Protein AF-0000000083252879 (afdb_homodimer)

Sequence (536 aa):
MLSLEKQLLFLVSSAGGIDVKRLVEIYEARGVDHQVVRNALLRMKKEGYLRSGERSKYQITQHGLDFITTINQKSLLLGKSWDGQWLTVMFEVPEAERKKRDALRGYLLQLGFGALYKSVYIAPWDYAEEVVRFAKHCEIEDRLTLLRGAFVSGQPQPLTVNRLWPTDELNEVYRAKMEWFRAAFATAIAPLLREPGDGLALFVRFLELGELLADLSLRDPMLPEELLDDNWLGRTCFQDMQQGLRQLADAIPAQSPYRKFVHRFVQDMLSLEKQLLFLVSSAGGIDVKRLVEIYEARGVDHQVVRNALLRMKKEGYLRSGERSKYQITQHGLDFITTINQKSLLLGKSWDGQWLTVMFEVPEAERKKRDALRGYLLQLGFGALYKSVYIAPWDYAEEVVRFAKHCEIEDRLTLLRGAFVSGQPQPLTVNRLWPTDELNEVYRAKMEWFRAAFATAIAPLLREPGDGLALFVRFLELGELLADLSLRDPMLPEELLDDNWLGRTCFQDMQQGLRQLADAIPAQSPYRKFVHRFVQD

Nearest PDB structures (foldseek):
  8a39-assembly2_BP1-2  TM=6.550E-01  e=3.890E-11  Escherichia coli W
  3kfw-assembly1_X  TM=5.835E-01  e=6.566E-08  Mycobacterium tuberculosis
  4o5v-assembly1_A  TM=4.758E-01  e=3.876E-01  Thermoplasma acidophilum DSM 1728
  1zpw-assembly1_X  TM=6.447E-01  e=3.448E+00  Thermus thermophilus
  5trd-assembly1_B  TM=4.529E-01  e=4.188E+00  Thermoplasma acidophilum DSM 1728

Foldseek 3Di:
DALLLLLVLLLCALLQKDALVVVLVLVVVLVDHSVVSVVSVVVCVVVPQWDDDPPRIIHGDPLVVLLSVLLVCLLVLLPDDFPQKKKKKAFDDDPVLVVLVVVLVLSLVQLPWFCPDDRITIASDPCPVVSLVSCVVSVNSVGMDIDMGHDDPPDPDPPQVVVRAVQVVLQVVLVVVLCCCVVPLVVVCVVCLVPVDLVSVLVSSLSVLSSVLSNSSRRHNSHYPVNDDPSRCSSVSNVVSLVVSLSSLQSNDPPHPCNSSCVVSDDD/DALLLLLVLLLCALLQKDALVVVLVLVVVLVDHSVVSVVSLVVCVVVQQWDDDPPRIIHGDPLVVLLSVLLVCLLVLLPDDFPQKKKKKAFDDDPVLVVLVVVLVLSLVQLPWFCPDDRITIASDPCPVVSLVSCVVSPNSVGMDIDMGHDDPPDPPPPLVVVRAVQVVLQVVLVVVLCCCVVPLVVVCVVCLVPVDLVSVLVSSLSVLSSVLSNSSRRHNSHYPVNDDPSRCSSVSNVVSLVVNLSSLQSRDPPHPCNSSCVVSDDD

Solvent-accessible surface area (backbone atoms only — not comparable to full-atom values): 28894 Å² total; per-residue (Å²): 137,53,30,67,47,53,47,52,51,49,44,25,58,53,51,80,29,41,47,51,67,59,52,37,52,54,37,43,75,64,70,41,56,58,63,61,54,52,51,45,53,50,51,36,33,75,71,46,31,30,40,83,48,72,91,64,18,41,31,64,31,70,62,27,48,54,47,53,54,52,56,67,48,45,68,68,37,67,79,42,84,70,87,71,40,30,33,34,41,36,50,66,69,57,78,93,43,42,68,55,46,51,50,51,52,52,51,40,42,39,68,26,36,20,64,78,49,94,53,29,31,36,26,70,55,91,51,63,68,61,51,49,52,50,28,49,75,62,69,45,44,78,39,48,48,47,34,39,26,33,68,53,83,89,53,69,46,64,85,39,56,66,77,44,39,67,55,69,64,49,40,50,50,43,52,55,52,45,48,45,41,63,71,46,50,54,60,66,44,49,61,41,66,77,54,36,81,71,17,59,71,40,48,43,53,33,51,54,53,47,30,53,50,37,39,49,45,44,67,47,46,52,70,38,68,92,74,51,63,91,81,64,45,58,63,63,46,50,51,54,50,51,50,51,42,33,52,38,39,61,48,33,43,84,85,24,88,63,36,58,60,34,49,91,54,38,78,129,134,52,32,67,46,53,44,51,50,48,43,25,58,52,49,78,29,43,46,51,69,57,53,36,52,55,37,42,73,66,71,41,57,57,62,61,54,51,49,44,53,50,50,36,34,74,72,46,31,30,40,83,47,75,92,61,17,40,32,62,30,71,60,26,48,54,47,53,52,51,54,66,48,46,67,68,36,65,78,42,83,70,88,71,41,29,34,34,41,36,49,67,68,57,77,93,43,44,70,53,46,52,51,50,51,52,51,40,41,40,69,27,36,21,63,77,50,94,53,29,31,35,28,72,54,91,53,63,69,62,51,49,54,49,26,49,75,64,68,46,41,73,37,40,48,46,34,39,27,32,70,54,82,89,54,70,57,61,87,47,54,67,76,43,39,66,54,69,64,49,40,52,50,42,51,54,52,43,48,44,40,65,69,45,51,54,60,65,44,50,63,40,67,76,54,34,79,71,16,58,71,40,49,43,54,34,50,54,54,48,30,53,50,36,39,48,46,45,66,46,46,51,70,37,69,92,76,49,62,92,81,65,45,58,62,64,47,52,52,54,50,50,51,52,43,32,53,36,38,59,48,34,42,84,84,23,87,62,37,55,58,33,48,90,53,36,79,130

InterPro domains:
  IPR011965 Phenylacetic acid degradation operon negative regulatory protein PaaX [PIRSF020623] (15-246)
  IPR012906 Transcriptional repressor PaaX-like, N-terminal [PF07848] (12-63)
  IPR013225 Transcriptional repressor PaaX-like, C-terminal [PF08223] (165-251)
  IPR036388 Winged helix-like DNA-binding domain superfamily [G3DSA:1.10.10.10] (9-73)
  IPR036390 Winged helix DNA-binding domain superfamily [SSF46785] (17-106)
  IPR048846 Transcriptional repressor PaaX-like, central Cas2-like domain [PF20803] (80-157)

Secondary structure (DSSP, 8-state):
--HHHHHHHHHHHHHTSEEHHHHHHHHHHTT--HHHHHHHHHHHHHTTSEEE-STTEEEE-HHHHHHHHHHHHGGGGTTPPP-S-EEEEEE---GGGHHHHHHHHHHHHHHT-EEEETTEEEESS--HHHHHHHHHHHT-GGGEEEEEEEEPTT------HHHHS-HHHHHHHHHHHHHHIIIIIHHHHHHHHH--TTSHHHHHHHHHHHHHHHHHHHH-----GGGS-TT--HHHHHHHHHHHHHHHHHHS-TTSTTGGGSGGGS--/--HHHHHHHHHHHHHTSEEHHHHHHHHHHTT--HHHHHHHHHHHHHTTSEEE-GGGEEEE-HHHHHHHHHHHHGGGGTTPPP-S-EEEEEE---GGGHHHHHHHHHHHHHHT-EEEETTEEEESS--HHHHHHHHHHHT-GGGEEEEEEEEPTT-SS---HHHHS-HHHHHHHHHHHHHHIIIIIHHHHHHHHH--TTSHHHHHHHHHHHHHHHHHHHH-----GGGS-TT--HHHHHHHHHHHHHHHHHHS-TTSTTGGGSGGGS--

Radius of gyration: 32.83 Å; Cα contacts (8 Å, |Δi|>4): 706; chains: 2; bounding box: 46×101×71 Å

Structure (mmCIF, N/CA/C/O backbone):
data_AF-0000000083252879-model_v1
#
loop_
_entity.id
_entity.type
_entity.pdbx_description
1 polymer 'Phenylacetic acid degradation operon negative regulatory protein'
#
loop_
_atom_site.group_PDB
_atom_site.id
_atom_site.type_symbol
_atom_site.label_atom_id
_atom_site.label_alt_id
_atom_site.label_comp_id
_atom_site.label_asym_id
_atom_site.label_entity_id
_atom_site.label_seq_id
_atom_site.pdbx_PDB_ins_code
_atom_site.Cartn_x
_atom_site.Cartn_y
_atom_site.Cartn_z
_atom_site.occupancy
_atom_site.B_iso_or_equiv
_atom_site.auth_seq_id
_atom_site.auth_comp_id
_atom_site.auth_asym_id
_atom_site.auth_atom_id
_atom_site.pdbx_PDB_model_num
ATOM 1 N N . MET A 1 1 ? -1.389 18.281 18.062 1 86.69 1 MET A N 1
ATOM 2 C CA . MET A 1 1 ? -1.046 19.609 18.578 1 86.69 1 MET A CA 1
ATOM 3 C C . MET A 1 1 ? -2.18 20.594 18.344 1 86.69 1 MET A C 1
ATOM 5 O O . MET A 1 1 ? -2.787 20.609 17.281 1 86.69 1 MET A O 1
ATOM 9 N N . LEU A 1 2 ? -2.426 21.359 19.375 1 83.38 2 LEU A N 1
ATOM 10 C CA . LEU A 1 2 ? -3.457 22.375 19.281 1 83.38 2 LEU A CA 1
ATOM 11 C C . LEU A 1 2 ? -2.895 23.656 18.688 1 83.38 2 LEU A C 1
ATOM 13 O O . LEU A 1 2 ? -1.68 23.875 18.672 1 83.38 2 LEU A O 1
ATOM 17 N N . SER A 1 3 ? -3.814 24.5 18.172 1 91.88 3 SER A N 1
ATOM 18 C CA . SER A 1 3 ? -3.406 25.75 17.516 1 91.88 3 SER A CA 1
ATOM 19 C C . SER A 1 3 ? -2.662 26.656 18.484 1 91.88 3 SER A C 1
ATOM 21 O O . SER A 1 3 ? -1.671 27.297 18.109 1 91.88 3 SER A O 1
ATOM 23 N N . LEU A 1 4 ? -3.09 26.672 19.703 1 91.56 4 LEU A N 1
ATOM 24 C CA . LEU A 1 4 ? -2.42 27.484 20.719 1 91.56 4 LEU A CA 1
ATOM 25 C C . LEU A 1 4 ? -0.992 27 20.938 1 91.56 4 LEU A C 1
ATOM 27 O O . LEU A 1 4 ? -0.067 27.812 21.047 1 91.56 4 LEU A O 1
ATOM 31 N N . GLU A 1 5 ? -0.829 25.734 20.938 1 93.62 5 GLU A N 1
ATOM 32 C CA . GLU A 1 5 ? 0.493 25.156 21.141 1 93.62 5 GLU A CA 1
ATOM 33 C C . GLU A 1 5 ? 1.418 25.469 19.969 1 93.62 5 GLU A C 1
ATOM 35 O O . GLU A 1 5 ? 2.582 25.828 20.172 1 93.62 5 GLU A O 1
ATOM 40 N N . LYS A 1 6 ? 0.875 25.328 18.781 1 93.44 6 LYS A N 1
ATOM 41 C CA . LYS A 1 6 ? 1.672 25.703 17.609 1 93.44 6 LYS A CA 1
ATOM 42 C C . LYS A 1 6 ? 2.117 27.156 17.688 1 93.44 6 LYS A C 1
ATOM 44 O O . LYS A 1 6 ? 3.271 27.469 17.391 1 93.44 6 LYS A O 1
ATOM 49 N N . GLN A 1 7 ? 1.203 28.047 18.094 1 93.12 7 GLN A N 1
ATOM 50 C CA . GLN A 1 7 ? 1.54 29.469 18.188 1 93.12 7 GLN A CA 1
ATOM 51 C C . GLN A 1 7 ? 2.59 29.703 19.281 1 93.12 7 GLN A C 1
ATOM 53 O O . GLN A 1 7 ? 3.537 30.469 19.062 1 93.12 7 GLN A O 1
ATOM 58 N N . LEU A 1 8 ? 2.422 29.078 20.391 1 92.56 8 LEU A N 1
ATOM 59 C CA . LEU A 1 8 ? 3.391 29.203 21.484 1 92.56 8 LEU A CA 1
ATOM 60 C C . LEU A 1 8 ? 4.773 28.734 21.031 1 92.56 8 LEU A C 1
ATOM 62 O O . LEU A 1 8 ? 5.777 29.391 21.328 1 92.56 8 LEU A O 1
ATOM 66 N N . LEU A 1 9 ? 4.719 27.672 20.328 1 92.88 9 LEU A N 1
ATOM 67 C CA . LEU A 1 9 ? 5.973 27.125 19.812 1 92.88 9 LEU A CA 1
ATOM 68 C C . LEU A 1 9 ? 6.641 28.125 18.875 1 92.88 9 LEU A C 1
ATOM 70 O O . LEU A 1 9 ? 7.859 28.312 18.922 1 92.88 9 LEU A O 1
ATOM 74 N N . PHE A 1 10 ? 5.852 28.734 18.062 1 90.12 10 PHE A N 1
ATOM 75 C CA . PHE A 1 10 ? 6.359 29.766 17.156 1 90.12 10 PHE A CA 1
ATOM 76 C C . PHE A 1 10 ? 6.973 30.922 17.938 1 90.12 10 PHE A C 1
ATOM 78 O O . PHE A 1 10 ? 8.078 31.359 17.625 1 90.12 10 PHE A O 1
ATOM 85 N N . LEU A 1 11 ? 6.324 31.406 18.969 1 90.44 11 LEU A N 1
ATOM 86 C CA . LEU A 1 11 ? 6.801 32.531 19.766 1 90.44 11 LEU A CA 1
ATOM 87 C C . LEU A 1 11 ? 8.117 32.219 20.453 1 90.44 11 LEU A C 1
ATOM 89 O O . LEU A 1 11 ? 9.055 33 20.422 1 90.44 11 LEU A O 1
ATOM 93 N N . VAL A 1 12 ? 8.172 31.047 20.984 1 89.56 12 VAL A N 1
ATOM 94 C CA . VAL A 1 12 ? 9.375 30.625 21.688 1 89.56 12 VAL A CA 1
ATOM 95 C C . VAL A 1 12 ? 10.539 30.5 20.703 1 89.56 12 VAL A C 1
ATOM 97 O O . VAL A 1 12 ? 11.656 30.906 21 1 89.56 12 VAL A O 1
ATOM 100 N N . SER A 1 13 ? 10.219 29.953 19.531 1 89.12 13 SER A N 1
ATOM 101 C CA . SER A 1 13 ? 11.242 29.781 18.5 1 89.12 13 SER A CA 1
ATOM 102 C C . SER A 1 13 ? 11.742 31.125 18 1 89.12 13 SER A C 1
ATOM 104 O O . SER A 1 13 ? 12.93 31.297 17.703 1 89.12 13 SER A O 1
ATOM 106 N N . SER A 1 14 ? 10.891 32.125 17.859 1 85.38 14 SER A N 1
ATOM 107 C CA . SER A 1 14 ? 11.211 33.438 17.281 1 85.38 14 SER A CA 1
ATOM 108 C C . SER A 1 14 ? 12.031 34.281 18.266 1 85.38 14 SER A C 1
ATOM 110 O O . SER A 1 14 ? 12.906 35.031 17.844 1 85.38 14 SER A O 1
ATOM 112 N N . ALA A 1 15 ? 11.852 34.125 19.531 1 80.81 15 ALA A N 1
ATOM 113 C CA . ALA A 1 15 ? 12.492 34.969 20.531 1 80.81 15 ALA A CA 1
ATOM 114 C C . ALA A 1 15 ? 13.75 34.312 21.078 1 80.81 15 ALA A C 1
ATOM 116 O O . ALA A 1 15 ? 14.477 34.906 21.891 1 80.81 15 ALA A O 1
ATOM 117 N N . GLY A 1 16 ? 14.141 33.125 20.578 1 79.12 16 GLY A N 1
ATOM 118 C CA . GLY A 1 16 ? 15.273 32.406 21.141 1 79.12 16 GLY A CA 1
ATOM 119 C C . GLY A 1 16 ? 15.055 31.984 22.594 1 79.12 16 GLY A C 1
ATOM 120 O O . GLY A 1 16 ? 16.016 31.906 23.359 1 79.12 16 GLY A O 1
ATOM 121 N N . GLY A 1 17 ? 13.812 31.984 22.953 1 82.69 17 GLY A N 1
ATOM 122 C CA . GLY A 1 17 ? 13.383 31.719 24.328 1 82.69 17 GLY A CA 1
ATOM 123 C C . GLY A 1 17 ? 12.539 32.812 24.922 1 82.69 17 GLY A C 1
ATOM 124 O O . GLY A 1 17 ? 12.594 33.969 24.469 1 82.69 17 GLY A O 1
ATOM 125 N N . ILE A 1 18 ? 11.703 32.438 25.875 1 85.19 18 ILE A N 1
ATOM 126 C CA . ILE A 1 18 ? 10.805 33.438 26.422 1 85.19 18 ILE A CA 1
ATOM 127 C C . ILE A 1 18 ? 10.461 33.094 27.875 1 85.19 18 ILE A C 1
ATOM 129 O O . ILE A 1 18 ? 10.297 31.938 28.219 1 85.19 18 ILE A O 1
ATOM 133 N N . ASP A 1 19 ? 10.398 34.156 28.625 1 88.75 19 ASP A N 1
ATOM 134 C CA . ASP A 1 19 ? 9.953 34 30 1 88.75 19 ASP A CA 1
ATOM 135 C C . ASP A 1 19 ? 8.469 33.656 30.078 1 88.75 19 ASP A C 1
ATOM 137 O O . ASP A 1 19 ? 7.652 34.281 29.375 1 88.75 19 ASP A O 1
ATOM 141 N N . VAL A 1 20 ? 8.211 32.688 30.953 1 88.56 20 VAL A N 1
ATOM 142 C CA . VAL A 1 20 ? 6.832 32.219 31.109 1 88.56 20 VAL A CA 1
ATOM 143 C C . VAL A 1 20 ? 5.945 33.406 31.5 1 88.56 20 VAL A C 1
ATOM 145 O O . VAL A 1 20 ? 4.824 33.531 31 1 88.56 20 VAL A O 1
ATOM 148 N N . LYS A 1 21 ? 6.418 34.219 32.375 1 88.69 21 LYS A N 1
ATOM 149 C CA . LYS A 1 21 ? 5.656 35.375 32.844 1 88.69 21 LYS A CA 1
ATOM 150 C C . LYS A 1 21 ? 5.266 36.281 31.672 1 88.69 21 LYS A C 1
ATOM 152 O O . LYS A 1 21 ? 4.129 36.781 31.594 1 88.69 21 LYS A O 1
ATOM 157 N N . ARG A 1 22 ? 6.184 36.5 30.812 1 86.19 22 ARG A N 1
ATOM 158 C CA . ARG A 1 22 ? 5.934 37.344 29.641 1 86.19 22 ARG A CA 1
ATOM 159 C C . ARG A 1 22 ? 4.879 36.719 28.734 1 86.19 22 ARG A C 1
ATOM 161 O O . ARG A 1 22 ? 3.996 37.406 28.234 1 86.19 22 ARG A O 1
ATOM 168 N N . LEU A 1 23 ? 4.953 35.406 28.531 1 88.31 23 LEU A N 1
ATOM 169 C CA . LEU A 1 23 ? 3.98 34.719 27.703 1 88.31 23 LEU A CA 1
ATOM 170 C C . LEU A 1 23 ? 2.582 34.812 28.297 1 88.31 23 LEU A C 1
ATOM 172 O O . LEU A 1 23 ? 1.612 35.094 27.594 1 88.31 23 LEU A O 1
ATOM 176 N N . VAL A 1 24 ? 2.549 34.625 29.547 1 91 24 VAL A N 1
ATOM 177 C CA . VAL A 1 24 ? 1.271 34.688 30.25 1 91 24 VAL A CA 1
ATOM 178 C C . VAL A 1 24 ? 0.661 36.062 30.141 1 91 24 VAL A C 1
ATOM 180 O O . VAL A 1 24 ? -0.533 36.219 29.859 1 91 24 VAL A O 1
ATOM 183 N N . GLU A 1 25 ? 1.425 37.094 30.266 1 89.44 25 GLU A N 1
ATOM 184 C CA . GLU A 1 25 ? 0.959 38.469 30.156 1 89.44 25 GLU A CA 1
ATOM 185 C C . GLU A 1 25 ? 0.39 38.75 28.766 1 89.44 25 GLU A C 1
ATOM 187 O O . GLU A 1 25 ? -0.667 39.375 28.641 1 89.44 25 GLU A O 1
ATOM 192 N N . ILE A 1 26 ? 1.118 38.281 27.844 1 87.62 26 ILE A N 1
ATOM 193 C CA . ILE A 1 26 ? 0.73 38.5 26.453 1 87.62 26 ILE A CA 1
ATOM 194 C C . ILE A 1 26 ? -0.612 37.812 26.188 1 87.62 26 ILE A C 1
ATOM 196 O O . ILE A 1 26 ? -1.517 38.406 25.609 1 87.62 26 ILE A O 1
ATOM 200 N N . TYR A 1 27 ? -0.825 36.625 26.625 1 92.62 27 TYR A N 1
ATOM 201 C CA . TYR A 1 27 ? -2.037 35.875 26.312 1 92.62 27 TYR A CA 1
ATOM 202 C C . TYR A 1 27 ? -3.201 36.344 27.188 1 92.62 27 TYR A C 1
ATOM 204 O O . TYR A 1 27 ? -4.359 36.281 26.766 1 92.62 27 TYR A O 1
ATOM 212 N N . GLU A 1 28 ? -2.867 36.812 28.375 1 92.5 28 GLU A N 1
ATOM 213 C CA . GLU A 1 28 ? -3.916 37.438 29.188 1 92.5 28 GLU A CA 1
ATOM 214 C C . GLU A 1 28 ? -4.5 38.656 28.5 1 92.5 28 GLU A C 1
ATOM 216 O O . GLU A 1 28 ? -5.703 38.906 28.594 1 92.5 28 GLU A O 1
ATOM 221 N N . ALA A 1 29 ? -3.645 39.406 27.844 1 89.5 29 ALA A N 1
ATOM 222 C CA . ALA A 1 29 ? -4.105 40.562 27.094 1 89.5 29 ALA A CA 1
ATOM 223 C C . ALA A 1 29 ? -5.043 40.125 25.969 1 89.5 29 ALA A C 1
ATOM 225 O O . ALA A 1 29 ? -5.902 40.906 25.547 1 89.5 29 ALA A O 1
ATOM 226 N N . ARG A 1 30 ? -4.918 38.906 25.5 1 89.88 30 ARG A N 1
ATOM 227 C CA . ARG A 1 30 ? -5.766 38.344 24.453 1 89.88 30 ARG A CA 1
ATOM 228 C C . ARG A 1 30 ? -7.027 37.719 25.047 1 89.88 30 ARG A C 1
ATOM 230 O O . ARG A 1 30 ? -7.906 37.25 24.312 1 89.88 30 ARG A O 1
ATOM 237 N N . GLY A 1 31 ? -7.078 37.656 26.391 1 91.19 31 GLY A N 1
ATOM 238 C CA . GLY A 1 31 ? -8.234 37.094 27.047 1 91.19 31 GLY A CA 1
ATOM 239 C C . GLY A 1 31 ? -8.094 35.594 27.281 1 91.19 31 GLY A C 1
ATOM 240 O O . GLY A 1 31 ? -9.094 34.875 27.438 1 91.19 31 GLY A O 1
ATOM 241 N N . VAL A 1 32 ? -6.867 35.062 27.25 1 93.69 32 VAL A N 1
ATOM 242 C CA . VAL A 1 32 ? -6.609 33.656 27.531 1 93.69 32 VAL A CA 1
ATOM 243 C C . VAL A 1 32 ? -6.148 33.5 28.984 1 93.69 32 VAL A C 1
ATOM 245 O O . VAL A 1 32 ? -5.258 34.219 29.438 1 93.69 32 VAL A O 1
ATOM 248 N N . ASP A 1 33 ? -6.711 32.594 29.641 1 94.81 33 ASP A N 1
ATOM 249 C CA . ASP A 1 33 ? -6.395 32.344 31.047 1 94.81 33 ASP A CA 1
ATOM 250 C C . ASP A 1 33 ? -4.953 31.859 31.203 1 94.81 33 ASP A C 1
ATOM 252 O O . ASP A 1 33 ? -4.469 31.047 30.406 1 94.81 33 ASP A O 1
ATOM 256 N N . HIS A 1 34 ? -4.375 32.312 32.312 1 93.5 34 HIS A N 1
ATOM 257 C CA . HIS A 1 34 ? -2.975 31.969 32.531 1 93.5 34 HIS A CA 1
ATOM 258 C C . HIS A 1 34 ? -2.787 30.453 32.688 1 93.5 34 HIS A C 1
ATOM 260 O O . HIS A 1 34 ? -1.76 29.906 32.281 1 93.5 34 HIS A O 1
ATOM 266 N N . GLN A 1 35 ? -3.719 29.781 33.156 1 95.12 35 GLN A N 1
ATOM 267 C CA . GLN A 1 35 ? -3.594 28.344 33.375 1 95.12 35 GLN A CA 1
ATOM 268 C C . GLN A 1 35 ? -3.604 27.594 32.062 1 95.12 35 GLN A C 1
ATOM 270 O O . GLN A 1 35 ? -2.943 26.562 31.906 1 95.12 35 GLN A O 1
ATOM 275 N N . VAL A 1 36 ? -4.395 28.078 31.172 1 95.44 36 VAL A N 1
ATOM 276 C CA . VAL A 1 36 ? -4.453 27.469 29.844 1 95.44 36 VAL A CA 1
ATOM 277 C C . VAL A 1 36 ? -3.08 27.516 29.188 1 95.44 36 VAL A C 1
ATOM 279 O O . VAL A 1 36 ? -2.613 26.531 28.625 1 95.44 36 VAL A O 1
ATOM 282 N N . VAL A 1 37 ? -2.408 28.656 29.266 1 94.56 37 VAL A N 1
ATOM 283 C CA . VAL A 1 37 ? -1.086 28.859 28.688 1 94.56 37 VAL A CA 1
ATOM 284 C C . VAL A 1 37 ? -0.076 27.938 29.375 1 94.56 37 VAL A C 1
ATOM 286 O O . VAL A 1 37 ? 0.685 27.234 28.703 1 94.56 37 VAL A O 1
ATOM 289 N N . ARG A 1 38 ? -0.123 27.906 30.641 1 93.75 38 ARG A N 1
ATOM 290 C CA . ARG A 1 38 ? 0.826 27.094 31.406 1 93.75 38 ARG A CA 1
ATOM 291 C C . ARG A 1 38 ? 0.636 25.609 31.125 1 93.75 38 ARG A C 1
ATOM 293 O O . ARG A 1 38 ? 1.611 24.875 31 1 93.75 38 ARG A O 1
ATOM 300 N N . ASN A 1 39 ? -0.578 25.203 31.016 1 95.62 39 ASN A N 1
ATOM 301 C CA . ASN A 1 39 ? -0.864 23.812 30.703 1 95.62 39 ASN A CA 1
ATOM 302 C C . ASN A 1 39 ? -0.354 23.438 29.312 1 95.62 39 ASN A C 1
ATOM 304 O O . ASN A 1 39 ? 0.17 22.344 29.109 1 95.62 39 ASN A O 1
ATOM 308 N N . ALA A 1 40 ? -0.553 24.328 28.406 1 95.75 40 ALA A N 1
ATOM 309 C CA . ALA A 1 40 ? -0.06 24.109 27.062 1 95.75 40 ALA A CA 1
ATOM 310 C C . ALA A 1 40 ? 1.459 23.969 27.047 1 95.75 40 ALA A C 1
ATOM 312 O O . ALA A 1 40 ? 1.999 23.078 26.375 1 95.75 40 ALA A O 1
ATOM 313 N N . LEU A 1 41 ? 2.127 24.812 27.781 1 94.56 41 LEU A N 1
ATOM 314 C CA . LEU A 1 41 ? 3.582 24.75 27.859 1 94.56 41 LEU A CA 1
ATOM 315 C C . LEU A 1 41 ? 4.047 23.453 28.484 1 94.56 41 LEU A C 1
ATOM 317 O O . LEU A 1 41 ? 5.004 22.828 28.016 1 94.56 41 LEU A O 1
ATOM 321 N N . LEU A 1 42 ? 3.383 23.031 29.453 1 93.56 42 LEU A N 1
ATOM 322 C CA . LEU A 1 42 ? 3.719 21.781 30.141 1 93.56 42 LEU A CA 1
ATOM 323 C C . LEU A 1 42 ? 3.533 20.578 29.219 1 93.56 42 LEU A C 1
ATOM 325 O O . LEU A 1 42 ? 4.367 19.672 29.188 1 93.56 42 LEU A O 1
ATOM 329 N N . ARG A 1 43 ? 2.465 20.578 28.547 1 94.88 43 ARG A N 1
ATOM 330 C CA . ARG A 1 43 ? 2.203 19.5 27.609 1 94.88 43 ARG A CA 1
ATOM 331 C C . ARG A 1 43 ? 3.281 19.438 26.531 1 94.88 43 ARG A C 1
ATOM 333 O O . ARG A 1 43 ? 3.76 18.359 26.188 1 94.88 43 ARG A O 1
ATOM 340 N N . MET A 1 44 ? 3.65 20.562 25.984 1 95.56 44 MET A N 1
ATOM 341 C CA . MET A 1 44 ? 4.652 20.625 24.922 1 95.56 44 MET A CA 1
ATOM 342 C C . MET A 1 44 ? 6.016 20.172 25.438 1 95.56 44 MET A C 1
ATOM 344 O O . MET A 1 44 ? 6.797 19.578 24.688 1 95.56 44 MET A O 1
ATOM 348 N N . LYS A 1 45 ? 6.266 20.5 26.672 1 94.75 45 LYS A N 1
ATOM 349 C CA . LYS A 1 45 ? 7.496 20 27.281 1 94.75 45 LYS A CA 1
ATOM 350 C C . LYS A 1 45 ? 7.461 18.484 27.438 1 94.75 45 LYS A C 1
ATOM 352 O O . LYS A 1 45 ? 8.422 17.797 27.078 1 94.75 45 LYS A O 1
ATOM 357 N N . LYS A 1 46 ? 6.383 17.953 27.844 1 93.62 46 LYS A N 1
ATOM 358 C CA . LYS A 1 46 ? 6.219 16.516 28.016 1 93.62 46 LYS A CA 1
ATOM 359 C C . LYS A 1 46 ? 6.344 15.781 26.688 1 93.62 46 LYS A C 1
ATOM 361 O O . LYS A 1 46 ? 6.914 14.688 26.625 1 93.62 46 LYS A O 1
ATOM 366 N N . GLU A 1 47 ? 5.879 16.453 25.703 1 92.75 47 GLU A N 1
ATOM 367 C CA . GLU A 1 47 ? 5.887 15.836 24.375 1 92.75 47 GLU A CA 1
ATOM 368 C C . GLU A 1 47 ? 7.215 16.062 23.672 1 92.75 47 GLU A C 1
ATOM 370 O O . GLU A 1 47 ? 7.414 15.594 22.547 1 92.75 47 GLU A O 1
ATOM 375 N N . GLY A 1 48 ? 8.086 16.891 24.234 1 93.62 48 GLY A N 1
ATOM 376 C CA . GLY A 1 48 ? 9.453 17.016 23.75 1 93.62 48 GLY A CA 1
ATOM 377 C C . GLY A 1 48 ? 9.648 18.188 22.797 1 93.62 48 GLY A C 1
ATOM 378 O O . GLY A 1 48 ? 10.711 18.312 22.188 1 93.62 48 GLY A O 1
ATOM 379 N N . TYR A 1 49 ? 8.664 19.016 22.672 1 95.69 49 TYR A N 1
ATOM 380 C CA . TYR A 1 49 ? 8.781 20.156 21.781 1 95.69 49 TYR A CA 1
ATOM 381 C C . TYR A 1 49 ? 9.547 21.297 22.438 1 95.69 49 TYR A C 1
ATOM 383 O O . TYR A 1 49 ? 10.172 22.109 21.766 1 95.69 49 TYR A O 1
ATOM 391 N N . LEU A 1 50 ? 9.438 21.344 23.781 1 96.19 50 LEU A N 1
ATOM 392 C CA . LEU A 1 50 ? 10.094 22.375 24.578 1 96.19 50 LEU A CA 1
ATOM 393 C C . LEU A 1 50 ? 10.922 21.766 25.688 1 96.19 50 LEU A C 1
ATOM 395 O O . LEU A 1 50 ? 10.711 20.594 26.062 1 96.19 50 LEU A O 1
ATOM 399 N N . ARG A 1 51 ? 11.844 22.516 26.141 1 95.25 51 ARG A N 1
ATOM 400 C CA . ARG A 1 51 ? 12.602 22.156 27.328 1 95.25 51 ARG A CA 1
ATOM 401 C C . ARG A 1 51 ? 12.711 23.359 28.281 1 95.25 51 ARG A C 1
ATOM 403 O O . ARG A 1 51 ? 12.539 24.5 27.859 1 95.25 51 ARG A O 1
ATOM 410 N N . SER A 1 52 ? 12.969 23.016 29.547 1 90.94 52 SER A N 1
ATOM 411 C CA . SER A 1 52 ? 13.188 24.078 30.531 1 90.94 52 SER A CA 1
ATOM 412 C C . SER A 1 52 ? 14.562 24.703 30.375 1 90.94 52 SER A C 1
ATOM 414 O O . SER A 1 52 ? 15.562 24 30.188 1 90.94 52 SER A O 1
ATOM 416 N N . GLY A 1 53 ? 14.484 26 30.219 1 82.62 53 GLY A N 1
ATOM 417 C CA . GLY A 1 53 ? 15.742 26.719 30.266 1 82.62 53 GLY A CA 1
ATOM 418 C C . GLY A 1 53 ? 16.047 27.312 31.641 1 82.62 53 GLY A C 1
ATOM 419 O O . GLY A 1 53 ? 15.555 26.812 32.656 1 82.62 53 GLY A O 1
ATOM 420 N N . GLU A 1 54 ? 16.922 28.25 31.75 1 80.06 54 GLU A N 1
ATOM 421 C CA . GLU A 1 54 ? 17.266 28.953 33 1 80.06 54 GLU A CA 1
ATOM 422 C C . GLU A 1 54 ? 16.141 29.891 33.406 1 80.06 54 GLU A C 1
ATOM 424 O O . GLU A 1 54 ? 15.438 30.453 32.562 1 80.06 54 GLU A O 1
ATOM 429 N N . ARG A 1 55 ? 15.977 30.172 34.688 1 76.62 55 ARG A N 1
ATOM 430 C CA . ARG A 1 55 ? 15.172 31.219 35.312 1 76.62 55 ARG A CA 1
ATOM 431 C C . ARG A 1 55 ? 13.727 31.172 34.812 1 76.62 55 ARG A C 1
ATOM 433 O O . ARG A 1 55 ? 13.156 32.188 34.438 1 76.62 55 ARG A O 1
ATOM 440 N N . SER A 1 56 ? 13.109 30.062 34.656 1 82.44 56 SER A N 1
ATOM 441 C CA . SER A 1 56 ? 11.711 29.906 34.281 1 82.44 56 SER A CA 1
ATOM 442 C C . SER A 1 56 ? 11.492 30.203 32.781 1 82.44 56 SER A C 1
ATOM 444 O O . SER A 1 56 ? 10.492 30.828 32.438 1 82.44 56 SER A O 1
ATOM 446 N N . LYS A 1 57 ? 12.438 29.906 32.031 1 89.75 57 LYS A N 1
ATOM 447 C CA . LYS A 1 57 ? 12.367 30.094 30.578 1 89.75 57 LYS A CA 1
ATOM 448 C C . LYS A 1 57 ? 12.18 28.766 29.859 1 89.75 57 LYS A C 1
ATOM 450 O O . LYS A 1 57 ? 12.633 27.719 30.344 1 89.75 57 LYS A O 1
ATOM 455 N N . TYR A 1 58 ? 11.398 28.828 28.875 1 92.12 58 TYR A N 1
ATOM 456 C CA . TYR A 1 58 ? 11.289 27.688 27.984 1 92.12 58 TYR A CA 1
ATOM 457 C C . TYR A 1 58 ? 12.125 27.891 26.719 1 92.12 58 TYR A C 1
ATOM 459 O O . TYR A 1 58 ? 12.227 29.016 26.219 1 92.12 58 TYR A O 1
ATOM 467 N N . GLN A 1 59 ? 12.703 26.812 26.312 1 94 59 GLN A N 1
ATOM 468 C CA . GLN A 1 59 ? 13.453 26.797 25.062 1 94 59 GLN A CA 1
ATOM 469 C C . GLN A 1 59 ? 12.93 25.719 24.109 1 94 59 GLN A C 1
ATOM 471 O O . GLN A 1 59 ? 12.383 24.703 24.562 1 94 59 GLN A O 1
ATOM 476 N N . ILE A 1 60 ? 13.047 25.953 22.875 1 94.06 60 ILE A N 1
ATOM 477 C CA . ILE A 1 60 ? 12.578 25 21.875 1 94.06 60 ILE A CA 1
ATOM 478 C C . ILE A 1 60 ? 13.633 23.906 21.672 1 94.06 60 ILE A C 1
ATOM 480 O O . ILE A 1 60 ? 14.836 24.188 21.672 1 94.06 60 ILE A O 1
ATOM 484 N N . THR A 1 61 ? 13.195 22.688 21.5 1 95.19 61 THR A N 1
ATOM 485 C CA . THR A 1 61 ? 14.094 21.578 21.172 1 95.19 61 THR A CA 1
ATOM 486 C C . THR A 1 61 ? 14.273 21.469 19.656 1 95.19 61 THR A C 1
ATOM 488 O O . THR A 1 61 ? 13.625 22.172 18.891 1 95.19 61 THR A O 1
ATOM 491 N N . GLN A 1 62 ? 15.172 20.547 19.328 1 94.94 62 GLN A N 1
ATOM 492 C CA . GLN A 1 62 ? 15.328 20.281 17.906 1 94.94 62 GLN A CA 1
ATOM 493 C C . GLN A 1 62 ? 14.047 19.703 17.312 1 94.94 62 GLN A C 1
ATOM 495 O O . GLN A 1 62 ? 13.656 20.047 16.188 1 94.94 62 GLN A O 1
ATOM 500 N N . HIS A 1 63 ? 13.414 18.859 18.047 1 95 63 HIS A N 1
ATOM 501 C CA . HIS A 1 63 ? 12.148 18.281 17.625 1 95 63 HIS A CA 1
ATOM 502 C C . HIS A 1 63 ? 11.086 19.359 17.422 1 95 63 HIS A C 1
ATOM 504 O O . HIS A 1 63 ? 10.375 19.359 16.422 1 95 63 HIS A O 1
ATOM 510 N N . GLY A 1 64 ? 11 20.25 18.359 1 95.25 64 GLY A N 1
ATOM 511 C CA . GLY A 1 64 ? 10.062 21.359 18.234 1 95.25 64 GLY A CA 1
ATOM 512 C C . GLY A 1 64 ? 10.359 22.25 17.047 1 95.25 64 GLY A C 1
ATOM 513 O O . GLY A 1 64 ? 9.438 22.688 16.344 1 95.25 64 GLY A O 1
ATOM 514 N N . LEU A 1 65 ? 11.609 22.484 16.844 1 94.69 65 LEU A N 1
ATOM 515 C CA . LEU A 1 65 ? 12.031 23.328 15.727 1 94.69 65 LEU A CA 1
ATOM 516 C C . LEU A 1 65 ? 11.695 22.656 14.398 1 94.69 65 LEU A C 1
ATOM 518 O O . LEU A 1 65 ? 11.188 23.328 13.484 1 94.69 65 LEU A O 1
ATOM 522 N N . ASP A 1 66 ? 11.969 21.391 14.32 1 94.62 66 ASP A N 1
ATOM 523 C CA . ASP A 1 66 ? 11.648 20.641 13.109 1 94.62 66 ASP A CA 1
ATOM 524 C C . ASP A 1 66 ? 10.148 20.703 12.812 1 94.62 66 ASP A C 1
ATOM 526 O O . ASP A 1 66 ? 9.742 20.922 11.672 1 94.62 66 ASP A O 1
ATOM 530 N N . PHE A 1 67 ? 9.438 20.578 13.859 1 94.75 67 PHE A N 1
ATOM 531 C CA . PHE A 1 67 ? 7.988 20.547 13.711 1 94.75 67 PHE A CA 1
ATOM 532 C C . PHE A 1 67 ? 7.473 21.906 13.219 1 94.75 67 PHE A C 1
ATOM 534 O O . PHE A 1 67 ? 6.797 21.984 12.188 1 94.75 67 PHE A O 1
ATOM 541 N N . ILE A 1 68 ? 7.789 22.938 13.875 1 94.38 68 ILE A N 1
ATOM 542 C CA . ILE A 1 68 ? 7.246 24.266 13.57 1 94.38 68 ILE A CA 1
ATOM 543 C C . ILE A 1 68 ? 7.719 24.703 12.195 1 94.38 68 ILE A C 1
ATOM 545 O O . ILE A 1 68 ? 6.961 25.312 11.438 1 94.38 68 ILE A O 1
ATOM 549 N N . THR A 1 69 ? 8.945 24.375 11.875 1 93.5 69 THR A N 1
ATOM 550 C CA . THR A 1 69 ? 9.469 24.719 10.555 1 93.5 69 THR A CA 1
ATOM 551 C C . THR A 1 69 ? 8.672 24.016 9.461 1 93.5 69 THR A C 1
ATOM 553 O O . THR A 1 69 ? 8.273 24.641 8.477 1 93.5 69 THR A O 1
ATOM 556 N N . THR A 1 70 ? 8.406 22.812 9.695 1 94.56 70 THR A N 1
ATOM 557 C CA . THR A 1 70 ? 7.668 22.016 8.719 1 94.56 70 THR A CA 1
ATOM 558 C C . THR A 1 70 ? 6.254 22.562 8.539 1 94.56 70 THR A C 1
ATOM 560 O O . THR A 1 70 ? 5.82 22.828 7.41 1 94.56 70 THR A O 1
ATOM 563 N N . ILE A 1 71 ? 5.586 22.766 9.633 1 94.06 71 ILE A N 1
ATOM 564 C CA . ILE A 1 71 ? 4.191 23.188 9.57 1 94.06 71 ILE A CA 1
ATOM 565 C C . ILE A 1 71 ? 4.098 24.594 8.977 1 94.06 71 ILE A C 1
ATOM 567 O O . ILE A 1 71 ? 3.213 24.875 8.164 1 94.06 71 ILE A O 1
ATOM 571 N N . ASN A 1 72 ? 5.031 25.438 9.273 1 91.75 72 ASN A N 1
ATOM 572 C CA . ASN A 1 72 ? 5.023 26.812 8.766 1 91.75 72 ASN A CA 1
ATOM 573 C C . ASN A 1 72 ? 5.305 26.859 7.266 1 91.75 72 ASN A C 1
ATOM 575 O O . ASN A 1 72 ? 4.922 27.812 6.582 1 91.75 72 ASN A O 1
ATOM 579 N N . GLN A 1 73 ? 5.914 25.844 6.816 1 92.62 73 GLN A N 1
ATOM 580 C CA . GLN A 1 73 ? 6.289 25.828 5.406 1 92.62 73 GLN A CA 1
ATOM 581 C C . GLN A 1 73 ? 5.18 25.234 4.547 1 92.62 73 GLN A C 1
ATOM 583 O O . GLN A 1 73 ? 5.242 25.297 3.316 1 92.62 73 GLN A O 1
ATOM 588 N N . LYS A 1 74 ? 4.164 24.734 5.105 1 94.06 74 LYS A N 1
ATOM 589 C CA . LYS A 1 74 ? 3.068 24.125 4.355 1 94.06 74 LYS A CA 1
ATOM 590 C C . LYS A 1 74 ? 2.443 25.125 3.387 1 94.06 74 LYS A C 1
ATOM 592 O O . LYS A 1 74 ? 2.008 24.75 2.297 1 94.06 74 LYS A O 1
ATOM 597 N N . SER A 1 75 ? 2.393 26.391 3.811 1 89.5 75 SER A N 1
ATOM 598 C CA . SER A 1 75 ? 1.746 27.391 2.979 1 89.5 75 SER A CA 1
ATOM 599 C C . SER A 1 75 ? 2.473 27.562 1.647 1 89.5 75 SER A C 1
ATOM 601 O O . SER A 1 75 ? 1.883 28.016 0.664 1 89.5 75 SER A O 1
ATOM 603 N N . LEU A 1 76 ? 3.73 27.234 1.588 1 90.5 76 LEU A N 1
ATOM 604 C CA . LEU A 1 76 ? 4.512 27.328 0.36 1 90.5 76 LEU A CA 1
ATOM 605 C C . LEU A 1 76 ? 4.008 26.328 -0.682 1 90.5 76 LEU A C 1
ATOM 607 O O . LEU A 1 76 ? 4.32 26.453 -1.868 1 90.5 76 LEU A O 1
ATOM 611 N N . LEU A 1 77 ? 3.221 25.391 -0.263 1 93.5 77 LEU A N 1
ATOM 612 C CA . LEU A 1 77 ? 2.703 24.344 -1.148 1 93.5 77 LEU A CA 1
ATOM 613 C C . LEU A 1 77 ? 1.52 24.859 -1.958 1 93.5 77 LEU A C 1
ATOM 615 O O . LEU A 1 77 ? 1.141 24.266 -2.965 1 93.5 77 LEU A O 1
ATOM 619 N N . LEU A 1 78 ? 0.753 25.875 -1.549 1 88.25 78 LEU A N 1
ATOM 620 C CA . LEU A 1 78 ? -0.46 26.406 -2.168 1 88.25 78 LEU A CA 1
ATOM 621 C C . LEU A 1 78 ? -0.204 26.797 -3.617 1 88.25 78 LEU A C 1
ATOM 623 O O . LEU A 1 78 ? -1.097 26.688 -4.461 1 88.25 78 LEU A O 1
ATOM 627 N N . GLY A 1 79 ? 0.957 27 -4.066 1 84.5 79 GLY A N 1
ATOM 628 C CA . GLY A 1 79 ? 1.246 27.391 -5.438 1 84.5 79 GLY A CA 1
ATOM 629 C C . GLY A 1 79 ? 2.105 26.391 -6.18 1 84.5 79 GLY A C 1
ATOM 630 O O . GLY A 1 79 ? 2.48 26.609 -7.332 1 84.5 79 GLY A O 1
ATOM 631 N N . LYS A 1 80 ? 2.301 25.328 -5.559 1 92.06 80 LYS A N 1
ATOM 632 C CA . LYS A 1 80 ? 3.189 24.344 -6.164 1 92.06 80 LYS A CA 1
ATOM 633 C C . LYS A 1 80 ? 2.406 23.359 -7.027 1 92.06 80 LYS A C 1
ATOM 635 O O . LYS A 1 80 ? 1.319 22.922 -6.648 1 92.06 80 LYS A O 1
ATOM 640 N N . SER A 1 81 ? 2.992 23.031 -8.188 1 93.69 81 SER A N 1
ATOM 641 C CA . SER A 1 81 ? 2.369 22.047 -9.062 1 93.69 81 SER A CA 1
ATOM 642 C C . SER A 1 81 ? 2.639 20.625 -8.586 1 93.69 81 SER A C 1
ATOM 644 O O . SER A 1 81 ? 3.727 20.328 -8.086 1 93.69 81 SER A O 1
ATOM 646 N N . TRP A 1 82 ? 1.682 19.844 -8.812 1 93.88 82 TRP A N 1
ATOM 647 C CA . TRP A 1 82 ? 1.778 18.453 -8.406 1 93.88 82 TRP A CA 1
ATOM 648 C C . TRP A 1 82 ? 2.338 17.594 -9.539 1 93.88 82 TRP A C 1
ATOM 650 O O . TRP A 1 82 ? 1.96 17.766 -10.695 1 93.88 82 TRP A O 1
ATOM 660 N N . ASP A 1 83 ? 3.256 16.656 -9.281 1 93.88 83 ASP A N 1
ATOM 661 C CA . ASP A 1 83 ? 3.869 15.805 -10.297 1 93.88 83 ASP A CA 1
ATOM 662 C C . ASP A 1 83 ? 3.096 14.5 -10.461 1 93.88 83 ASP A C 1
ATOM 664 O O . ASP A 1 83 ? 3.518 13.609 -11.203 1 93.88 83 ASP A O 1
ATOM 668 N N . GLY A 1 84 ? 2.014 14.359 -9.773 1 91.56 84 GLY A N 1
ATOM 669 C CA . GLY A 1 84 ? 1.175 13.18 -9.898 1 91.56 84 GLY A CA 1
ATOM 670 C C . GLY A 1 84 ? 1.621 12.031 -9.016 1 91.56 84 GLY A C 1
ATOM 671 O O . GLY A 1 84 ? 0.997 10.969 -9.008 1 91.56 84 GLY A O 1
ATOM 672 N N . GLN A 1 85 ? 2.703 12.281 -8.211 1 93.94 85 GLN A N 1
ATOM 673 C CA . GLN A 1 85 ? 3.246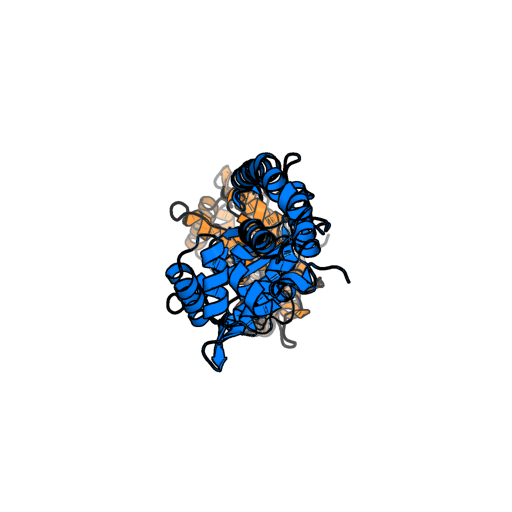 11.219 -7.371 1 93.94 85 GLN A CA 1
ATOM 674 C C . GLN A 1 85 ? 2.73 11.336 -5.941 1 93.94 85 GLN A C 1
ATOM 676 O O . GLN A 1 85 ? 2.533 12.438 -5.43 1 93.94 85 GLN A O 1
ATOM 681 N N . TRP A 1 86 ? 2.539 10.195 -5.391 1 95.19 86 TRP A N 1
ATOM 682 C CA . TRP A 1 86 ? 2.104 10.125 -4 1 95.19 86 TRP A CA 1
ATOM 683 C C . TRP A 1 86 ? 3.209 9.57 -3.111 1 95.19 86 TRP A C 1
ATOM 685 O O . TRP A 1 86 ? 3.914 8.633 -3.502 1 95.19 86 TRP A O 1
ATOM 695 N N . LEU A 1 87 ? 3.42 10.18 -1.97 1 96.75 87 LEU A N 1
ATOM 696 C CA . LEU A 1 87 ? 4.195 9.547 -0.913 1 96.75 87 LEU A CA 1
ATOM 697 C C . LEU A 1 87 ? 3.307 8.672 -0.03 1 96.75 87 LEU A C 1
ATOM 699 O O . LEU A 1 87 ? 2.33 9.164 0.543 1 96.75 87 LEU A O 1
ATOM 703 N N . THR A 1 88 ? 3.594 7.406 -0.002 1 95.69 88 THR A N 1
ATOM 704 C CA . THR A 1 88 ? 2.846 6.453 0.812 1 95.69 88 THR A CA 1
ATOM 705 C C . THR A 1 88 ? 3.68 5.992 2.004 1 95.69 88 THR A C 1
ATOM 707 O O . THR A 1 88 ? 4.828 5.57 1.84 1 95.69 88 THR A O 1
ATOM 710 N N . VAL A 1 89 ? 3.131 6.191 3.197 1 96.19 89 VAL A N 1
ATOM 711 C CA . VAL A 1 89 ? 3.754 5.715 4.43 1 96.19 89 VAL A CA 1
ATOM 712 C C . VAL A 1 89 ? 2.99 4.5 4.957 1 96.19 89 VAL A C 1
ATOM 714 O O . VAL A 1 89 ? 1.774 4.562 5.152 1 96.19 89 VAL A O 1
ATOM 717 N N . MET A 1 90 ? 3.707 3.438 5.121 1 94.81 90 MET A N 1
ATOM 718 C CA . MET A 1 90 ? 3.146 2.195 5.648 1 94.81 90 MET A CA 1
ATOM 719 C C . MET A 1 90 ? 3.908 1.738 6.887 1 94.81 90 MET A C 1
ATOM 721 O O . MET A 1 90 ? 5.137 1.844 6.941 1 94.81 90 MET A O 1
ATOM 725 N N . PHE A 1 91 ? 3.172 1.224 7.887 1 92.81 91 PHE A N 1
ATOM 726 C CA . PHE A 1 91 ? 3.885 0.794 9.086 1 92.81 91 PHE A CA 1
ATOM 727 C C . PHE A 1 91 ? 3.055 -0.209 9.875 1 92.81 91 PHE A C 1
ATOM 729 O O . PHE A 1 91 ? 1.84 -0.3 9.695 1 92.81 91 PHE A O 1
ATOM 736 N N . GLU A 1 92 ? 3.721 -0.95 10.617 1 89.88 92 GLU A N 1
ATOM 737 C CA . GLU A 1 92 ? 3.164 -1.822 11.648 1 89.88 92 GLU A CA 1
ATOM 738 C C . GLU A 1 92 ? 3.898 -1.65 12.969 1 89.88 92 GLU A C 1
ATOM 740 O O . GLU A 1 92 ? 5.086 -1.955 13.07 1 89.88 92 GLU A O 1
ATOM 745 N N . VAL A 1 93 ? 3.201 -1.167 13.922 1 91.44 93 VAL A N 1
ATOM 746 C CA . VAL A 1 93 ? 3.75 -0.965 15.266 1 91.44 93 VAL A CA 1
ATOM 747 C C . VAL A 1 93 ? 3.016 -1.858 16.266 1 91.44 93 VAL A C 1
ATOM 749 O O . VAL A 1 93 ? 1.784 -1.846 16.328 1 91.44 93 VAL A O 1
ATOM 752 N N . PRO A 1 94 ? 3.775 -2.648 16.969 1 92.62 94 PRO A N 1
ATOM 753 C CA . PRO A 1 94 ? 3.15 -3.551 17.953 1 92.62 94 PRO A CA 1
ATOM 754 C C . PRO A 1 94 ? 2.291 -2.812 18.969 1 92.62 94 PRO A C 1
ATOM 756 O O . PRO A 1 94 ? 2.518 -1.628 19.234 1 92.62 94 PRO A O 1
ATOM 759 N N . GLU A 1 95 ? 1.361 -3.574 19.547 1 92.38 95 GLU A N 1
ATOM 760 C CA . GLU A 1 95 ? 0.429 -3.002 20.516 1 92.38 95 GLU A CA 1
ATOM 761 C C . GLU A 1 95 ? 1.168 -2.449 21.734 1 92.38 95 GLU A C 1
ATOM 763 O O . GLU A 1 95 ? 0.75 -1.445 22.312 1 92.38 95 GLU A O 1
ATOM 768 N N . ALA A 1 96 ? 2.258 -3.002 22.047 1 94.25 96 ALA A N 1
ATOM 769 C CA . ALA A 1 96 ? 3.061 -2.559 23.188 1 94.25 96 ALA A CA 1
ATOM 770 C C . ALA A 1 96 ? 3.592 -1.146 22.953 1 94.25 96 ALA A C 1
ATOM 772 O O . ALA A 1 96 ? 3.934 -0.448 23.922 1 94.25 96 ALA A O 1
ATOM 773 N N . GLU A 1 97 ? 3.609 -0.724 21.75 1 95.25 97 GLU A N 1
ATOM 774 C CA . GLU A 1 97 ? 4.125 0.598 21.406 1 95.25 97 GLU A CA 1
ATOM 775 C C . GLU A 1 97 ? 3.031 1.481 20.828 1 95.25 97 GLU A C 1
ATOM 777 O O . GLU A 1 97 ? 3.305 2.34 19.984 1 95.25 97 GLU A O 1
ATOM 782 N N . ARG A 1 98 ? 1.873 1.319 21.266 1 94.69 98 ARG A N 1
ATOM 783 C CA . ARG A 1 98 ? 0.704 1.995 20.719 1 94.69 98 ARG A CA 1
ATOM 784 C C . ARG A 1 98 ? 0.836 3.51 20.844 1 94.69 98 ARG A C 1
ATOM 786 O O . ARG A 1 98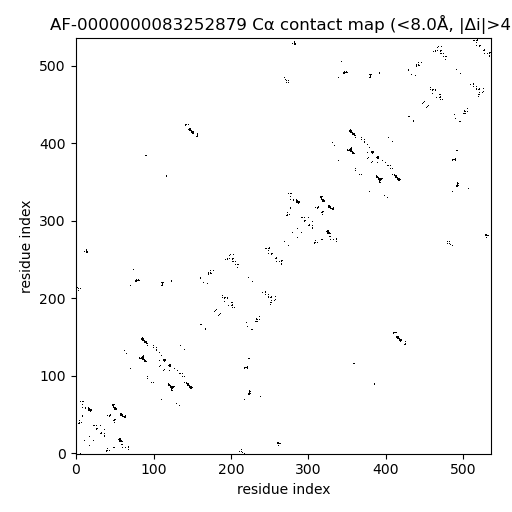 ? 0.355 4.254 19.984 1 94.69 98 ARG A O 1
ATOM 793 N N . LYS A 1 99 ? 1.433 4 21.891 1 94.75 99 LYS A N 1
ATOM 794 C CA . LYS A 1 99 ? 1.601 5.441 22.078 1 94.75 99 LYS A CA 1
ATOM 795 C C . LYS A 1 99 ? 2.432 6.043 20.953 1 94.75 99 LYS A C 1
ATOM 797 O O . LYS A 1 99 ? 2.127 7.129 20.453 1 94.75 99 LYS A O 1
ATOM 802 N N . LYS A 1 100 ? 3.473 5.309 20.562 1 95.38 100 LYS A N 1
ATOM 803 C CA . LYS A 1 100 ? 4.324 5.758 19.469 1 95.38 100 LYS A CA 1
ATOM 804 C C . LYS A 1 100 ? 3.57 5.73 18.141 1 95.38 100 LYS A C 1
ATOM 806 O O . LYS A 1 100 ? 3.715 6.637 17.312 1 95.38 100 LYS A O 1
ATOM 811 N N . ARG A 1 101 ? 2.795 4.668 18 1 95.38 101 ARG A N 1
ATOM 812 C CA . ARG A 1 101 ? 1.955 4.566 16.812 1 95.38 101 ARG A CA 1
ATOM 813 C C . ARG A 1 101 ? 1.003 5.754 16.703 1 95.38 101 ARG A C 1
ATOM 815 O O . ARG A 1 101 ? 0.884 6.371 15.648 1 95.38 101 ARG A O 1
ATOM 822 N N . ASP A 1 102 ? 0.357 6.086 17.797 1 95.56 102 ASP A N 1
ATOM 823 C CA . ASP A 1 102 ? -0.614 7.176 17.828 1 95.56 102 ASP A CA 1
ATOM 824 C C . ASP A 1 102 ? 0.063 8.523 17.578 1 95.56 102 ASP A C 1
ATOM 826 O O . ASP A 1 102 ? -0.502 9.391 16.906 1 95.56 102 ASP A O 1
ATOM 830 N N . ALA A 1 103 ? 1.221 8.68 18.062 1 94.88 103 ALA A N 1
ATOM 831 C CA . ALA A 1 103 ? 1.99 9.898 17.828 1 94.88 103 ALA A CA 1
ATOM 832 C C . ALA A 1 103 ? 2.318 10.055 16.344 1 94.88 103 ALA A C 1
ATOM 834 O O . ALA A 1 103 ? 2.168 11.141 15.781 1 94.88 103 ALA A O 1
ATOM 835 N N . LEU A 1 104 ? 2.756 8.953 15.758 1 95.75 104 LEU A N 1
ATOM 836 C CA . LEU A 1 104 ? 3.07 8.992 14.328 1 95.75 104 LEU A CA 1
ATOM 837 C C . LEU A 1 104 ? 1.828 9.32 13.508 1 95.75 104 LEU A C 1
ATOM 839 O O . LEU A 1 104 ? 1.877 10.172 12.617 1 95.75 104 LEU A O 1
ATOM 843 N N . ARG A 1 105 ? 0.769 8.664 13.875 1 96.56 105 ARG A N 1
ATOM 844 C CA . ARG A 1 105 ? -0.49 8.93 13.18 1 96.56 105 ARG A CA 1
ATOM 845 C C . ARG A 1 105 ? -0.866 10.398 13.273 1 96.56 105 ARG A C 1
ATOM 847 O O . ARG A 1 105 ? -1.206 11.023 12.266 1 96.56 105 ARG A O 1
ATOM 854 N N . GLY A 1 106 ? -0.818 10.922 14.43 1 95.75 106 GLY A N 1
ATOM 855 C CA . GLY A 1 106 ? -1.129 12.336 14.617 1 95.75 106 GLY A CA 1
ATOM 856 C C . GLY A 1 106 ? -0.249 13.258 13.797 1 95.75 106 GLY A C 1
ATOM 857 O O . GLY A 1 106 ? -0.741 14.203 13.18 1 95.75 106 GLY A O 1
ATOM 858 N N . TYR A 1 107 ? 1.019 12.891 13.805 1 96.56 107 TYR A N 1
ATOM 859 C CA . TYR A 1 107 ? 1.974 13.703 13.055 1 96.56 107 TYR A CA 1
ATOM 860 C C . TYR A 1 107 ? 1.668 13.664 11.562 1 96.56 107 TYR A C 1
ATOM 862 O O . TYR A 1 107 ? 1.667 14.703 10.898 1 96.56 107 TYR A O 1
ATOM 870 N N . LEU A 1 108 ? 1.361 12.531 11.047 1 97.69 108 LEU A N 1
ATOM 871 C CA . LEU A 1 108 ? 1.047 12.367 9.633 1 97.69 108 LEU A CA 1
ATOM 872 C C . LEU A 1 108 ? -0.196 13.172 9.258 1 97.69 108 LEU A C 1
ATOM 874 O O . LEU A 1 108 ? -0.22 13.836 8.219 1 97.69 108 LEU A O 1
ATOM 878 N N . LEU A 1 109 ? -1.16 13.094 10.086 1 96.81 109 LEU A N 1
ATOM 879 C CA . LEU A 1 109 ? -2.395 13.82 9.812 1 96.81 109 LEU A CA 1
ATOM 880 C C . LEU A 1 109 ? -2.148 15.328 9.812 1 96.81 109 LEU A C 1
ATOM 882 O O . LEU A 1 109 ? -2.693 16.047 8.977 1 96.81 109 LEU A O 1
ATOM 886 N N . GLN A 1 110 ? -1.328 15.781 10.68 1 96.31 110 GLN A N 1
ATOM 887 C CA . GLN A 1 110 ? -1.017 17.203 10.75 1 96.31 110 GLN A CA 1
ATOM 888 C C . GLN A 1 110 ? -0.223 17.656 9.531 1 96.31 110 GLN A C 1
ATOM 890 O O . GLN A 1 110 ? -0.351 18.797 9.086 1 96.31 110 GLN A O 1
ATOM 895 N N . LEU A 1 111 ? 0.589 16.734 8.969 1 97 111 LEU A N 1
ATOM 896 C CA . LEU A 1 111 ? 1.317 17.031 7.746 1 97 111 LEU A CA 1
ATOM 897 C C . LEU A 1 111 ? 0.371 17.094 6.551 1 97 111 LEU A C 1
ATOM 899 O O . LEU A 1 111 ? 0.688 17.703 5.527 1 97 111 LEU A O 1
ATOM 903 N N . GLY A 1 112 ? -0.718 16.422 6.754 1 96.88 112 GLY A N 1
ATOM 904 C CA . GLY A 1 112 ? -1.691 16.453 5.672 1 96.88 112 GLY A CA 1
ATOM 905 C C . GLY A 1 112 ? -1.873 15.109 4.988 1 96.88 112 GLY A C 1
ATOM 906 O O . GLY A 1 112 ? -2.469 15.031 3.912 1 96.88 112 GLY A O 1
ATOM 907 N N . PHE A 1 113 ? -1.405 14.078 5.559 1 97.5 113 PHE A N 1
ATOM 908 C CA . PHE A 1 113 ? -1.625 12.75 4.992 1 97.5 113 PHE A CA 1
ATOM 909 C C . PHE A 1 113 ? -3.08 12.328 5.152 1 97.5 113 PHE A C 1
ATOM 911 O O . PHE A 1 113 ? -3.717 12.641 6.16 1 97.5 113 PHE A O 1
ATOM 918 N N . GLY A 1 114 ? -3.541 11.633 4.133 1 95.88 114 GLY A N 1
ATOM 919 C CA . GLY A 1 114 ? -4.828 10.969 4.242 1 95.88 114 GLY A CA 1
ATOM 920 C C . GLY A 1 114 ? -4.707 9.508 4.648 1 95.88 114 GLY A C 1
ATOM 921 O O . GLY A 1 114 ? -3.795 8.812 4.207 1 95.88 114 GLY A O 1
ATOM 922 N N . ALA A 1 115 ? -5.598 9.086 5.465 1 94.75 115 ALA A N 1
ATOM 923 C CA . ALA A 1 115 ? -5.621 7.691 5.891 1 94.75 115 ALA A CA 1
ATOM 924 C C . ALA A 1 115 ? -6.301 6.809 4.848 1 94.75 115 ALA A C 1
ATOM 926 O O . ALA A 1 115 ? -7.531 6.738 4.789 1 94.75 115 ALA A O 1
ATOM 927 N N . LEU A 1 116 ? -5.543 6.133 4.031 1 92.5 116 LEU A N 1
ATOM 928 C CA . LEU A 1 116 ? -6.082 5.277 2.979 1 92.5 116 LEU A CA 1
ATOM 929 C C . LEU A 1 116 ? -6.582 3.959 3.553 1 92.5 116 LEU A C 1
ATOM 931 O O . LEU A 1 116 ? -7.691 3.518 3.232 1 92.5 116 LEU A O 1
ATOM 935 N N . TYR A 1 117 ? -5.789 3.227 4.316 1 91.25 117 TYR A N 1
ATOM 936 C CA . TYR A 1 117 ? -6.105 2.021 5.078 1 91.25 117 TYR A CA 1
ATOM 937 C C . TYR A 1 117 ? -5.555 2.115 6.496 1 91.25 117 TYR A C 1
ATOM 939 O O . TYR A 1 117 ? -4.949 3.123 6.871 1 91.25 117 TYR A O 1
ATOM 947 N N . LYS A 1 118 ? -5.836 0.965 7.227 1 87.56 118 LYS A N 1
ATOM 948 C CA . LYS A 1 118 ? -5.246 0.923 8.562 1 87.56 118 LYS A CA 1
ATOM 949 C C . LYS A 1 118 ? -3.723 0.936 8.492 1 87.56 118 LYS A C 1
ATOM 951 O O . LYS A 1 118 ? -3.115 0.047 7.895 1 87.56 118 LYS A O 1
ATOM 956 N N . SER A 1 119 ? -3.018 1.972 8.82 1 89.81 119 SER A N 1
ATOM 957 C CA . SER A 1 119 ? -1.567 2.113 8.898 1 89.81 119 SER A CA 1
ATOM 958 C C . SER A 1 119 ? -0.972 2.48 7.547 1 89.81 119 SER A C 1
ATOM 960 O O . SER A 1 119 ? 0.208 2.227 7.293 1 89.81 119 SER A O 1
ATOM 962 N N . VAL A 1 120 ? -1.822 2.814 6.598 1 94.81 120 VAL A N 1
ATOM 963 C CA . VAL A 1 120 ? -1.374 3.32 5.305 1 94.81 120 VAL A CA 1
ATOM 964 C C . VAL A 1 120 ? -1.841 4.762 5.121 1 94.81 120 VAL A C 1
ATOM 966 O O . VAL A 1 1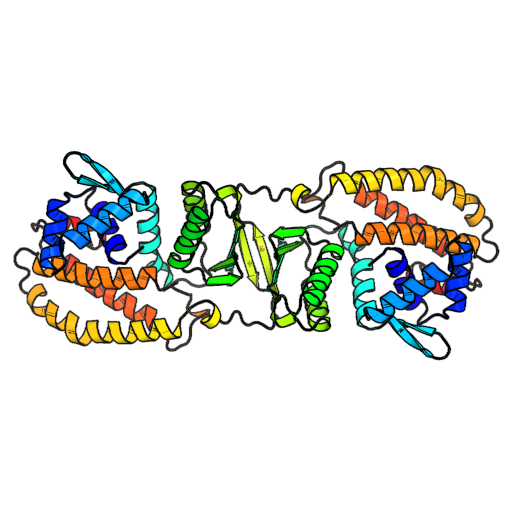20 ? -3.043 5.035 5.113 1 94.81 120 VAL A O 1
ATOM 969 N N . TYR A 1 121 ? -0.912 5.613 4.934 1 96.19 121 TYR A N 1
ATOM 970 C CA . TYR A 1 121 ? -1.199 7.031 4.766 1 96.19 121 TYR A CA 1
ATOM 971 C C . TYR A 1 121 ? -0.563 7.574 3.492 1 96.19 121 TYR A C 1
ATOM 973 O O . TYR A 1 121 ? 0.563 7.207 3.15 1 96.19 121 TYR A O 1
ATOM 981 N N . ILE A 1 122 ? -1.27 8.5 2.801 1 96.19 122 ILE A N 1
ATOM 982 C CA . ILE A 1 122 ? -0.742 9 1.537 1 96.19 122 ILE A CA 1
ATOM 983 C C . ILE A 1 122 ? -0.791 10.523 1.527 1 96.19 122 ILE A C 1
ATOM 985 O O . ILE A 1 122 ? -1.674 11.133 2.141 1 96.19 122 ILE A O 1
ATOM 989 N N . ALA A 1 123 ? 0.127 11.148 0.897 1 96.62 123 ALA A N 1
ATOM 990 C CA . ALA A 1 123 ? 0.173 12.594 0.664 1 96.62 123 ALA A CA 1
ATOM 991 C C . ALA A 1 123 ? 0.7 12.906 -0.734 1 96.62 123 ALA A C 1
ATOM 993 O O . ALA A 1 123 ? 1.522 12.164 -1.274 1 96.62 123 ALA A O 1
ATOM 994 N N . PRO A 1 124 ? 0.229 13.953 -1.34 1 95.69 124 PRO A N 1
ATOM 995 C CA . PRO A 1 124 ? 0.704 14.32 -2.676 1 95.69 124 PRO A CA 1
ATOM 996 C C . PRO A 1 124 ? 2.051 15.039 -2.645 1 95.69 124 PRO A C 1
ATOM 998 O O . PRO A 1 124 ? 2.623 15.328 -3.699 1 95.69 124 PRO A O 1
ATOM 1001 N N . TRP A 1 125 ? 2.549 15.344 -1.431 1 96.38 125 TRP A N 1
ATOM 1002 C CA . TRP A 1 125 ? 3.811 16.062 -1.296 1 96.38 125 TRP A CA 1
ATOM 1003 C C . TRP A 1 125 ? 4.898 15.164 -0.729 1 96.38 125 TRP A C 1
ATOM 1005 O O . TRP A 1 125 ? 4.602 14.133 -0.112 1 96.38 125 TRP A O 1
ATOM 1015 N N . ASP A 1 126 ? 6.125 15.562 -0.994 1 94.88 126 ASP A N 1
ATOM 1016 C CA . ASP A 1 126 ? 7.262 14.758 -0.559 1 94.88 126 ASP A CA 1
ATOM 1017 C C . ASP A 1 126 ? 7.695 15.141 0.854 1 94.88 126 ASP A C 1
ATOM 1019 O O . ASP A 1 126 ? 8.578 15.977 1.03 1 94.88 126 ASP A O 1
ATOM 1023 N N . TYR A 1 127 ? 7.145 14.438 1.832 1 96.5 127 TYR A N 1
ATOM 1024 C CA . TYR A 1 127 ? 7.457 14.648 3.24 1 96.5 127 TYR A CA 1
ATOM 1025 C C . TYR A 1 127 ? 8.367 13.547 3.768 1 96.5 127 TYR A C 1
ATOM 1027 O O . TYR A 1 127 ? 8.359 13.25 4.965 1 96.5 127 TYR A O 1
ATOM 1035 N N . ALA A 1 128 ? 9.094 12.875 2.896 1 95.88 128 ALA A N 1
ATOM 1036 C CA . ALA A 1 128 ? 9.867 11.703 3.299 1 95.88 128 ALA A CA 1
ATOM 1037 C C . ALA A 1 128 ? 10.844 12.055 4.418 1 95.88 128 ALA A C 1
ATOM 1039 O O . ALA A 1 128 ? 10.914 11.352 5.434 1 95.88 128 ALA A O 1
ATOM 1040 N N . GLU A 1 129 ? 11.586 13.141 4.273 1 94.62 129 GLU A N 1
ATOM 1041 C CA . GLU A 1 129 ? 12.586 13.523 5.273 1 94.62 129 GLU A CA 1
ATOM 1042 C C . GLU A 1 129 ? 11.922 13.828 6.617 1 94.62 129 GLU A C 1
ATOM 1044 O O . GLU A 1 129 ? 12.422 13.414 7.664 1 94.62 129 GLU A O 1
ATOM 1049 N N . GLU A 1 130 ? 10.844 14.562 6.582 1 95.94 130 GLU A N 1
ATOM 1050 C CA . GLU A 1 130 ? 10.125 14.93 7.801 1 95.94 130 GLU A CA 1
ATOM 1051 C C . GLU A 1 130 ? 9.594 13.695 8.523 1 95.94 130 GLU A C 1
ATOM 1053 O O . GLU A 1 130 ? 9.711 13.594 9.75 1 95.94 130 GLU A O 1
ATOM 1058 N N . VAL A 1 131 ? 9.062 12.758 7.773 1 96.25 131 VAL A N 1
ATOM 1059 C CA . VAL A 1 131 ? 8.492 11.539 8.352 1 96.25 131 VAL A CA 1
ATOM 1060 C C . VAL A 1 131 ? 9.602 10.703 8.992 1 96.25 131 VAL A C 1
ATOM 1062 O O . VAL A 1 131 ? 9.461 10.234 10.125 1 96.25 131 VAL A O 1
ATOM 1065 N N . VAL A 1 132 ? 10.688 10.547 8.312 1 94.25 132 VAL A N 1
ATOM 1066 C CA . VAL A 1 132 ? 11.797 9.742 8.82 1 94.25 132 VAL A CA 1
ATOM 1067 C C . VAL A 1 132 ? 12.359 10.383 10.086 1 94.25 132 VAL A C 1
ATOM 1069 O O . VAL A 1 132 ? 12.633 9.688 11.07 1 94.25 132 VAL A O 1
ATOM 1072 N N . ARG A 1 133 ? 12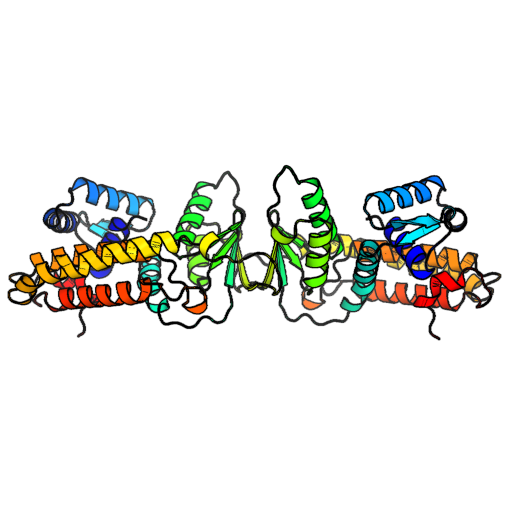.539 11.672 10.055 1 93.88 133 ARG A N 1
ATOM 1073 C CA . ARG A 1 133 ? 13.047 12.383 11.219 1 93.88 133 ARG A CA 1
ATOM 1074 C C . ARG A 1 133 ? 12.141 12.18 12.422 1 93.88 133 ARG A C 1
ATOM 1076 O O . ARG A 1 133 ? 12.617 11.914 13.531 1 93.88 133 ARG A O 1
ATOM 1083 N N . PHE A 1 134 ? 10.891 12.25 12.25 1 95.19 134 PHE A N 1
ATOM 1084 C CA . PHE A 1 134 ? 9.945 12.062 13.336 1 95.19 134 PHE A CA 1
ATOM 1085 C C . PHE A 1 134 ? 9.984 10.625 13.844 1 95.19 134 PHE A C 1
ATOM 1087 O O . PHE A 1 134 ? 9.969 10.391 15.055 1 95.19 134 PHE A O 1
ATOM 1094 N N . ALA A 1 135 ? 10 9.727 12.891 1 94.25 135 ALA A N 1
ATOM 1095 C CA . ALA A 1 135 ? 10.055 8.312 13.266 1 94.25 135 ALA A CA 1
ATOM 1096 C C . ALA A 1 135 ? 11.297 8.016 14.102 1 94.25 135 ALA A C 1
ATOM 1098 O O . ALA A 1 135 ? 11.242 7.219 15.039 1 94.25 135 ALA A O 1
ATOM 1099 N N . LYS A 1 136 ? 12.391 8.625 13.695 1 93.12 136 LYS A N 1
ATOM 1100 C CA . LYS A 1 136 ? 13.617 8.469 14.469 1 93.12 136 LYS A CA 1
ATOM 1101 C C . LYS A 1 136 ? 13.453 9.016 15.883 1 93.12 136 LYS A C 1
ATOM 1103 O O . LYS A 1 136 ? 13.891 8.391 16.859 1 93.12 136 LYS A O 1
ATOM 1108 N N . HIS A 1 137 ? 12.836 10.133 15.969 1 93.44 137 HIS A N 1
ATOM 1109 C CA . HIS A 1 137 ? 12.57 10.734 17.266 1 93.44 137 HIS A CA 1
ATOM 1110 C C . HIS A 1 137 ? 11.742 9.805 18.156 1 93.44 137 HIS A C 1
ATOM 1112 O O . HIS A 1 137 ? 12 9.688 19.359 1 93.44 137 HIS A O 1
ATOM 1118 N N . CYS A 1 138 ? 10.828 9.109 17.531 1 93.62 138 CYS A N 1
ATOM 1119 C CA . CYS A 1 138 ? 9.953 8.195 18.266 1 93.62 138 CYS A CA 1
ATOM 1120 C C . CYS A 1 138 ? 10.578 6.812 18.391 1 93.62 138 CYS A C 1
ATOM 1122 O O . CYS A 1 138 ? 10.008 5.922 19.016 1 93.62 138 CYS A O 1
ATOM 1124 N N . GLU A 1 139 ? 11.68 6.578 17.75 1 93 139 GLU A N 1
ATOM 1125 C CA . GLU A 1 139 ? 12.406 5.312 17.781 1 93 139 GLU A CA 1
ATOM 1126 C C . GLU A 1 139 ? 11.594 4.195 17.141 1 93 139 GLU A C 1
ATOM 1128 O O . GLU A 1 139 ? 11.484 3.102 17.703 1 93 139 GLU A O 1
ATOM 1133 N N . ILE A 1 140 ? 11.016 4.473 15.984 1 92.44 140 ILE A N 1
ATOM 1134 C CA . ILE A 1 140 ? 10.258 3.449 15.273 1 92.44 140 ILE A CA 1
ATOM 1135 C C . ILE A 1 140 ? 10.594 3.494 13.781 1 92.44 140 ILE A C 1
ATOM 1137 O O . ILE A 1 140 ? 9.781 3.111 12.945 1 92.44 140 ILE A O 1
ATOM 1141 N N . GLU A 1 141 ? 11.727 4.062 13.414 1 90.19 141 GLU A N 1
ATOM 1142 C CA . GLU A 1 141 ? 12.125 4.23 12.023 1 90.19 141 GLU A CA 1
ATOM 1143 C C . GLU A 1 141 ? 12.234 2.883 11.312 1 90.19 141 GLU A C 1
ATOM 1145 O O . GLU A 1 141 ? 12.07 2.803 10.094 1 90.19 141 GLU A O 1
ATOM 1150 N N . ASP A 1 142 ? 12.398 1.856 12.102 1 87.19 142 ASP A N 1
ATOM 1151 C CA . ASP A 1 142 ? 12.57 0.531 11.516 1 87.19 142 ASP A CA 1
ATOM 1152 C C . ASP A 1 142 ? 11.227 -0.15 11.289 1 87.19 142 ASP A C 1
ATOM 1154 O O . ASP A 1 142 ? 11.164 -1.261 10.758 1 87.19 142 ASP A O 1
ATOM 1158 N N . ARG A 1 143 ? 10.141 0.586 11.602 1 88.38 143 ARG A N 1
ATOM 1159 C CA . ARG A 1 143 ? 8.812 -0.01 11.523 1 88.38 143 ARG A CA 1
ATOM 1160 C C . ARG A 1 143 ? 8.008 0.583 10.375 1 88.38 143 ARG A C 1
ATOM 1162 O O . ARG A 1 143 ? 6.844 0.233 10.18 1 88.38 143 ARG A O 1
ATOM 1169 N N . LEU A 1 144 ? 8.594 1.49 9.672 1 90.94 144 LEU A N 1
ATOM 1170 C CA . LEU A 1 144 ? 7.781 2.107 8.633 1 90.94 144 LEU A CA 1
ATOM 1171 C C . LEU A 1 144 ? 8.469 2.02 7.273 1 90.94 144 LEU A C 1
ATOM 1173 O O . LEU A 1 144 ? 9.695 1.883 7.203 1 90.94 144 LEU A O 1
ATOM 1177 N N . THR A 1 145 ? 7.754 2 6.234 1 92.12 145 THR A N 1
ATOM 1178 C CA . THR A 1 145 ? 8.18 1.997 4.84 1 92.12 145 THR A CA 1
ATOM 1179 C C . THR A 1 145 ? 7.562 3.17 4.082 1 92.12 145 THR A C 1
ATOM 1181 O O . THR A 1 145 ? 6.387 3.48 4.262 1 92.12 145 THR A O 1
ATOM 1184 N N . LEU A 1 146 ? 8.406 3.826 3.316 1 95.38 146 LEU A N 1
ATOM 1185 C CA . LEU A 1 146 ? 7.945 4.934 2.484 1 95.38 146 LEU A CA 1
ATOM 1186 C C . LEU A 1 146 ? 8.086 4.598 1.004 1 95.38 146 LEU A C 1
ATOM 1188 O O . LEU A 1 146 ? 9.133 4.105 0.572 1 95.38 146 LEU A O 1
ATOM 1192 N N . LEU A 1 147 ? 7.055 4.809 0.28 1 95.06 147 LEU A N 1
ATOM 1193 C CA . LEU A 1 147 ? 7.016 4.547 -1.154 1 95.06 147 LEU A CA 1
ATOM 1194 C C . LEU A 1 147 ? 6.508 5.77 -1.917 1 95.06 147 LEU A C 1
ATOM 1196 O O . LEU A 1 147 ? 5.512 6.379 -1.526 1 95.06 147 LEU A O 1
ATOM 1200 N N . ARG A 1 148 ? 7.262 6.156 -2.896 1 96.19 148 ARG A N 1
ATOM 1201 C CA . ARG A 1 148 ? 6.832 7.219 -3.801 1 96.19 148 ARG A CA 1
ATOM 1202 C C . ARG A 1 148 ? 6.395 6.648 -5.148 1 96.19 148 ARG A C 1
ATOM 1204 O O . ARG A 1 148 ? 7.133 5.879 -5.766 1 96.19 148 ARG A O 1
ATOM 1211 N N . GLY A 1 149 ? 5.125 6.957 -5.477 1 95.12 149 GLY A N 1
ATOM 1212 C CA . GLY A 1 149 ? 4.633 6.418 -6.734 1 95.12 149 GLY A CA 1
ATOM 1213 C C . GLY A 1 149 ? 3.256 6.938 -7.109 1 95.12 149 GLY A C 1
ATOM 1214 O O . GLY A 1 149 ? 2.754 7.883 -6.496 1 95.12 149 GLY A O 1
ATOM 1215 N N . ALA A 1 150 ? 2.723 6.383 -8.219 1 94.06 150 ALA A N 1
ATOM 1216 C CA . ALA A 1 150 ? 1.411 6.777 -8.719 1 94.06 150 ALA A CA 1
ATOM 1217 C C . ALA A 1 150 ? 0.441 5.602 -8.711 1 94.06 150 ALA A C 1
ATOM 1219 O O . ALA A 1 150 ? 0.843 4.453 -8.93 1 94.06 150 ALA A O 1
ATOM 1220 N N . PHE A 1 151 ? -0.743 5.949 -8.406 1 91.81 151 PHE A N 1
ATOM 1221 C CA . PHE A 1 151 ? -1.776 4.922 -8.461 1 91.81 151 PHE A CA 1
ATOM 1222 C C . PHE A 1 151 ? -1.969 4.422 -9.891 1 91.81 151 PHE A C 1
ATOM 1224 O O . PHE A 1 151 ? -1.926 5.207 -10.836 1 91.81 151 PHE A O 1
ATOM 1231 N N . VAL A 1 152 ? -2.105 3.1 -9.969 1 89.5 152 VAL A N 1
ATOM 1232 C CA . VAL A 1 152 ? -2.32 2.494 -11.281 1 89.5 152 VAL A CA 1
ATOM 1233 C C . VAL A 1 152 ? -3.709 2.865 -11.805 1 89.5 152 VAL A C 1
ATOM 1235 O O . VAL A 1 152 ? -4.68 2.867 -11.047 1 89.5 152 VAL A O 1
ATOM 1238 N N . SER A 1 153 ? -3.746 3.314 -13.094 1 68.94 153 SER A N 1
ATOM 1239 C CA . SER A 1 153 ? -4.953 3.807 -13.75 1 68.94 153 SER A CA 1
ATOM 1240 C C . SER A 1 153 ? -6.008 2.711 -13.859 1 68.94 153 SER A C 1
ATOM 1242 O O . SER A 1 153 ? -5.684 1.521 -13.836 1 68.94 153 SER A O 1
ATOM 1244 N N . GLY A 1 154 ? -7.348 3.076 -14.047 1 60.12 154 GLY A N 1
ATOM 1245 C CA . GLY A 1 154 ? -8.469 2.182 -14.297 1 60.12 154 GLY A CA 1
ATOM 1246 C C . GLY A 1 154 ? -9.023 1.55 -13.039 1 60.12 154 GLY A C 1
ATOM 1247 O O . GLY A 1 154 ? -9.883 0.67 -13.102 1 60.12 154 GLY A O 1
ATOM 1248 N N . GLN A 1 155 ? -8.273 1.79 -12.016 1 55.22 155 GLN A N 1
ATOM 1249 C CA . GLN A 1 155 ? -8.836 1.204 -10.805 1 55.22 155 GLN A CA 1
ATOM 1250 C C . GLN A 1 155 ? -10.07 1.971 -10.344 1 55.22 155 GLN A C 1
ATOM 1252 O O . GLN A 1 155 ? -10.18 3.18 -10.562 1 55.22 155 GLN A O 1
ATOM 1257 N N . PRO A 1 156 ? -11.078 1.123 -10.234 1 44.78 156 PRO A N 1
ATOM 1258 C CA . PRO A 1 156 ? -12.289 1.78 -9.742 1 44.78 156 PRO A CA 1
ATOM 1259 C C . PRO A 1 156 ? -12.016 2.715 -8.562 1 44.78 156 PRO A C 1
ATOM 1261 O O . PRO A 1 156 ? -12.867 3.537 -8.219 1 44.78 156 PRO A O 1
ATOM 1264 N N . GLN A 1 157 ? -11.102 2.213 -7.688 1 50.22 157 GLN A N 1
ATOM 1265 C CA . GLN A 1 157 ? -11.258 2.951 -6.438 1 50.22 157 GLN A CA 1
ATOM 1266 C C . GLN A 1 157 ? -10.953 4.434 -6.633 1 50.22 157 GLN A C 1
ATOM 1268 O O . GLN A 1 157 ? -9.945 4.785 -7.254 1 50.22 157 GLN A O 1
ATOM 1273 N N . PRO A 1 158 ? -12.016 5.133 -6.445 1 47.69 158 PRO A N 1
ATOM 1274 C CA . PRO A 1 158 ? -12.125 6.59 -6.312 1 47.69 158 PRO A CA 1
ATOM 1275 C C . PRO A 1 158 ? -11.047 7.176 -5.398 1 47.69 158 PRO A C 1
ATOM 1277 O O . PRO A 1 158 ? -11.031 6.891 -4.199 1 47.69 158 PRO A O 1
ATOM 1280 N N . LEU A 1 159 ? -9.703 7.109 -5.539 1 57.09 159 LEU A N 1
ATOM 1281 C CA . LEU A 1 159 ? -9.141 8.156 -4.703 1 57.09 159 LEU A CA 1
ATOM 1282 C C . LEU A 1 159 ? -10.055 9.375 -4.656 1 57.09 159 LEU A C 1
ATOM 1284 O O . LEU A 1 159 ? -10.031 10.211 -5.562 1 57.09 159 LEU A O 1
ATOM 1288 N N . THR A 1 160 ? -11.172 9.117 -3.98 1 67.44 160 THR A N 1
ATOM 1289 C CA . THR A 1 160 ? -12.016 10.289 -3.783 1 67.44 160 THR A CA 1
ATOM 1290 C C . THR A 1 160 ? -11.461 11.172 -2.674 1 67.44 160 THR A C 1
ATOM 1292 O O . THR A 1 160 ? -11.383 10.758 -1.516 1 67.44 160 THR A O 1
ATOM 1295 N N . VAL A 1 161 ? -10.797 12.164 -3.133 1 81 161 VAL A N 1
ATOM 1296 C CA . VAL A 1 161 ? -10.219 13.164 -2.246 1 81 161 VAL A CA 1
ATOM 1297 C C . VAL A 1 161 ? -11.109 13.344 -1.017 1 81 161 VAL A C 1
ATOM 1299 O O . VAL A 1 161 ? -10.617 13.359 0.115 1 81 161 VAL A O 1
ATOM 1302 N N . ASN A 1 162 ? -12.406 13.25 -1.197 1 83.31 162 ASN A N 1
ATOM 1303 C CA . ASN A 1 162 ? -13.328 13.531 -0.101 1 83.31 162 ASN A CA 1
ATOM 1304 C C . ASN A 1 162 ? -13.367 12.383 0.9 1 83.31 162 ASN A C 1
ATOM 1306 O O . ASN A 1 162 ? -13.797 12.562 2.043 1 83.31 162 ASN A O 1
ATOM 1310 N N . ARG A 1 163 ? -12.938 11.289 0.441 1 86.19 163 ARG A N 1
ATOM 1311 C CA . ARG A 1 163 ? -12.898 10.148 1.354 1 86.19 163 ARG A CA 1
ATOM 1312 C C . ARG A 1 163 ? -11.656 10.203 2.238 1 86.19 163 ARG A C 1
ATOM 1314 O O . ARG A 1 163 ? -11.68 9.734 3.381 1 86.19 163 ARG A O 1
ATOM 1321 N N . LEU A 1 164 ? -10.656 10.812 1.729 1 91.38 164 LEU A N 1
ATOM 1322 C CA . LEU A 1 164 ? -9.375 10.797 2.426 1 91.38 164 LEU A CA 1
ATOM 1323 C C . LEU A 1 164 ? -9.172 12.078 3.227 1 91.38 164 LEU A C 1
ATOM 1325 O O . LEU A 1 164 ? -8.484 12.07 4.25 1 91.38 164 LEU A O 1
ATOM 1329 N N . TRP A 1 165 ? -9.758 13.172 2.721 1 94.5 165 TRP A N 1
ATOM 1330 C CA . TRP A 1 165 ? -9.648 14.477 3.367 1 94.5 165 TRP A CA 1
ATOM 1331 C C . TRP A 1 165 ? -11.016 15.148 3.467 1 94.5 165 TRP A C 1
ATOM 1333 O O . TRP A 1 165 ? -11.828 15.062 2.541 1 94.5 165 TRP A O 1
ATOM 1343 N N . PRO A 1 166 ? -11.305 15.75 4.598 1 92.56 166 PRO A N 1
ATOM 1344 C CA . PRO A 1 166 ? -12.594 16.438 4.758 1 92.56 166 PRO A CA 1
ATOM 1345 C C . PRO A 1 166 ? -12.625 17.797 4.082 1 92.56 166 PRO A C 1
ATOM 1347 O O . PRO A 1 166 ? -12.828 18.812 4.75 1 92.56 166 PRO A O 1
ATOM 1350 N N . THR A 1 167 ? -12.586 17.797 2.807 1 93.19 167 THR A N 1
ATOM 1351 C CA . THR A 1 167 ? -12.414 19.047 2.059 1 93.19 167 THR A CA 1
ATOM 1352 C C . THR A 1 167 ? -13.672 19.891 2.125 1 93.19 167 THR A C 1
ATOM 1354 O O . THR A 1 167 ? -13.594 21.125 2.201 1 93.19 167 THR A O 1
ATOM 1357 N N . ASP A 1 168 ? -14.875 19.281 2.104 1 93.31 168 ASP A N 1
ATOM 1358 C CA . ASP A 1 168 ? -16.125 20.031 2.178 1 93.31 168 ASP A CA 1
ATOM 1359 C C . ASP A 1 168 ? -16.234 20.766 3.514 1 93.31 168 ASP A C 1
ATOM 1361 O O . ASP A 1 168 ? -16.562 21.953 3.553 1 93.31 168 ASP A O 1
ATOM 1365 N N . GLU A 1 169 ? -16.016 20.016 4.527 1 95.44 169 GLU A N 1
ATOM 1366 C CA . GLU A 1 169 ? -16.062 20.609 5.859 1 95.44 169 GLU A CA 1
ATOM 1367 C C . GLU A 1 169 ? -15.039 21.719 6.004 1 95.44 169 GLU A C 1
ATOM 1369 O O . GLU A 1 169 ? -15.336 22.781 6.555 1 95.44 169 GLU A O 1
ATOM 1374 N N . LEU A 1 170 ? -13.867 21.484 5.543 1 95.88 170 LEU A N 1
ATOM 1375 C CA . LEU A 1 170 ? -12.797 22.469 5.617 1 95.88 170 LEU A CA 1
ATOM 1376 C C . LEU A 1 170 ? -13.164 23.719 4.824 1 95.88 170 LEU A C 1
ATOM 1378 O O . LEU A 1 170 ? -12.883 24.844 5.262 1 95.88 170 LEU A O 1
ATOM 1382 N N . ASN A 1 171 ? -13.766 23.516 3.711 1 95.94 171 ASN A N 1
ATOM 1383 C CA . ASN A 1 171 ? -14.164 24.656 2.883 1 95.94 171 ASN A CA 1
ATOM 1384 C C . ASN A 1 171 ? -15.195 25.531 3.59 1 95.94 171 ASN A C 1
ATOM 1386 O O . ASN A 1 171 ? -15.18 26.75 3.447 1 95.94 171 ASN A O 1
ATOM 1390 N N . GLU A 1 172 ? -16.047 24.906 4.301 1 96.88 172 GLU A N 1
ATOM 1391 C CA . GLU A 1 172 ? -17.016 25.656 5.102 1 96.88 172 GLU A CA 1
ATOM 1392 C C . GLU A 1 172 ? -16.312 26.453 6.195 1 96.88 172 GLU A C 1
ATOM 1394 O O . GLU A 1 172 ? -16.688 27.594 6.484 1 96.88 172 GLU A O 1
ATOM 1399 N N . VAL A 1 173 ? -15.367 25.828 6.785 1 97.44 173 VAL A N 1
ATOM 1400 C CA . VAL A 1 173 ? -14.578 26.531 7.789 1 97.44 173 VAL A CA 1
ATOM 1401 C C . VAL A 1 173 ? -13.906 27.75 7.156 1 97.44 173 VAL A C 1
ATOM 1403 O O . VAL A 1 173 ? -13.945 28.844 7.715 1 97.44 173 VAL A O 1
ATOM 1406 N N . TYR A 1 174 ? -13.305 27.578 6.012 1 97.56 174 TYR A N 1
ATOM 1407 C CA . TYR A 1 174 ? -12.672 28.672 5.301 1 97.56 174 TYR A CA 1
ATOM 1408 C C . TYR A 1 174 ? -13.672 29.797 5.02 1 97.56 174 TYR A C 1
ATOM 1410 O O . TYR A 1 174 ? -13.359 30.969 5.199 1 97.56 174 TYR A O 1
ATOM 1418 N N . ARG A 1 175 ? -14.812 29.453 4.566 1 97.19 175 ARG A N 1
ATOM 1419 C CA . ARG A 1 175 ? -15.852 30.438 4.273 1 97.19 175 ARG A CA 1
ATOM 1420 C C . ARG A 1 175 ? -16.188 31.266 5.508 1 97.19 175 ARG A C 1
ATOM 1422 O O . ARG A 1 175 ? -16.172 32.5 5.453 1 97.19 175 ARG A O 1
ATOM 1429 N N . ALA A 1 176 ? -16.438 30.609 6.555 1 97.69 176 ALA A N 1
ATOM 1430 C CA . ALA A 1 176 ? -16.797 31.281 7.797 1 97.69 176 ALA A CA 1
ATOM 1431 C C . ALA A 1 176 ? -15.664 32.156 8.289 1 97.69 176 ALA A C 1
ATOM 1433 O O . ALA A 1 176 ? -15.891 33.312 8.727 1 97.69 176 ALA A O 1
ATOM 1434 N N . LYS A 1 177 ? -14.438 31.625 8.258 1 97.44 177 LYS A N 1
ATOM 1435 C CA . LYS A 1 177 ? -13.281 32.375 8.758 1 97.44 177 LYS A CA 1
ATOM 1436 C C . LYS A 1 177 ? -12.961 33.562 7.859 1 97.44 177 LYS A C 1
ATOM 1438 O O . LYS A 1 177 ? -12.531 34.625 8.336 1 97.44 177 LYS A O 1
ATOM 1443 N N . MET A 1 178 ? -13.203 33.406 6.602 1 95.94 178 MET A N 1
ATOM 1444 C CA . MET A 1 178 ? -12.984 34.531 5.676 1 95.94 178 MET A CA 1
ATOM 1445 C C . MET A 1 178 ? -14.008 35.625 5.91 1 95.94 178 MET A C 1
ATOM 1447 O O . MET A 1 178 ? -13.664 36.812 5.867 1 95.94 178 MET A O 1
ATOM 1451 N N . GLU A 1 179 ? -15.188 35.219 6.105 1 96.44 179 GLU A N 1
ATOM 1452 C CA . GLU A 1 179 ? -16.219 36.219 6.418 1 96.44 179 GLU A CA 1
ATOM 1453 C C . GLU A 1 179 ? -15.875 36.969 7.688 1 96.44 179 GLU A C 1
ATOM 1455 O O . GLU A 1 179 ? -15.961 38.219 7.711 1 96.44 179 GLU A O 1
ATOM 1460 N N . TRP A 1 180 ? -15.539 36.281 8.68 1 96.75 180 TRP A N 1
ATOM 1461 C CA . TRP A 1 180 ? -15.117 36.906 9.922 1 96.75 180 TRP A CA 1
ATOM 1462 C C . TRP A 1 180 ? -13.945 37.844 9.68 1 96.75 180 TRP A C 1
ATOM 1464 O O . TRP A 1 180 ? -13.938 38.969 10.172 1 96.75 180 TRP A O 1
ATOM 1474 N N . PHE A 1 181 ? -12.938 37.469 8.953 1 96.81 181 PHE A N 1
ATOM 1475 C CA . PHE A 1 181 ? -11.734 38.219 8.688 1 96.81 181 PHE A CA 1
ATOM 1476 C C . PHE A 1 181 ? -12.078 39.531 7.973 1 96.81 181 PHE A C 1
ATOM 1478 O O . PHE A 1 181 ? -11.625 40.594 8.375 1 96.81 181 PHE A O 1
ATOM 1485 N N . ARG A 1 182 ? -12.93 39.438 7.008 1 93.88 182 ARG A N 1
ATOM 1486 C CA . ARG A 1 182 ? -13.258 40.594 6.176 1 93.88 182 ARG A CA 1
ATOM 1487 C C . ARG A 1 182 ? -14.25 41.5 6.879 1 93.88 182 ARG A C 1
ATOM 1489 O O . ARG A 1 182 ? -14.109 42.719 6.828 1 93.88 182 ARG A O 1
ATOM 1496 N N . ALA A 1 183 ? -15.18 40.938 7.547 1 93.62 183 ALA A N 1
ATOM 1497 C CA . ALA A 1 183 ? -16.281 41.719 8.094 1 93.62 183 ALA A CA 1
ATOM 1498 C C . ALA A 1 183 ? -15.938 42.281 9.461 1 93.62 183 ALA A C 1
ATOM 1500 O O . ALA A 1 183 ? -16.406 43.375 9.828 1 93.62 183 ALA A O 1
ATOM 1501 N N . ALA A 1 184 ? -15.117 41.594 10.172 1 92.81 184 ALA A N 1
ATOM 1502 C CA . ALA A 1 184 ? -14.922 41.969 11.57 1 92.81 184 ALA A CA 1
ATOM 1503 C C . ALA A 1 184 ? -13.453 42.312 11.844 1 92.81 184 ALA A C 1
ATOM 1505 O O . ALA A 1 184 ? -13.117 43.406 12.258 1 92.81 184 ALA A O 1
ATOM 1506 N N . PHE A 1 185 ? -12.617 41.469 11.5 1 94.94 185 PHE A N 1
ATOM 1507 C CA . PHE A 1 185 ? -11.219 41.594 11.906 1 94.94 185 PHE A CA 1
ATOM 1508 C C . PHE A 1 185 ? -10.562 42.781 11.195 1 94.94 185 PHE A C 1
ATOM 1510 O O . PHE A 1 185 ? -9.938 43.625 11.844 1 94.94 185 PHE A O 1
ATOM 1517 N N . ALA A 1 186 ? -10.758 42.875 9.898 1 91.31 186 ALA A N 1
ATOM 1518 C CA . ALA A 1 186 ? -10.133 43.906 9.094 1 91.31 186 ALA A CA 1
ATOM 1519 C C . ALA A 1 186 ? -10.609 45.312 9.531 1 91.31 186 ALA A C 1
ATOM 1521 O O . ALA A 1 186 ? -9.828 46.25 9.586 1 91.31 186 ALA A O 1
ATOM 1522 N N . THR A 1 187 ? -11.859 45.375 9.898 1 91.38 187 THR A N 1
ATOM 1523 C CA . THR A 1 187 ? -12.422 46.625 10.359 1 91.38 187 THR A CA 1
ATOM 1524 C C . THR A 1 187 ? -11.891 47 11.742 1 91.38 187 THR A C 1
ATOM 1526 O O . THR A 1 187 ? -11.594 48.156 12.008 1 91.38 187 THR A O 1
ATOM 1529 N N . ALA A 1 188 ? -11.719 46.031 12.484 1 92.69 188 ALA A N 1
ATOM 1530 C CA . ALA A 1 188 ? -11.32 46.219 13.875 1 92.69 188 ALA A CA 1
ATOM 1531 C C . ALA A 1 188 ? -9.859 46.688 13.969 1 92.69 188 ALA A C 1
ATOM 1533 O O . ALA A 1 188 ? -9.484 47.406 14.898 1 92.69 188 ALA A O 1
ATOM 1534 N N . ILE A 1 189 ? -9.102 46.344 13.008 1 94.19 189 ILE A N 1
ATOM 1535 C CA . ILE A 1 189 ? -7.68 46.625 13.156 1 94.19 189 ILE A CA 1
ATOM 1536 C C . ILE A 1 189 ? -7.344 47.969 12.492 1 94.19 189 ILE A C 1
ATOM 1538 O O . ILE A 1 189 ? -6.262 48.5 12.695 1 94.19 189 ILE A O 1
ATOM 1542 N N . ALA A 1 190 ? -8.227 48.562 11.742 1 93.06 190 ALA A N 1
ATOM 1543 C CA . ALA A 1 190 ? -7.965 49.781 10.969 1 93.06 190 ALA A CA 1
ATOM 1544 C C . ALA A 1 190 ? -7.504 50.906 11.867 1 93.06 190 ALA A C 1
ATOM 1546 O O . ALA A 1 190 ? -6.484 51.562 11.594 1 93.06 190 ALA A O 1
ATOM 1547 N N . PRO A 1 191 ? -8.141 51.156 12.969 1 94.31 191 PRO A N 1
ATOM 1548 C CA . PRO A 1 191 ? -7.688 52.25 13.844 1 94.31 191 PRO A CA 1
ATOM 1549 C C . PRO A 1 191 ? -6.324 51.969 14.477 1 94.31 191 PRO A C 1
ATOM 1551 O O . PRO A 1 191 ? -5.551 52.906 14.711 1 94.31 191 PRO A O 1
ATOM 1554 N N . LEU A 1 192 ? -6.047 50.719 14.734 1 94.62 192 LEU A N 1
ATOM 1555 C CA . LEU A 1 192 ? -4.777 50.344 15.344 1 94.62 192 LEU A CA 1
ATOM 1556 C C . LEU A 1 192 ? -3.619 50.562 14.375 1 94.62 192 LEU A C 1
ATOM 1558 O O . LEU A 1 192 ? -2.512 50.906 14.797 1 94.62 192 LEU A O 1
ATOM 1562 N N . LEU A 1 193 ? -3.902 50.375 13.102 1 93.5 193 LEU A N 1
ATOM 1563 C CA . LEU A 1 193 ? -2.879 50.562 12.086 1 93.5 193 LEU A CA 1
ATOM 1564 C C . LEU A 1 193 ? -2.529 52.062 11.945 1 93.5 193 LEU A C 1
ATOM 1566 O O . LEU A 1 193 ? -1.381 52.406 11.664 1 93.5 193 LEU A O 1
ATOM 1570 N N . ARG A 1 194 ? -3.467 52.938 12.25 1 93.62 194 ARG A N 1
ATOM 1571 C CA . ARG A 1 194 ? -3.264 54.375 12.156 1 93.62 194 ARG A CA 1
ATOM 1572 C C . ARG A 1 194 ? -2.561 54.906 13.398 1 93.62 194 ARG A C 1
ATOM 1574 O O . ARG A 1 194 ? -1.71 55.812 13.297 1 93.62 194 ARG A O 1
ATOM 1581 N N . GLU A 1 195 ? -2.955 54.344 14.531 1 94.31 195 GLU A N 1
ATOM 1582 C CA . GLU A 1 195 ? -2.375 54.719 15.82 1 94.31 195 GLU A CA 1
ATOM 1583 C C . GLU A 1 195 ? -1.898 53.5 16.594 1 94.31 195 GLU A C 1
ATOM 1585 O O . GLU A 1 195 ? -2.602 53 17.469 1 94.31 195 GLU A O 1
ATOM 1590 N N . PRO A 1 196 ? -0.706 53.031 16.312 1 93.5 196 PRO A N 1
ATOM 1591 C CA . PRO A 1 196 ? -0.198 51.75 16.828 1 93.5 196 PRO A CA 1
ATOM 1592 C C . PRO A 1 196 ? 0.099 51.812 18.328 1 93.5 196 PRO A C 1
ATOM 1594 O O . PRO A 1 196 ? 0.22 50.781 18.969 1 93.5 196 PRO A O 1
ATOM 1597 N N . GLY A 1 197 ? 0.159 53.062 18.891 1 92.81 197 GLY A N 1
ATOM 1598 C CA . GLY A 1 197 ? 0.537 53.156 20.297 1 92.81 197 GLY A CA 1
ATOM 1599 C C . GLY A 1 197 ? 1.839 52.469 20.609 1 92.81 197 GLY A C 1
ATOM 1600 O O . GLY A 1 197 ? 2.846 52.656 19.922 1 92.81 197 GLY A O 1
ATOM 1601 N N . ASP A 1 198 ? 1.826 51.594 21.688 1 92.25 198 ASP A N 1
ATOM 1602 C CA . ASP A 1 198 ? 3.039 50.875 22.062 1 92.25 198 ASP A CA 1
ATOM 1603 C C . ASP A 1 198 ? 3.143 49.531 21.328 1 92.25 198 ASP A C 1
ATOM 1605 O O . ASP A 1 198 ? 4.098 48.781 21.531 1 92.25 198 ASP A O 1
ATOM 1609 N N . GLY A 1 199 ? 2.143 49.219 20.594 1 93.75 199 GLY A N 1
ATOM 1610 C CA . GLY A 1 199 ? 2.195 48.031 19.766 1 93.75 199 GLY A CA 1
ATOM 1611 C C . GLY A 1 199 ? 1.478 46.844 20.375 1 93.75 199 GLY A C 1
ATOM 1612 O O . GLY A 1 199 ? 1.307 45.812 19.734 1 93.75 199 GLY A O 1
ATOM 1613 N N . LEU A 1 200 ? 1.05 46.938 21.594 1 91.56 200 LEU A N 1
ATOM 1614 C CA . LEU A 1 200 ? 0.427 45.812 22.281 1 91.56 200 LEU A CA 1
ATOM 1615 C C . LEU A 1 200 ? -0.862 45.375 21.578 1 91.56 200 LEU A C 1
ATOM 1617 O O . LEU A 1 200 ? -1.067 44.188 21.297 1 91.56 200 LEU A O 1
ATOM 1621 N N . ALA A 1 201 ? -1.748 46.344 21.328 1 93.25 201 ALA A N 1
ATOM 1622 C CA . ALA A 1 201 ? -3.029 46.031 20.688 1 93.25 201 ALA A CA 1
ATOM 1623 C C . ALA A 1 201 ? -2.824 45.375 19.328 1 93.25 201 ALA A C 1
ATOM 1625 O O . ALA A 1 201 ? -3.537 44.438 18.969 1 93.25 201 ALA A O 1
ATOM 1626 N N . LEU A 1 202 ? -1.834 45.875 18.578 1 95.5 202 LEU A N 1
ATOM 1627 C CA . LEU A 1 202 ? -1.488 45.281 17.297 1 95.5 202 LEU A CA 1
ATOM 1628 C C . LEU A 1 202 ? -0.988 43.844 17.469 1 95.5 202 LEU A C 1
ATOM 1630 O O . LEU A 1 202 ? -1.379 42.969 16.719 1 95.5 202 LEU A O 1
ATOM 1634 N N . PHE A 1 203 ? -0.163 43.656 18.422 1 94.75 203 PHE A N 1
ATOM 1635 C CA . PHE A 1 203 ? 0.407 42.344 18.688 1 94.75 203 PHE A CA 1
ATOM 1636 C C . PHE A 1 203 ? -0.677 41.344 19.094 1 94.75 203 PHE A C 1
ATOM 1638 O O . PHE A 1 203 ? -0.652 40.188 18.688 1 94.75 203 PHE A O 1
ATOM 1645 N N . VAL A 1 204 ? -1.595 41.812 19.875 1 93.5 204 VAL A N 1
ATOM 1646 C CA . VAL A 1 204 ? -2.711 40.969 20.281 1 93.5 204 VAL A CA 1
ATOM 1647 C C . VAL A 1 204 ? -3.5 40.5 19.062 1 93.5 204 VAL A C 1
ATOM 1649 O O . VAL A 1 204 ? -3.838 39.312 18.938 1 93.5 204 VAL A O 1
ATOM 1652 N N . ARG A 1 205 ? -3.789 41.406 18.141 1 95.69 205 ARG A N 1
ATOM 1653 C CA . ARG A 1 205 ? -4.5 41.062 16.906 1 95.69 205 ARG A CA 1
ATOM 1654 C C . ARG A 1 205 ? -3.658 40.156 16.031 1 95.69 205 ARG A C 1
ATOM 1656 O O . ARG A 1 205 ? -4.191 39.281 15.344 1 95.69 205 ARG A O 1
ATOM 1663 N N . PHE A 1 206 ? -2.338 40.375 16.047 1 95.69 206 PHE A N 1
ATOM 1664 C CA . PHE A 1 206 ? -1.408 39.469 15.344 1 95.69 206 PHE A CA 1
ATOM 1665 C C . PHE A 1 206 ? -1.52 38.062 15.867 1 95.69 206 PHE A C 1
ATOM 1667 O O . PHE A 1 206 ? -1.612 37.094 15.086 1 95.69 206 PHE A O 1
ATOM 1674 N N . LEU A 1 207 ? -1.523 37.938 17.109 1 94.75 207 LEU A N 1
ATOM 1675 C CA . LEU A 1 207 ? -1.625 36.594 17.719 1 94.75 207 LEU A CA 1
ATOM 1676 C C . LEU A 1 207 ? -2.977 35.969 17.422 1 94.75 207 LEU A C 1
ATOM 1678 O O . LEU A 1 207 ? -3.062 34.75 17.188 1 94.75 207 LEU A O 1
ATOM 1682 N N . GLU A 1 208 ? -4.012 36.781 17.469 1 95.06 208 GLU A N 1
ATOM 1683 C CA . GLU A 1 208 ? -5.352 36.281 17.156 1 95.06 208 GLU A CA 1
ATOM 1684 C C . GLU A 1 208 ? -5.422 35.719 15.742 1 95.06 208 GLU A C 1
ATOM 1686 O O . GLU A 1 208 ? -5.84 34.562 15.547 1 95.06 208 GLU A O 1
ATOM 1691 N N . LEU A 1 209 ? -4.957 36.469 14.766 1 96.31 209 LEU A N 1
ATOM 1692 C CA . LEU A 1 209 ? -4.941 36 13.375 1 96.31 209 LEU A CA 1
ATOM 1693 C C . LEU A 1 209 ? -3.959 34.875 13.188 1 96.31 209 LEU A C 1
ATOM 1695 O O . LEU A 1 209 ? -4.238 33.906 12.445 1 96.31 209 LEU A O 1
ATOM 1699 N N . GLY A 1 210 ? -2.83 34.969 13.844 1 95.12 210 GLY A N 1
ATOM 1700 C CA . GLY A 1 210 ? -1.837 33.906 13.797 1 95.12 210 GLY A CA 1
ATOM 1701 C C . GLY A 1 210 ? -2.363 32.594 14.297 1 95.12 210 GLY A C 1
ATOM 1702 O O . GLY A 1 210 ? -2.035 31.531 13.742 1 95.12 210 GLY A O 1
ATOM 1703 N N . GLU A 1 211 ? -3.105 32.625 15.32 1 94.38 211 GLU A N 1
ATOM 1704 C CA . GLU A 1 211 ? -3.682 31.391 15.844 1 94.38 211 GLU A CA 1
ATOM 1705 C C . GLU A 1 211 ? -4.664 30.766 14.852 1 94.38 211 GLU A C 1
ATOM 1707 O O . GLU A 1 211 ? -4.715 29.547 14.695 1 94.38 211 GLU A O 1
ATOM 1712 N N . LEU A 1 212 ? -5.48 31.625 14.289 1 95.25 212 LEU A N 1
ATOM 1713 C CA . LEU A 1 212 ? -6.391 31.141 13.258 1 95.25 212 LEU A CA 1
ATOM 1714 C C . LEU A 1 212 ? -5.621 30.469 12.125 1 95.25 212 LEU A C 1
ATOM 1716 O O . LEU A 1 212 ? -5.992 29.375 11.68 1 95.25 212 LEU A O 1
ATOM 1720 N N . LEU A 1 213 ? -4.559 31.078 11.711 1 95.44 213 LEU A N 1
ATOM 1721 C CA . LEU A 1 213 ? -3.742 30.516 10.641 1 95.44 213 LEU A CA 1
ATOM 1722 C C . LEU A 1 213 ? -3.066 29.219 11.094 1 95.44 213 LEU A C 1
ATOM 1724 O O . LEU A 1 213 ? -2.906 28.297 10.297 1 95.44 213 LEU A O 1
ATOM 1728 N N . ALA A 1 214 ? -2.648 29.219 12.32 1 95 214 ALA A N 1
ATOM 1729 C CA . ALA A 1 214 ? -2.084 27.984 12.883 1 95 214 ALA A CA 1
ATOM 1730 C C . ALA A 1 214 ? -3.096 26.859 12.836 1 95 214 ALA A C 1
ATOM 1732 O O . ALA A 1 214 ? -2.762 25.734 12.445 1 95 214 ALA A O 1
ATOM 1733 N N . ASP A 1 215 ? -4.277 27.125 13.219 1 95.69 215 ASP A N 1
ATOM 1734 C CA . ASP A 1 215 ? -5.344 26.141 13.188 1 95.69 215 ASP A CA 1
ATOM 1735 C C . ASP A 1 215 ? -5.562 25.609 11.773 1 95.69 215 ASP A C 1
ATOM 1737 O O . ASP A 1 215 ? -5.617 24.391 11.555 1 95.69 215 ASP A O 1
ATOM 1741 N N . LEU A 1 216 ? -5.688 26.5 10.844 1 95.81 216 LEU A N 1
ATOM 1742 C CA . LEU A 1 216 ? -5.906 26.125 9.453 1 95.81 216 LEU A CA 1
ATOM 1743 C C . LEU A 1 216 ? -4.727 25.328 8.906 1 95.81 216 LEU A C 1
ATOM 1745 O O . LEU A 1 216 ? -4.914 24.359 8.172 1 95.81 216 LEU A O 1
ATOM 1749 N N . SER A 1 217 ? -3.467 25.703 9.273 1 95.5 217 SER A N 1
ATOM 1750 C CA . SER A 1 217 ? -2.27 25.016 8.812 1 95.5 217 SER A CA 1
ATOM 1751 C C . SER A 1 217 ? -2.219 23.578 9.336 1 95.5 217 SER A C 1
ATOM 1753 O O . SER A 1 217 ? -1.742 22.688 8.648 1 95.5 217 SER A O 1
ATOM 1755 N N . LEU A 1 218 ? -2.691 23.391 10.539 1 95.69 218 LEU A N 1
ATOM 1756 C CA . LEU A 1 218 ? -2.676 22.078 11.148 1 95.69 218 LEU A CA 1
ATOM 1757 C C . LEU A 1 218 ? -3.766 21.188 10.547 1 95.69 218 LEU A C 1
ATOM 1759 O O . LEU A 1 218 ? -3.592 19.969 10.438 1 95.69 218 LEU A O 1
ATOM 1763 N N . ARG A 1 219 ? -4.809 21.812 10.055 1 95.31 219 ARG A N 1
ATOM 1764 C CA . ARG A 1 219 ? -5.961 21.047 9.586 1 95.31 219 ARG A CA 1
ATOM 1765 C C . ARG A 1 219 ? -5.891 20.828 8.078 1 95.31 219 ARG A C 1
ATOM 1767 O O . ARG A 1 219 ? -6.324 19.781 7.578 1 95.31 219 ARG A O 1
ATOM 1774 N N . ASP A 1 220 ? -5.461 21.844 7.387 1 96.44 220 ASP A N 1
ATOM 1775 C CA . ASP A 1 220 ? -5.488 21.797 5.926 1 96.44 220 ASP A CA 1
ATOM 1776 C C . ASP A 1 220 ? -4.285 21.016 5.383 1 96.44 220 ASP A C 1
ATOM 1778 O O . ASP A 1 220 ? -3.137 21.391 5.645 1 96.44 220 ASP A O 1
ATOM 1782 N N . PRO A 1 221 ? -4.5 20.016 4.578 1 96.31 221 PRO A N 1
ATOM 1783 C CA . PRO A 1 221 ? -3.4 19.266 3.969 1 96.31 221 PRO A CA 1
ATOM 1784 C C . PRO A 1 221 ? -2.721 20.031 2.836 1 96.31 221 PRO A C 1
ATOM 1786 O O . PRO A 1 221 ? -1.67 19.609 2.344 1 96.31 221 PRO A O 1
ATOM 1789 N N . MET A 1 222 ? -3.229 21.188 2.465 1 96.19 222 MET A N 1
ATOM 1790 C CA . MET A 1 222 ? -2.695 21.984 1.368 1 96.19 222 MET A CA 1
ATOM 1791 C C . MET A 1 222 ? -2.576 21.156 0.094 1 96.19 222 MET A C 1
ATOM 1793 O O . MET A 1 222 ? -1.521 21.141 -0.54 1 96.19 222 MET A O 1
ATOM 1797 N N . LEU A 1 223 ? -3.682 20.562 -0.311 1 95.38 223 LEU A N 1
ATOM 1798 C CA . LEU A 1 223 ? -3.705 19.719 -1.495 1 95.38 223 LEU A CA 1
ATOM 1799 C C . LEU A 1 223 ? -3.438 20.531 -2.756 1 95.38 223 LEU A C 1
ATOM 1801 O O . LEU A 1 223 ? -3.783 21.703 -2.82 1 95.38 223 LEU A O 1
ATOM 1805 N N . PRO A 1 224 ? -2.816 19.875 -3.689 1 94.44 224 PRO A N 1
ATOM 1806 C CA . PRO A 1 224 ? -2.643 20.578 -4.969 1 94.44 224 PRO A CA 1
ATOM 1807 C C . PRO A 1 224 ? -3.971 20.906 -5.648 1 94.44 224 PRO A C 1
ATOM 1809 O O . PRO A 1 224 ? -4.953 20.172 -5.473 1 94.44 224 PRO A O 1
ATOM 1812 N N . GLU A 1 225 ? -3.902 21.906 -6.453 1 91 225 GLU A N 1
ATOM 1813 C CA . GLU A 1 225 ? -5.109 22.375 -7.129 1 91 225 GLU A CA 1
ATOM 1814 C C . GLU A 1 225 ? -5.734 21.281 -7.977 1 91 225 GLU A C 1
ATOM 1816 O O . GLU A 1 225 ? -6.957 21.203 -8.109 1 91 225 GLU A O 1
ATOM 1821 N N . GLU A 1 226 ? -4.945 20.406 -8.57 1 90.12 226 GLU A N 1
ATOM 1822 C CA . GLU A 1 226 ? -5.391 19.312 -9.438 1 90.12 226 GLU A CA 1
ATOM 1823 C C . GLU A 1 226 ? -6.324 18.375 -8.703 1 90.12 226 GLU A C 1
ATOM 1825 O O . GLU A 1 226 ? -7.113 17.656 -9.32 1 90.12 226 GLU A O 1
ATOM 1830 N N . LEU A 1 227 ? -6.258 18.375 -7.371 1 91.19 227 LEU A N 1
ATOM 1831 C CA . LEU A 1 227 ? -7.047 17.438 -6.582 1 91.19 227 LEU A CA 1
ATOM 1832 C C . LEU A 1 227 ? -8.242 18.141 -5.941 1 91.19 227 LEU A C 1
ATOM 1834 O O . LEU A 1 227 ? -9.047 17.5 -5.258 1 91.19 227 LEU A O 1
ATOM 1838 N N . LEU A 1 228 ? -8.359 19.438 -6.184 1 91.62 228 LEU A N 1
ATOM 1839 C CA . LEU A 1 228 ? -9.391 20.219 -5.516 1 91.62 228 LEU A CA 1
ATOM 1840 C C . LEU A 1 228 ? -10.469 20.656 -6.504 1 91.62 228 LEU A C 1
ATOM 1842 O O . LEU A 1 228 ? -10.234 20.688 -7.715 1 91.62 228 LEU A O 1
ATOM 1846 N N . ASP A 1 229 ? -11.633 20.906 -5.914 1 89.19 229 ASP A N 1
ATOM 1847 C CA . ASP A 1 229 ? -12.727 21.438 -6.727 1 89.19 229 ASP A CA 1
ATOM 1848 C C . ASP A 1 229 ? -12.492 22.906 -7.066 1 89.19 229 ASP A C 1
ATOM 1850 O O . ASP A 1 229 ? -11.742 23.609 -6.371 1 89.19 229 ASP A O 1
ATOM 1854 N N . ASP A 1 230 ? -13.219 23.375 -8.016 1 90.81 230 ASP A N 1
ATOM 1855 C CA . ASP A 1 230 ? -13.07 24.75 -8.484 1 90.81 230 ASP A CA 1
ATOM 1856 C C . ASP A 1 230 ? -13.531 25.734 -7.422 1 90.81 230 ASP A C 1
ATOM 1858 O O . ASP A 1 230 ? -13.086 26.891 -7.414 1 90.81 230 ASP A O 1
ATOM 1862 N N . ASN A 1 231 ? -14.297 25.344 -6.543 1 92.62 231 ASN A N 1
ATOM 1863 C CA . ASN A 1 231 ? -14.867 26.25 -5.551 1 92.62 231 ASN A CA 1
ATOM 1864 C C . ASN A 1 231 ? -14.039 26.266 -4.27 1 92.62 231 ASN A C 1
ATOM 1866 O O . ASN A 1 231 ? -14.484 26.797 -3.25 1 92.62 231 ASN A O 1
ATOM 1870 N N . TRP A 1 232 ? -12.898 25.672 -4.348 1 94.25 232 TRP A N 1
ATOM 1871 C CA . TRP A 1 232 ? -12.047 25.625 -3.164 1 94.25 232 TRP A CA 1
ATOM 1872 C C . TRP A 1 232 ? -11.609 27.031 -2.756 1 94.25 232 TRP A C 1
ATOM 1874 O O . TRP A 1 232 ? -11.07 27.781 -3.574 1 94.25 232 TRP A O 1
ATOM 1884 N N . LEU A 1 233 ? -11.766 27.391 -1.437 1 95.75 233 LEU A N 1
ATOM 1885 C CA . LEU A 1 233 ? -11.531 28.734 -0.959 1 95.75 233 LEU A CA 1
ATOM 1886 C C . LEU A 1 233 ? -10.195 28.844 -0.231 1 95.75 233 LEU A C 1
ATOM 1888 O O . LEU A 1 233 ? -9.719 29.938 0.043 1 95.75 233 LEU A O 1
ATOM 1892 N N . GLY A 1 234 ? -9.594 27.734 0.062 1 94.94 234 GLY A N 1
ATOM 1893 C CA . GLY A 1 234 ? -8.477 27.672 0.986 1 94.94 234 GLY A CA 1
ATOM 1894 C C . GLY A 1 234 ? -7.309 28.531 0.566 1 94.94 234 GLY A C 1
ATOM 1895 O O . GLY A 1 234 ? -6.766 29.297 1.378 1 94.94 234 GLY A O 1
ATOM 1896 N N . ARG A 1 235 ? -6.969 28.453 -0.675 1 93 235 ARG A N 1
ATOM 1897 C CA . ARG A 1 235 ? -5.801 29.188 -1.152 1 93 235 ARG A CA 1
ATOM 1898 C C . ARG A 1 235 ? -5.984 30.688 -0.965 1 93 235 ARG A C 1
ATOM 1900 O O . ARG A 1 235 ? -5.148 31.344 -0.343 1 93 235 ARG A O 1
ATOM 1907 N N . THR A 1 236 ? -7.023 31.25 -1.453 1 93.62 236 THR A N 1
ATOM 1908 C CA . THR A 1 236 ? -7.277 32.688 -1.383 1 93.62 236 THR A CA 1
ATOM 1909 C C . THR A 1 236 ? -7.414 33.156 0.067 1 93.62 236 THR A C 1
ATOM 1911 O O . THR A 1 236 ? -6.84 34.156 0.459 1 93.62 236 THR A O 1
ATOM 1914 N N . CYS A 1 237 ? -8.094 32.375 0.842 1 95.56 237 CYS A N 1
ATOM 1915 C CA . CYS A 1 237 ? -8.305 32.688 2.244 1 95.56 237 CYS A CA 1
ATOM 1916 C C . CYS A 1 237 ? -6.984 32.75 3.002 1 95.56 237 CYS A C 1
ATOM 1918 O O . CYS A 1 237 ? -6.703 33.719 3.713 1 95.56 237 CYS A O 1
ATOM 1920 N N . PHE A 1 238 ? -6.227 31.766 2.799 1 94.75 238 PHE A N 1
ATOM 1921 C CA . PHE A 1 238 ? -4.953 31.688 3.502 1 94.75 238 PHE A CA 1
ATOM 1922 C C . PHE A 1 238 ? -4.031 32.812 3.098 1 94.75 238 PHE A C 1
ATOM 1924 O O . PHE A 1 238 ? -3.402 33.469 3.953 1 94.75 238 PHE A O 1
ATOM 1931 N N . GLN A 1 239 ? -4.004 33.125 1.867 1 92.88 239 GLN A N 1
ATOM 1932 C CA . GLN A 1 239 ? -3.15 34.219 1.361 1 92.88 239 GLN A CA 1
ATOM 1933 C C . GLN A 1 239 ? -3.592 35.562 1.902 1 92.88 239 GLN A C 1
ATOM 1935 O O . GLN A 1 239 ? -2.76 36.375 2.314 1 92.88 239 GLN A O 1
ATOM 1940 N N . ASP A 1 240 ? -4.863 35.812 1.897 1 94.88 240 ASP A N 1
ATOM 1941 C CA . ASP A 1 240 ? -5.391 37.062 2.416 1 94.88 240 ASP A CA 1
ATOM 1942 C C . ASP A 1 240 ? -5.055 37.219 3.896 1 94.88 240 ASP A C 1
ATOM 1944 O O . ASP A 1 240 ? -4.609 38.281 4.32 1 94.88 240 ASP A O 1
ATOM 1948 N N . MET A 1 241 ? -5.234 36.188 4.594 1 95.5 241 MET A N 1
ATOM 1949 C CA . MET A 1 241 ? -4.992 36.281 6.031 1 95.5 241 MET A CA 1
ATOM 1950 C C . MET A 1 241 ? -3.5 36.375 6.328 1 95.5 241 MET A C 1
ATOM 1952 O O . MET A 1 241 ? -3.102 37.031 7.281 1 95.5 241 MET A O 1
ATOM 1956 N N . GLN A 1 242 ? -2.723 35.688 5.551 1 93.69 242 GLN A N 1
ATOM 1957 C CA . GLN A 1 242 ? -1.278 35.844 5.695 1 93.69 242 GLN A CA 1
ATOM 1958 C C . GLN A 1 242 ? -0.844 37.281 5.441 1 93.69 242 GLN A C 1
ATOM 1960 O O . GLN A 1 242 ? 0.034 37.812 6.129 1 93.69 242 GLN A O 1
ATOM 1965 N N . GLN A 1 243 ? -1.438 37.875 4.43 1 93.25 243 GLN A N 1
ATOM 1966 C CA . GLN A 1 243 ? -1.157 39.281 4.148 1 93.25 243 GLN A CA 1
ATOM 1967 C C . GLN A 1 243 ? -1.578 40.156 5.316 1 93.25 243 GLN A C 1
ATOM 1969 O O . GLN A 1 243 ? -0.871 41.125 5.668 1 93.25 243 GLN A O 1
ATOM 1974 N N . GLY A 1 244 ? -2.748 39.875 5.875 1 94.25 244 GLY A N 1
ATOM 1975 C CA . GLY A 1 244 ? -3.18 40.594 7.062 1 94.25 244 GLY A CA 1
ATOM 1976 C C . GLY A 1 244 ? -2.207 40.469 8.219 1 94.25 244 GLY A C 1
ATOM 1977 O O . GLY A 1 244 ? -1.935 41.438 8.922 1 94.25 244 GLY A O 1
ATOM 1978 N N . LEU A 1 245 ? -1.707 39.312 8.359 1 94.94 245 LEU A N 1
ATOM 1979 C CA . LEU A 1 245 ? -0.737 39.062 9.422 1 94.94 245 LEU A CA 1
ATOM 1980 C C . LEU A 1 245 ? 0.525 39.875 9.211 1 94.94 245 LEU A C 1
ATOM 1982 O O . LEU A 1 245 ? 1.052 40.469 10.156 1 94.94 245 LEU A O 1
ATOM 1986 N N . ARG A 1 246 ? 0.994 39.938 8.008 1 94.25 246 ARG A N 1
ATOM 1987 C CA . ARG A 1 246 ? 2.172 40.75 7.672 1 94.25 246 ARG A CA 1
ATOM 1988 C C . ARG A 1 246 ? 1.925 42.219 7.926 1 94.25 246 ARG A C 1
ATOM 1990 O O . ARG A 1 246 ? 2.807 42.938 8.414 1 94.25 246 ARG A O 1
ATOM 1997 N N . GLN A 1 247 ? 0.792 42.656 7.559 1 94.06 247 GLN A N 1
ATOM 1998 C CA . GLN A 1 247 ? 0.434 44.062 7.773 1 94.06 247 GLN A CA 1
ATOM 1999 C C . GLN A 1 247 ? 0.469 44.406 9.258 1 94.06 247 GLN A C 1
ATOM 2001 O O . GLN A 1 247 ? 0.968 45.469 9.633 1 94.06 247 GLN A O 1
ATOM 2006 N N . LEU A 1 248 ? -0.041 43.531 10.047 1 95.81 248 LEU A N 1
ATOM 2007 C CA . LEU A 1 248 ? -0.039 43.75 11.492 1 95.81 248 LEU A CA 1
ATOM 2008 C C . LEU A 1 248 ? 1.386 43.781 12.031 1 95.81 248 LEU A C 1
ATOM 2010 O O . LEU A 1 248 ? 1.733 44.688 12.812 1 95.81 248 LEU A O 1
ATOM 2014 N N . ALA A 1 249 ? 2.146 42.844 11.602 1 94.69 249 ALA A N 1
ATOM 2015 C CA . ALA A 1 249 ? 3.535 42.781 12.047 1 94.69 249 ALA A CA 1
ATOM 2016 C C . ALA A 1 249 ? 4.297 44.062 11.672 1 94.69 249 ALA A C 1
ATOM 2018 O O . ALA A 1 249 ? 5.016 44.625 12.5 1 94.69 249 ALA A O 1
ATOM 2019 N N . ASP A 1 250 ? 4.078 44.562 10.484 1 94.31 250 ASP A N 1
ATOM 2020 C CA . ASP A 1 250 ? 4.777 45.719 9.961 1 94.31 250 ASP A CA 1
ATOM 2021 C C . ASP A 1 250 ? 4.367 47 10.711 1 94.31 250 ASP A C 1
ATOM 2023 O O . ASP A 1 250 ? 5.152 47.938 10.82 1 94.31 250 ASP A O 1
ATOM 2027 N N . ALA A 1 251 ? 3.207 47 11.219 1 95.19 251 ALA A N 1
ATOM 2028 C CA . ALA A 1 251 ? 2.664 48.188 11.867 1 95.19 251 ALA A CA 1
ATOM 2029 C C . ALA A 1 251 ? 3.158 48.281 13.305 1 95.19 251 ALA A C 1
ATOM 2031 O O . ALA A 1 251 ? 3.039 49.344 13.93 1 95.19 251 ALA A O 1
ATOM 2032 N N . ILE A 1 252 ? 3.688 47.219 13.852 1 94.88 252 ILE A N 1
ATOM 2033 C CA . ILE A 1 252 ? 4.223 47.25 15.203 1 94.88 252 ILE A CA 1
ATOM 2034 C C . ILE A 1 252 ? 5.496 48.094 15.227 1 94.88 252 ILE A C 1
ATOM 2036 O O . ILE A 1 252 ? 6.457 47.781 14.508 1 94.88 252 ILE A O 1
ATOM 2040 N N . PRO A 1 253 ? 5.531 49.094 16.062 1 94.62 253 PRO A N 1
ATOM 2041 C CA . PRO A 1 253 ? 6.688 50 16.062 1 94.62 253 PRO A CA 1
ATOM 2042 C C . PRO A 1 253 ? 7.996 49.281 16.375 1 94.62 253 PRO A C 1
ATOM 2044 O O . PRO A 1 253 ? 8.016 48.344 17.172 1 94.62 253 PRO A O 1
ATOM 2047 N N . ALA A 1 254 ? 9.07 49.75 15.82 1 91.5 254 ALA A N 1
ATOM 2048 C CA . ALA A 1 254 ? 10.398 49.156 15.961 1 91.5 254 ALA A CA 1
ATOM 2049 C C . ALA A 1 254 ? 10.836 49.125 17.422 1 91.5 254 ALA A C 1
ATOM 2051 O 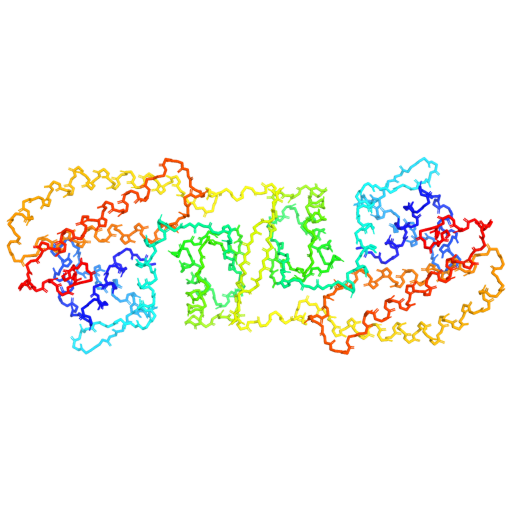O . ALA A 1 254 ? 11.539 48.219 17.844 1 91.5 254 ALA A O 1
ATOM 2052 N N . GLN A 1 255 ? 10.422 50.125 18.156 1 92.38 255 GLN A N 1
ATOM 2053 C CA . GLN A 1 255 ? 10.859 50.25 19.547 1 92.38 255 GLN A CA 1
ATOM 2054 C C . GLN A 1 255 ? 9.961 49.438 20.469 1 92.38 255 GLN A C 1
ATOM 2056 O O . GLN A 1 255 ? 10.234 49.312 21.672 1 92.38 255 GLN A O 1
ATOM 2061 N N . SER A 1 256 ? 8.898 48.844 19.938 1 92.75 256 SER A N 1
ATOM 2062 C CA . SER A 1 256 ? 7.973 48.062 20.75 1 92.75 256 SER A CA 1
ATOM 2063 C C . SER A 1 256 ? 8.641 46.781 21.281 1 92.75 256 SER A C 1
ATOM 2065 O O . SER A 1 256 ? 9.398 46.125 20.562 1 92.75 256 SER A O 1
ATOM 2067 N N . PRO A 1 257 ? 8.391 46.375 22.5 1 88.5 257 PRO A N 1
ATOM 2068 C CA . PRO A 1 257 ? 8.93 45.125 23.031 1 88.5 257 PRO A CA 1
ATOM 2069 C C . PRO A 1 257 ? 8.383 43.875 22.312 1 88.5 257 PRO A C 1
ATOM 2071 O O . PRO A 1 257 ? 8.922 42.781 22.469 1 88.5 257 PRO A O 1
ATOM 2074 N N . TYR A 1 258 ? 7.352 44.094 21.547 1 90.56 258 TYR A N 1
ATOM 2075 C CA . TYR A 1 258 ? 6.703 42.969 20.875 1 90.56 258 TYR A CA 1
ATOM 2076 C C . TYR A 1 258 ? 7.285 42.75 19.484 1 90.56 258 TYR A C 1
ATOM 2078 O O . TYR A 1 258 ? 6.973 41.75 18.812 1 90.56 258 TYR A O 1
ATOM 2086 N N . ARG A 1 259 ? 8.133 43.594 19.016 1 90.75 259 ARG A N 1
ATOM 2087 C CA . ARG A 1 259 ? 8.719 43.531 17.688 1 90.75 259 ARG A CA 1
ATOM 2088 C C . ARG A 1 259 ? 9.555 42.25 17.516 1 90.75 259 ARG A C 1
ATOM 2090 O O . ARG A 1 259 ? 9.602 41.688 16.438 1 90.75 259 ARG A O 1
ATOM 2097 N N . LYS A 1 260 ? 10.188 41.719 18.516 1 87.88 260 LYS A N 1
ATOM 2098 C CA . LYS A 1 260 ? 11.07 40.562 18.438 1 87.88 260 LYS A CA 1
ATOM 2099 C C . LYS A 1 260 ? 10.281 39.312 18.109 1 87.88 260 LYS A C 1
ATOM 2101 O O . LYS A 1 260 ? 10.836 38.344 17.547 1 87.88 260 LYS A O 1
ATOM 2106 N N . PHE A 1 261 ? 9 39.344 18.422 1 89.38 261 PHE A N 1
ATOM 2107 C CA . PHE A 1 261 ? 8.18 38.156 18.203 1 89.38 261 PHE A CA 1
ATOM 2108 C C . PHE A 1 261 ? 7.684 38.062 16.766 1 89.38 261 PHE A C 1
ATOM 2110 O O . PHE A 1 261 ? 7.211 37.031 16.328 1 89.38 261 PHE A O 1
ATOM 2117 N N . VAL A 1 262 ? 7.766 39.219 16.047 1 90.94 262 VAL A N 1
ATOM 2118 C CA . VAL A 1 262 ? 7.184 39.219 14.703 1 90.94 262 VAL A CA 1
ATOM 2119 C C . VAL A 1 262 ? 8.281 39.438 13.664 1 90.94 262 VAL A C 1
ATOM 2121 O O . VAL A 1 262 ? 8 39.719 12.5 1 90.94 262 VAL A O 1
ATOM 2124 N N . HIS A 1 263 ? 9.5 39.312 14.031 1 83.31 263 HIS A N 1
ATOM 2125 C CA . HIS A 1 263 ? 10.633 39.656 13.18 1 83.31 263 HIS A CA 1
ATOM 2126 C C . HIS A 1 263 ? 10.625 38.844 11.898 1 83.31 263 HIS A C 1
ATOM 2128 O O . HIS A 1 263 ? 11.055 39.312 10.844 1 83.31 263 HIS A O 1
ATOM 2134 N N . ARG A 1 264 ? 10.094 37.656 11.938 1 81.38 264 ARG A N 1
ATOM 2135 C CA . ARG A 1 264 ? 10.07 36.75 10.773 1 81.38 264 ARG A CA 1
ATOM 2136 C C . ARG A 1 264 ? 9.062 37.25 9.734 1 81.38 264 ARG A C 1
ATOM 2138 O O . ARG A 1 264 ? 9.086 36.781 8.586 1 81.38 264 ARG A O 1
ATOM 2145 N N . PHE A 1 265 ? 8.188 38.062 10.18 1 82.81 265 PHE A N 1
ATOM 2146 C CA . PHE A 1 265 ? 7.148 38.531 9.273 1 82.81 265 PHE A CA 1
ATOM 2147 C C . PHE A 1 265 ? 7.484 39.938 8.773 1 82.81 265 PHE A C 1
ATOM 2149 O O . PHE A 1 265 ? 6.82 40.469 7.871 1 82.81 265 PHE A O 1
ATOM 2156 N N . VAL A 1 266 ? 8.5 40.5 9.5 1 71.88 266 VAL A N 1
ATOM 2157 C CA . VAL A 1 266 ? 8.828 41.906 9.18 1 71.88 266 VAL A CA 1
ATOM 2158 C C . VAL A 1 266 ? 9.875 41.938 8.07 1 71.88 266 VAL A C 1
ATOM 2160 O O . VAL A 1 266 ? 10.859 41.188 8.117 1 71.88 266 VAL A O 1
ATOM 2163 N N . GLN A 1 267 ? 9.516 42.438 6.875 1 58.81 267 GLN A N 1
ATOM 2164 C CA . GLN A 1 267 ? 10.445 42.688 5.777 1 58.81 267 GLN A CA 1
ATOM 2165 C C . GLN A 1 267 ? 11.508 43.719 6.18 1 58.81 267 GLN A C 1
ATOM 2167 O O . GLN A 1 267 ? 11.203 44.688 6.867 1 58.81 267 GLN A O 1
ATOM 2172 N N . ASP A 1 268 ? 12.828 43.344 6.344 1 45.94 268 ASP A N 1
ATOM 2173 C CA . ASP A 1 268 ? 13.773 44.469 6.375 1 45.94 268 ASP A CA 1
ATOM 2174 C C . ASP A 1 268 ? 13.531 45.438 5.207 1 45.94 268 ASP A C 1
ATOM 2176 O O . ASP A 1 268 ? 13.094 45 4.137 1 45.94 268 ASP A O 1
ATOM 2180 N N . MET B 1 1 ? -3.4 -22.844 -5.324 1 87.06 1 MET B N 1
ATOM 2181 C CA . MET B 1 1 ? -3.475 -23.906 -6.324 1 87.06 1 MET B CA 1
ATOM 2182 C C . MET B 1 1 ? -2.277 -24.844 -6.211 1 87.06 1 MET B C 1
ATOM 2184 O O . MET B 1 1 ? -1.146 -24.391 -6.016 1 87.06 1 MET B O 1
ATOM 2188 N N . LEU B 1 2 ? -2.605 -26.094 -6.312 1 83.38 2 LEU B N 1
ATOM 2189 C CA . LEU B 1 2 ? -1.556 -27.109 -6.266 1 83.38 2 LEU B CA 1
ATOM 2190 C C . LEU B 1 2 ? -0.947 -27.328 -7.648 1 83.38 2 LEU B C 1
ATOM 2192 O O . LEU B 1 2 ? -1.56 -26.984 -8.664 1 83.38 2 LEU B O 1
ATOM 2196 N N . SER B 1 3 ? 0.265 -27.891 -7.66 1 91.69 3 SER B N 1
ATOM 2197 C CA . SER B 1 3 ? 0.979 -28.109 -8.914 1 91.69 3 SER B CA 1
ATOM 2198 C C . SER B 1 3 ? 0.199 -29.031 -9.844 1 91.69 3 SER B C 1
ATOM 2200 O O . SER B 1 3 ? 0.146 -28.812 -11.055 1 91.69 3 SER B O 1
ATOM 2202 N N . LEU B 1 4 ? -0.461 -30.016 -9.281 1 91.25 4 LEU B N 1
ATOM 2203 C CA . LEU B 1 4 ? -1.273 -30.938 -10.07 1 91.25 4 LEU B CA 1
ATOM 2204 C C . LEU B 1 4 ? -2.438 -30.203 -10.727 1 91.25 4 LEU B C 1
ATOM 2206 O O . LEU B 1 4 ? -2.74 -30.422 -11.898 1 91.25 4 LEU B O 1
ATOM 2210 N N . GLU B 1 5 ? -3.002 -29.312 -10.016 1 93.5 5 GLU B N 1
ATOM 2211 C CA . GLU B 1 5 ? -4.121 -28.531 -10.531 1 93.5 5 GLU B CA 1
ATOM 2212 C C . GLU B 1 5 ? -3.676 -27.609 -11.664 1 93.5 5 GLU B C 1
ATOM 2214 O O . GLU B 1 5 ? -4.352 -27.5 -12.688 1 93.5 5 GLU B O 1
ATOM 2219 N N . LYS B 1 6 ? -2.551 -26.969 -11.453 1 93.19 6 LYS B N 1
ATOM 2220 C CA . LYS B 1 6 ? -2.018 -26.141 -12.516 1 93.19 6 LYS B CA 1
ATOM 2221 C C . LYS B 1 6 ? -1.77 -26.938 -13.789 1 93.19 6 LYS B C 1
ATOM 2223 O O . LYS B 1 6 ? -2.102 -26.5 -14.891 1 93.19 6 LYS B O 1
ATOM 2228 N N . GLN B 1 7 ? -1.226 -28.156 -13.633 1 93.12 7 GLN B N 1
ATOM 2229 C CA . GLN B 1 7 ? -0.955 -29 -14.789 1 93.12 7 GLN B CA 1
ATOM 2230 C C . GLN B 1 7 ? -2.252 -29.438 -15.461 1 93.12 7 GLN B C 1
ATOM 2232 O O . GLN B 1 7 ? -2.354 -29.422 -16.688 1 93.12 7 GLN B O 1
ATOM 2237 N N . LEU B 1 8 ? -3.195 -29.828 -14.68 1 92.38 8 LEU B N 1
ATOM 2238 C CA . LEU B 1 8 ? -4.488 -30.234 -15.227 1 92.38 8 LEU B CA 1
ATOM 2239 C C . LEU B 1 8 ? -5.125 -29.078 -16 1 92.38 8 LEU B C 1
ATOM 2241 O O . LEU B 1 8 ? -5.676 -29.297 -17.094 1 92.38 8 LEU B O 1
ATOM 2245 N N . LEU B 1 9 ? -4.996 -27.969 -15.414 1 92.88 9 LEU B N 1
ATOM 2246 C CA . LEU B 1 9 ? -5.535 -26.781 -16.078 1 92.88 9 LEU B CA 1
ATOM 2247 C C . LEU B 1 9 ? -4.855 -26.547 -17.422 1 92.88 9 LEU B C 1
ATOM 2249 O O . LEU B 1 9 ? -5.516 -26.203 -18.406 1 92.88 9 LEU B O 1
ATOM 2253 N N . PHE B 1 10 ? -3.584 -26.734 -17.453 1 90.38 10 PHE B N 1
ATOM 2254 C CA . PHE B 1 10 ? -2.83 -26.609 -18.703 1 90.38 10 PHE B CA 1
ATOM 2255 C C . PHE B 1 10 ? -3.312 -27.625 -19.734 1 90.38 10 PHE B C 1
ATOM 2257 O O . PHE B 1 10 ? -3.545 -27.266 -20.891 1 90.38 10 PHE B O 1
ATOM 2264 N N . LEU B 1 11 ? -3.525 -28.875 -19.344 1 90.62 11 LEU B N 1
ATOM 2265 C CA . LEU B 1 11 ? -3.947 -29.938 -20.25 1 90.62 11 LEU B CA 1
ATOM 2266 C C . LEU B 1 11 ? -5.328 -29.625 -20.828 1 90.62 11 LEU B C 1
ATOM 2268 O O . LEU B 1 11 ? -5.539 -29.75 -22.031 1 90.62 11 LEU B O 1
ATOM 2272 N N . VAL B 1 12 ? -6.156 -29.188 -19.984 1 89.62 12 VAL B N 1
ATOM 2273 C CA . VAL B 1 12 ? -7.52 -28.891 -20.422 1 89.62 12 VAL B CA 1
ATOM 2274 C C . VAL B 1 12 ? -7.508 -27.719 -21.391 1 89.62 12 VAL B C 1
ATOM 2276 O O . VAL B 1 12 ? -8.219 -27.719 -22.391 1 89.62 12 VAL B O 1
ATOM 2279 N N . SER B 1 13 ? -6.695 -26.734 -21.047 1 89.38 13 SER B N 1
ATOM 2280 C CA . SER B 1 13 ? -6.602 -25.547 -21.906 1 89.38 13 SER B CA 1
ATOM 2281 C C . SER B 1 13 ? -5.996 -25.891 -23.25 1 89.38 13 SER B C 1
ATOM 2283 O O . SER B 1 13 ? -6.398 -25.328 -24.281 1 89.38 13 SER B O 1
ATOM 2285 N N . SER B 1 14 ? -5.027 -26.781 -23.328 1 85.75 14 SER B N 1
ATOM 2286 C CA . SER B 1 14 ? -4.297 -27.109 -24.547 1 85.75 14 SER B CA 1
ATOM 2287 C C . SER B 1 14 ? -5.148 -27.969 -25.484 1 85.75 14 SER B C 1
ATOM 2289 O O . SER B 1 14 ? -5.055 -27.844 -26.703 1 85.75 14 SER B O 1
ATOM 2291 N N . ALA B 1 15 ? -6.039 -28.75 -24.938 1 80.69 15 ALA B N 1
ATOM 2292 C CA . ALA B 1 15 ? -6.809 -29.703 -25.75 1 80.69 15 ALA B CA 1
ATOM 2293 C C . ALA B 1 15 ? -8.18 -29.125 -26.094 1 80.69 15 ALA B C 1
ATOM 2295 O O . ALA B 1 15 ? -8.945 -29.75 -26.844 1 80.69 15 ALA B O 1
ATOM 2296 N N . GLY B 1 16 ? -8.477 -27.891 -25.672 1 79.88 16 GLY B N 1
ATOM 2297 C CA . GLY B 1 16 ? -9.805 -27.359 -25.906 1 79.88 16 GLY B CA 1
ATOM 2298 C C . GLY B 1 16 ? -10.891 -28.094 -25.141 1 79.88 16 GLY B C 1
ATOM 2299 O O . GLY B 1 16 ? -12.039 -28.172 -25.594 1 79.88 16 GLY B O 1
ATOM 2300 N N . GLY B 1 17 ? -10.453 -28.828 -24.188 1 83.19 17 GLY B N 1
ATOM 2301 C CA . GLY B 1 17 ? -11.305 -29.703 -23.391 1 83.19 17 GLY B CA 1
ATOM 2302 C C . GLY B 1 17 ? -10.836 -31.141 -23.391 1 83.19 17 GLY B C 1
ATOM 2303 O O . GLY B 1 17 ? -10.102 -31.562 -24.281 1 83.19 17 GLY B O 1
ATOM 2304 N N . ILE B 1 18 ? -11.258 -31.844 -22.312 1 85.56 18 ILE B N 1
ATOM 2305 C CA . ILE B 1 18 ? -10.758 -33.219 -22.203 1 85.56 18 ILE B CA 1
ATOM 2306 C C . ILE B 1 18 ? -11.742 -34.062 -21.422 1 85.56 18 ILE B C 1
ATOM 2308 O O . ILE B 1 18 ? -12.352 -33.594 -20.453 1 85.56 18 ILE B O 1
ATOM 2312 N N . ASP B 1 19 ? -11.812 -35.25 -21.891 1 88.81 19 ASP B N 1
ATOM 2313 C CA . ASP B 1 19 ? -12.617 -36.25 -21.172 1 88.81 19 ASP B CA 1
ATOM 2314 C C . ASP B 1 19 ? -11.953 -36.656 -19.859 1 88.81 19 ASP B C 1
ATOM 2316 O O . ASP B 1 19 ? -10.75 -36.938 -19.828 1 88.81 19 ASP B O 1
ATOM 2320 N N . VAL B 1 20 ? -12.82 -36.656 -18.844 1 89 20 VAL B N 1
ATOM 2321 C CA . VAL B 1 20 ? -12.32 -37.031 -17.516 1 89 20 VAL B CA 1
ATOM 2322 C C . VAL B 1 20 ? -11.648 -38.406 -17.562 1 89 20 VAL B C 1
ATOM 2324 O O . VAL B 1 20 ? -10.602 -38.594 -16.953 1 89 20 VAL B O 1
ATOM 2327 N N . LYS B 1 21 ? -12.234 -39.281 -18.281 1 88.62 21 LYS B N 1
ATOM 2328 C CA . LYS B 1 21 ? -11.711 -40.656 -18.391 1 88.62 21 LYS B CA 1
ATOM 2329 C C . LYS B 1 21 ? -10.297 -40.656 -18.969 1 88.62 21 LYS B C 1
ATOM 2331 O O . LYS B 1 21 ? -9.422 -41.375 -18.484 1 88.62 21 LYS B O 1
ATOM 2336 N N . ARG B 1 22 ? -10.125 -39.844 -19.906 1 86.25 22 ARG B N 1
ATOM 2337 C CA . ARG B 1 22 ? -8.82 -39.75 -20.547 1 86.25 22 ARG B CA 1
ATOM 2338 C C . ARG B 1 22 ? -7.781 -39.156 -19.594 1 86.25 22 ARG B C 1
ATOM 2340 O O . ARG B 1 22 ? -6.645 -39.625 -19.547 1 86.25 22 ARG B O 1
ATOM 2347 N N . LEU B 1 23 ? -8.172 -38.188 -18.859 1 88.44 23 LEU B N 1
ATOM 2348 C CA . LEU B 1 23 ? -7.27 -37.562 -17.891 1 88.44 23 LEU B CA 1
ATOM 2349 C C . LEU B 1 23 ? -6.863 -38.562 -16.812 1 88.44 23 LEU B C 1
ATOM 2351 O O . LEU B 1 23 ? -5.688 -38.656 -16.453 1 88.44 23 LEU B O 1
ATOM 2355 N N . VAL B 1 24 ? -7.812 -39.281 -16.422 1 91.12 24 VAL B N 1
ATOM 2356 C CA . VAL B 1 24 ? -7.582 -40.281 -15.367 1 91.12 24 VAL B CA 1
ATOM 2357 C C . VAL B 1 24 ? -6.621 -41.344 -15.875 1 91.12 24 VAL B C 1
ATOM 2359 O O . VAL B 1 24 ? -5.691 -41.75 -15.164 1 91.12 24 VAL B O 1
ATOM 2362 N N . GLU B 1 25 ? -6.801 -41.75 -17.031 1 89.5 25 GLU B N 1
ATOM 2363 C CA . GLU B 1 25 ? -5.938 -42.781 -17.625 1 89.5 25 GLU B CA 1
ATOM 2364 C C . GLU B 1 25 ? -4.496 -42.281 -17.719 1 89.5 25 GLU B C 1
ATOM 2366 O O . GLU B 1 25 ? -3.559 -43.031 -17.406 1 89.5 25 GLU B O 1
ATOM 2371 N N . ILE B 1 26 ? -4.387 -41.094 -18.156 1 87.81 26 ILE B N 1
ATOM 2372 C CA . ILE B 1 26 ? -3.072 -40.5 -18.328 1 87.81 26 ILE B CA 1
ATOM 2373 C C . ILE B 1 26 ? -2.357 -40.406 -16.984 1 87.81 26 ILE B C 1
ATOM 2375 O O . ILE B 1 26 ? -1.189 -40.781 -16.875 1 87.81 26 ILE B O 1
ATOM 2379 N N . TYR B 1 27 ? -3.02 -40 -15.93 1 92.69 27 TYR B N 1
ATOM 2380 C CA . TYR B 1 27 ? -2.387 -39.812 -14.625 1 92.69 27 TYR B CA 1
ATOM 2381 C C . TYR B 1 27 ? -2.17 -41.125 -13.914 1 92.69 27 TYR B C 1
ATOM 2383 O O . TYR B 1 27 ? -1.215 -41.281 -13.148 1 92.69 27 TYR B O 1
ATOM 2391 N N . GLU B 1 28 ? -3.047 -42.094 -14.25 1 92.62 28 GLU B N 1
ATOM 2392 C CA . GLU B 1 28 ? -2.807 -43.438 -13.719 1 92.62 28 GLU B CA 1
ATOM 2393 C C . GLU B 1 28 ? -1.507 -44.031 -14.266 1 92.62 28 GLU B C 1
ATOM 2395 O O . GLU B 1 28 ? -0.784 -44.719 -13.555 1 92.62 28 GLU B O 1
ATOM 2400 N N . ALA B 1 29 ? -1.273 -43.719 -15.445 1 89.56 29 ALA B N 1
ATOM 2401 C CA . ALA B 1 29 ? -0.024 -44.156 -16.047 1 89.56 29 ALA B CA 1
ATOM 2402 C C . ALA B 1 29 ? 1.181 -43.531 -15.359 1 89.56 29 ALA B C 1
ATOM 2404 O O . ALA B 1 29 ? 2.273 -44.094 -15.359 1 89.56 29 ALA B O 1
ATOM 2405 N N . ARG B 1 30 ? 1.003 -42.375 -14.766 1 89.94 30 ARG B N 1
ATOM 2406 C CA . ARG B 1 30 ? 2.037 -41.656 -14.016 1 89.94 30 ARG B CA 1
ATOM 2407 C C . ARG B 1 30 ? 2.098 -42.156 -12.57 1 89.94 30 ARG B C 1
ATOM 2409 O O . ARG B 1 30 ? 2.971 -41.719 -11.805 1 89.94 30 ARG B O 1
ATOM 2416 N N . GLY B 1 31 ? 1.119 -43 -12.203 1 91.19 31 GLY B N 1
ATOM 2417 C CA . GLY B 1 31 ? 1.083 -43.5 -10.836 1 91.19 31 GLY B CA 1
ATOM 2418 C C . GLY B 1 31 ? 0.264 -42.656 -9.898 1 91.19 31 GLY B C 1
ATOM 2419 O O . GLY B 1 31 ? 0.468 -42.688 -8.68 1 91.19 31 GLY B O 1
ATOM 2420 N N . VAL B 1 32 ? -0.626 -41.812 -10.43 1 93.69 32 VAL B N 1
ATOM 2421 C CA . VAL B 1 32 ? -1.505 -40.969 -9.625 1 93.69 32 VAL B CA 1
ATOM 2422 C C . VAL B 1 32 ? -2.885 -41.625 -9.523 1 93.69 32 VAL B C 1
ATOM 2424 O O . VAL B 1 32 ? -3.463 -42.031 -10.531 1 93.69 32 VAL B O 1
ATOM 2427 N N . ASP B 1 33 ? -3.404 -41.688 -8.391 1 94.88 33 ASP B N 1
ATOM 2428 C CA . ASP B 1 33 ? -4.703 -42.312 -8.141 1 94.88 33 ASP B CA 1
ATOM 2429 C C . ASP B 1 33 ? -5.824 -41.531 -8.82 1 94.88 33 ASP B C 1
ATOM 2431 O O . ASP B 1 33 ? -5.824 -40.281 -8.812 1 94.88 33 ASP B O 1
ATOM 2435 N N . HIS B 1 34 ? -6.762 -42.281 -9.273 1 93.56 34 HIS B N 1
ATOM 2436 C CA . HIS B 1 34 ? -7.867 -41.656 -10 1 93.56 34 HIS B CA 1
ATOM 2437 C C . HIS B 1 34 ? -8.641 -40.719 -9.102 1 93.56 34 HIS B C 1
ATOM 2439 O O . HIS B 1 34 ? -9.141 -39.688 -9.562 1 93.56 34 HIS B O 1
ATOM 2445 N N . GLN B 1 35 ? -8.711 -40.969 -7.898 1 95.25 35 GLN B N 1
ATOM 2446 C CA . GLN B 1 35 ? -9.477 -40.125 -6.984 1 95.25 35 GLN B CA 1
ATOM 2447 C C . GLN B 1 35 ? -8.789 -38.781 -6.77 1 95.25 35 GLN B C 1
ATOM 2449 O O . GLN B 1 35 ? -9.461 -37.75 -6.594 1 95.25 35 GLN B O 1
ATOM 2454 N N . VAL B 1 36 ? -7.516 -38.844 -6.719 1 95.44 36 VAL B N 1
ATOM 2455 C CA . VAL B 1 36 ? -6.754 -37.594 -6.555 1 95.44 36 VAL B CA 1
ATOM 2456 C C . VAL B 1 36 ? -7.035 -36.656 -7.727 1 95.44 36 VAL B C 1
ATOM 2458 O O . VAL B 1 36 ? -7.258 -35.469 -7.527 1 95.44 36 VAL B O 1
ATOM 2461 N N . VAL B 1 37 ? -7.051 -37.188 -8.961 1 94.62 37 VAL B N 1
ATOM 2462 C CA . VAL B 1 37 ? -7.309 -36.438 -10.172 1 94.62 37 VAL B CA 1
ATOM 2463 C C . VAL B 1 37 ? -8.734 -35.875 -10.133 1 94.62 37 VAL B C 1
ATOM 2465 O O . VAL B 1 37 ? -8.945 -34.688 -10.375 1 94.62 37 VAL B O 1
ATOM 2468 N N . ARG B 1 38 ? -9.656 -36.688 -9.773 1 93.81 38 ARG B N 1
ATOM 2469 C CA . ARG B 1 38 ? -11.062 -36.312 -9.758 1 93.81 38 ARG B CA 1
ATOM 2470 C C . ARG B 1 38 ? -11.312 -35.219 -8.703 1 93.81 38 ARG B C 1
ATOM 2472 O O . ARG B 1 38 ? -12.062 -34.281 -8.938 1 93.81 38 ARG B O 1
ATOM 2479 N N . ASN B 1 39 ? -10.672 -35.375 -7.602 1 95.75 39 ASN B N 1
ATOM 2480 C CA . ASN B 1 39 ? -10.805 -34.375 -6.547 1 95.75 39 ASN B CA 1
ATOM 2481 C C . ASN B 1 39 ? -10.227 -33.031 -6.969 1 95.75 39 ASN B C 1
ATOM 2483 O O . ASN B 1 39 ? -10.789 -31.984 -6.656 1 95.75 39 ASN B O 1
ATOM 2487 N N . ALA B 1 40 ? -9.117 -33.094 -7.617 1 95.69 40 ALA B N 1
ATOM 2488 C CA . ALA B 1 40 ? -8.5 -31.875 -8.117 1 95.69 40 ALA B CA 1
ATOM 2489 C C . ALA B 1 40 ? -9.414 -31.172 -9.117 1 95.69 40 ALA B C 1
ATOM 2491 O O . ALA B 1 40 ? -9.57 -29.953 -9.07 1 95.69 40 ALA B O 1
ATOM 2492 N N . LEU B 1 41 ? -10.023 -31.953 -10 1 94.56 41 LEU B N 1
ATOM 2493 C CA . LEU B 1 41 ? -10.938 -31.406 -10.992 1 94.56 41 LEU B CA 1
ATOM 2494 C C . LEU B 1 41 ? -12.148 -30.766 -10.32 1 94.56 41 LEU B C 1
ATOM 2496 O O . LEU B 1 41 ? -12.586 -29.688 -10.711 1 94.56 41 LEU B O 1
ATOM 2500 N N . LEU B 1 42 ? -12.633 -31.406 -9.359 1 93.62 42 LEU B N 1
ATOM 2501 C CA . LEU B 1 42 ? -13.797 -30.906 -8.633 1 93.62 42 LEU B CA 1
ATOM 2502 C C . LEU B 1 42 ? -13.469 -29.609 -7.91 1 93.62 42 LEU B C 1
ATOM 2504 O O . LEU B 1 42 ? -14.273 -28.672 -7.906 1 93.62 42 LEU B O 1
ATOM 2508 N N . ARG B 1 43 ? -12.375 -29.594 -7.281 1 94.88 43 ARG B N 1
ATOM 2509 C CA . ARG B 1 43 ? -11.953 -28.375 -6.586 1 94.88 43 ARG B CA 1
ATOM 2510 C C . ARG B 1 43 ? -11.805 -27.219 -7.559 1 94.88 43 ARG B C 1
ATOM 2512 O O . ARG B 1 43 ? -12.227 -26.094 -7.254 1 94.88 43 ARG B O 1
ATOM 2519 N N . MET B 1 44 ? -11.18 -27.453 -8.703 1 95.5 44 MET B N 1
ATOM 2520 C CA . MET B 1 44 ? -10.953 -26.406 -9.703 1 95.5 44 MET B CA 1
ATOM 2521 C C . MET B 1 44 ? -12.273 -25.906 -10.266 1 95.5 44 MET B C 1
ATOM 2523 O O . MET B 1 44 ? -12.406 -24.734 -10.602 1 95.5 44 MET B O 1
ATOM 2527 N N . LYS B 1 45 ? -13.219 -26.828 -10.383 1 94.69 45 LYS B N 1
ATOM 2528 C CA . LYS B 1 45 ? -14.562 -26.422 -10.789 1 94.69 45 LYS B CA 1
ATOM 2529 C C . LYS B 1 45 ? -15.211 -25.531 -9.734 1 94.69 45 LYS B C 1
ATOM 2531 O O . LYS B 1 45 ? -15.781 -24.484 -10.055 1 94.69 45 LYS B O 1
ATOM 2536 N N . LYS B 1 46 ? -15.086 -25.906 -8.555 1 93.5 46 LYS B N 1
ATOM 2537 C CA . LYS B 1 46 ? -15.664 -25.156 -7.445 1 93.5 46 LYS B CA 1
ATOM 2538 C C . LYS B 1 46 ? -15.039 -23.766 -7.348 1 93.5 46 LYS B C 1
ATOM 2540 O O . LYS B 1 46 ? -15.734 -22.781 -7.039 1 93.5 46 LYS B O 1
ATOM 2545 N N . GLU B 1 47 ? -13.812 -23.734 -7.648 1 92.62 47 GLU B N 1
ATOM 2546 C CA . GLU B 1 47 ? -13.086 -22.469 -7.535 1 92.62 47 GLU B CA 1
ATOM 2547 C C . GLU B 1 47 ? -13.242 -21.625 -8.805 1 92.62 47 GLU B C 1
ATOM 2549 O O . GLU B 1 47 ? -12.719 -20.516 -8.883 1 92.62 47 GLU B O 1
ATOM 2554 N N . GLY B 1 48 ? -13.836 -22.188 -9.875 1 93.5 48 GLY B N 1
ATOM 2555 C CA . GLY B 1 48 ? -14.227 -21.422 -11.039 1 93.5 48 GLY B CA 1
ATOM 2556 C C . GLY B 1 48 ? -13.203 -21.469 -12.164 1 93.5 48 GLY B C 1
ATOM 2557 O O . GLY B 1 48 ? -13.312 -20.75 -13.148 1 93.5 48 GLY B O 1
ATOM 2558 N N . TYR B 1 49 ? -12.227 -22.328 -12.023 1 95.56 49 TYR B N 1
ATOM 2559 C CA . TYR B 1 49 ? -11.211 -22.438 -13.062 1 95.56 49 TYR B CA 1
ATOM 2560 C C . TYR B 1 49 ? -11.695 -23.312 -14.219 1 95.56 49 TYR B C 1
ATOM 2562 O O . TYR B 1 49 ? -11.258 -23.156 -15.359 1 95.56 49 TYR B O 1
ATOM 2570 N N . LEU B 1 50 ? -12.625 -24.266 -13.875 1 96.12 50 LEU B N 1
ATOM 2571 C CA . LEU B 1 50 ? -13.18 -25.188 -14.844 1 96.12 50 LEU B CA 1
ATOM 2572 C C . LEU B 1 50 ? -14.711 -25.188 -14.789 1 96.12 50 LEU B C 1
ATOM 2574 O O . LEU B 1 50 ? -15.289 -24.75 -13.789 1 96.12 50 LEU B O 1
ATOM 2578 N N . ARG B 1 51 ? -15.242 -25.594 -15.836 1 95.31 51 ARG B N 1
ATOM 2579 C CA . ARG B 1 51 ? -16.672 -25.844 -15.891 1 95.31 51 ARG B CA 1
ATOM 2580 C C . ARG B 1 51 ? -16.969 -27.188 -16.547 1 95.31 51 ARG B C 1
ATOM 2582 O O . ARG B 1 51 ? -16.141 -27.734 -17.266 1 95.31 51 ARG B O 1
ATOM 2589 N N . SER B 1 52 ? -18.203 -27.672 -16.25 1 90.88 52 SER B N 1
ATOM 2590 C CA . SER B 1 52 ? -18.641 -28.906 -16.891 1 90.88 52 SER B CA 1
ATOM 2591 C C . SER B 1 52 ? -19.062 -28.656 -18.328 1 90.88 52 SER B C 1
ATOM 2593 O O . SER B 1 52 ? -19.781 -27.688 -18.609 1 90.88 52 SER B O 1
ATOM 2595 N N . GLY B 1 53 ? -18.422 -29.391 -19.109 1 82.88 53 GLY B N 1
ATOM 2596 C CA . GLY B 1 53 ? -18.906 -29.391 -20.469 1 82.88 53 GLY B CA 1
ATOM 2597 C C . GLY B 1 53 ? -19.844 -30.547 -20.766 1 82.88 53 GLY B C 1
ATOM 2598 O O . GLY B 1 53 ? -20.469 -31.094 -19.859 1 82.88 53 GLY B O 1
ATOM 2599 N N . GLU B 1 54 ? -20.109 -30.844 -21.984 1 80.25 54 GLU B N 1
ATOM 2600 C CA . GLU B 1 54 ? -20.938 -31.984 -22.406 1 80.25 54 GLU B CA 1
ATOM 2601 C C . GLU B 1 54 ? -20.219 -33.312 -22.141 1 80.25 54 GLU B C 1
ATOM 2603 O O . GLU B 1 54 ? -19 -33.375 -22.188 1 80.25 54 GLU B O 1
ATOM 2608 N N . ARG B 1 55 ? -20.906 -34.375 -21.859 1 74.75 55 ARG B N 1
ATOM 2609 C CA . ARG B 1 55 ? -20.5 -35.781 -21.828 1 74.75 55 ARG B CA 1
ATOM 2610 C C . ARG B 1 55 ? -19.328 -35.969 -20.875 1 74.75 55 ARG B C 1
ATOM 2612 O O . ARG B 1 55 ? -18.344 -36.625 -21.219 1 74.75 55 ARG B O 1
ATOM 2619 N N . SER B 1 56 ? -19.281 -35.344 -19.875 1 82.62 56 SER B N 1
ATOM 2620 C CA . SER B 1 56 ? -18.281 -35.562 -18.844 1 82.62 56 SER B CA 1
ATOM 2621 C C . SER B 1 56 ? -16.953 -34.906 -19.203 1 82.62 56 SER B C 1
ATOM 2623 O O . SER B 1 56 ? -15.883 -35.469 -18.969 1 82.62 56 SER B O 1
ATOM 2625 N N . LYS B 1 57 ? -17.078 -33.906 -19.828 1 89.94 57 LYS B N 1
ATOM 2626 C CA . LYS B 1 57 ? -15.914 -33.125 -20.219 1 89.94 57 LYS B CA 1
ATOM 2627 C C . LYS B 1 57 ? -15.789 -31.859 -19.359 1 89.94 57 LYS B C 1
ATOM 2629 O O . LYS B 1 57 ? -16.797 -31.312 -18.891 1 89.94 57 LYS B O 1
ATOM 2634 N N . TYR B 1 58 ? -14.586 -31.594 -19.078 1 92.19 58 TYR B N 1
ATOM 2635 C CA . TYR B 1 58 ? -14.305 -30.312 -18.438 1 92.19 58 TYR B CA 1
ATOM 2636 C C . TYR B 1 58 ? -13.781 -29.297 -19.453 1 92.19 58 TYR B C 1
ATOM 2638 O O . TYR B 1 58 ? -13.047 -29.656 -20.375 1 92.19 58 TYR B O 1
ATOM 2646 N N . GLN B 1 59 ? -14.234 -28.125 -19.266 1 94.06 59 GLN B N 1
ATOM 2647 C CA . GLN B 1 59 ? -13.758 -27.016 -20.062 1 94.06 59 GLN B CA 1
ATOM 2648 C C . GLN B 1 59 ? -13.18 -25.906 -19.188 1 94.06 59 GLN B C 1
ATOM 2650 O O . GLN B 1 59 ? -13.578 -25.75 -18.031 1 94.06 59 GLN B O 1
ATOM 2655 N N . ILE B 1 60 ? -12.258 -25.219 -19.703 1 94.06 60 ILE B N 1
ATOM 2656 C CA . ILE B 1 60 ? -11.633 -24.141 -18.953 1 94.06 60 ILE B CA 1
ATOM 2657 C C . ILE B 1 60 ? -12.492 -22.875 -19.047 1 94.06 60 ILE B C 1
ATOM 2659 O O . ILE B 1 60 ? -13.078 -22.594 -20.094 1 94.06 60 ILE B O 1
ATOM 2663 N N . THR B 1 61 ? -12.586 -22.172 -17.969 1 95.19 61 THR B N 1
ATOM 2664 C CA . THR B 1 61 ? -13.281 -20.875 -17.953 1 95.19 61 THR B CA 1
ATOM 2665 C C . THR B 1 61 ? -12.328 -19.75 -18.328 1 95.19 61 THR B C 1
ATOM 2667 O O . THR B 1 61 ? -11.133 -19.969 -18.516 1 95.19 61 THR B O 1
ATOM 2670 N N . GLN B 1 62 ? -12.93 -18.594 -18.469 1 94.94 62 GLN B N 1
ATOM 2671 C CA . GLN B 1 62 ? -12.078 -17.438 -18.719 1 94.94 62 GLN B CA 1
ATOM 2672 C C . GLN B 1 62 ? -11.148 -17.172 -17.531 1 94.94 62 GLN B C 1
ATOM 2674 O O . GLN B 1 62 ? -9.977 -16.828 -17.734 1 94.94 62 GLN B O 1
ATOM 2679 N N . HIS B 1 63 ? -11.633 -17.391 -16.359 1 94.94 63 HIS B N 1
ATOM 2680 C CA . HIS B 1 63 ? -10.82 -17.234 -15.164 1 94.94 63 HIS B CA 1
ATOM 2681 C C . HIS B 1 63 ? -9.656 -18.219 -15.148 1 94.94 63 HIS B C 1
ATOM 2683 O O . HIS B 1 63 ? -8.523 -17.844 -14.844 1 94.94 63 HIS B O 1
ATOM 2689 N N . GLY B 1 64 ? -9.961 -19.422 -15.492 1 95.25 64 GLY B N 1
ATOM 2690 C CA . GLY B 1 64 ? -8.914 -20.422 -15.578 1 95.25 64 GLY B CA 1
ATOM 2691 C C . GLY B 1 64 ? -7.871 -20.125 -16.641 1 95.25 64 GLY B C 1
ATOM 2692 O O . GLY B 1 64 ? -6.676 -20.312 -16.406 1 95.25 64 GLY B O 1
ATOM 2693 N N . LEU B 1 65 ? -8.352 -19.672 -17.719 1 94.75 65 LEU B N 1
ATOM 2694 C CA . LEU B 1 65 ? -7.465 -19.328 -18.812 1 94.75 65 LEU B CA 1
ATOM 2695 C C . LEU B 1 65 ? -6.551 -18.172 -18.438 1 94.75 65 LEU B C 1
ATOM 2697 O O . LEU B 1 65 ? -5.348 -18.203 -18.703 1 94.75 65 LEU B O 1
ATOM 2701 N N . ASP B 1 66 ? -7.133 -17.172 -17.828 1 94.69 66 ASP B N 1
ATOM 2702 C CA . ASP B 1 66 ? -6.352 -16.016 -17.375 1 94.69 66 ASP B CA 1
ATOM 2703 C C . ASP B 1 66 ? -5.262 -16.453 -16.406 1 94.69 66 ASP B C 1
ATOM 2705 O O . ASP B 1 66 ? -4.113 -16.016 -16.516 1 94.69 66 ASP B O 1
ATOM 2709 N N . PHE B 1 67 ? -5.652 -17.359 -15.562 1 94.69 67 PHE B N 1
ATOM 2710 C CA . PHE B 1 67 ? -4.727 -17.812 -14.531 1 94.69 67 PHE B CA 1
ATOM 2711 C C . PHE B 1 67 ? -3.564 -18.578 -15.148 1 94.69 67 PHE B C 1
ATOM 2713 O O . PHE B 1 67 ? -2.402 -18.234 -14.938 1 94.69 67 PHE B O 1
ATOM 2720 N N . ILE B 1 68 ? -3.848 -19.531 -15.938 1 94.44 68 ILE B N 1
ATOM 2721 C CA . ILE B 1 68 ? -2.814 -20.406 -16.484 1 94.44 68 ILE B CA 1
ATOM 2722 C C . ILE B 1 68 ? -1.909 -19.625 -17.422 1 94.44 68 ILE B C 1
ATOM 2724 O O . ILE B 1 68 ? -0.693 -19.828 -17.438 1 94.44 68 ILE B O 1
ATOM 2728 N N . THR B 1 69 ? -2.488 -18.734 -18.141 1 93.44 69 THR B N 1
ATOM 2729 C CA . THR B 1 69 ? -1.7 -17.891 -19.047 1 93.44 69 THR B CA 1
ATOM 2730 C C . THR B 1 69 ? -0.715 -17.031 -18.25 1 93.44 69 THR B C 1
ATOM 2732 O O . THR B 1 69 ? 0.466 -16.969 -18.594 1 93.44 69 THR B O 1
ATOM 2735 N N . THR B 1 70 ? -1.196 -16.516 -17.188 1 94.56 70 THR B N 1
ATOM 2736 C CA . THR B 1 70 ? -0.365 -15.656 -16.359 1 94.56 70 THR B CA 1
ATOM 2737 C C . THR B 1 70 ? 0.778 -16.453 -15.734 1 94.56 70 THR B C 1
ATOM 2739 O O . THR B 1 70 ? 1.943 -16.062 -15.844 1 94.56 70 THR B O 1
ATOM 2742 N N . ILE B 1 71 ? 0.46 -17.547 -15.164 1 94.12 71 ILE B N 1
ATOM 2743 C CA . ILE B 1 71 ? 1.457 -18.344 -14.453 1 94.12 71 ILE B CA 1
ATOM 2744 C C . ILE B 1 71 ? 2.479 -18.906 -15.438 1 94.12 71 ILE B C 1
ATOM 2746 O O . ILE B 1 71 ? 3.68 -18.906 -15.164 1 94.12 71 ILE B O 1
ATOM 2750 N N . ASN B 1 72 ? 2.027 -19.281 -16.609 1 91.94 72 ASN B N 1
ATOM 2751 C CA . ASN B 1 72 ? 2.926 -19.844 -17.609 1 91.94 72 ASN B CA 1
ATOM 2752 C C . ASN B 1 72 ? 3.871 -18.797 -18.172 1 91.94 72 ASN B C 1
ATOM 2754 O O . ASN B 1 72 ? 4.945 -19.125 -18.688 1 91.94 72 ASN B O 1
ATOM 2758 N N . GLN B 1 73 ? 3.488 -17.594 -18.047 1 92.62 73 GLN B N 1
ATOM 2759 C CA . GLN B 1 73 ? 4.293 -16.516 -18.625 1 92.62 73 GLN B CA 1
ATOM 2760 C C . GLN B 1 73 ? 5.316 -16 -17.625 1 92.62 73 GLN B C 1
ATOM 2762 O O . GLN B 1 73 ? 6.191 -15.211 -17.969 1 92.62 73 GLN B O 1
ATOM 2767 N N . LYS B 1 74 ? 5.297 -16.469 -16.422 1 94.19 74 LYS B N 1
ATOM 2768 C CA . LYS B 1 74 ? 6.23 -16.016 -15.398 1 94.19 74 LYS B CA 1
ATOM 2769 C C . LYS B 1 74 ? 7.676 -16.266 -15.812 1 94.19 74 LYS B C 1
ATOM 2771 O O . LYS B 1 74 ? 8.57 -15.484 -15.484 1 94.19 74 LYS B O 1
ATOM 2776 N N . SER B 1 75 ? 7.875 -17.375 -16.531 1 89.81 75 SER B N 1
ATOM 2777 C CA . SER B 1 75 ? 9.234 -17.734 -16.922 1 89.81 75 SER B CA 1
ATOM 2778 C C . SER B 1 75 ? 9.844 -16.688 -17.844 1 89.81 75 SER B C 1
ATOM 2780 O O . SER B 1 75 ? 11.07 -16.578 -17.938 1 89.81 75 SER B O 1
ATOM 2782 N N . LEU B 1 76 ? 9.055 -15.953 -18.531 1 90.62 76 LEU B N 1
ATOM 2783 C CA . LEU B 1 76 ? 9.531 -14.898 -19.422 1 90.62 76 LEU B CA 1
ATOM 2784 C C . LEU B 1 76 ? 10.188 -13.773 -18.641 1 90.62 76 LEU B C 1
ATOM 2786 O O . LEU B 1 76 ? 10.922 -12.961 -19.203 1 90.62 76 LEU B O 1
ATOM 2790 N N . LEU B 1 77 ? 9.969 -13.75 -17.359 1 93.69 77 LEU B N 1
ATOM 2791 C CA . LEU B 1 77 ? 10.508 -12.711 -16.5 1 93.69 77 LEU B CA 1
ATOM 2792 C C . LEU B 1 77 ? 11.977 -12.977 -16.172 1 93.69 77 LEU B C 1
ATOM 2794 O O . LEU B 1 77 ? 12.688 -12.078 -15.719 1 93.69 77 LEU B O 1
ATOM 2798 N N . LEU B 1 78 ? 12.516 -14.203 -16.188 1 88.44 78 LEU B N 1
ATOM 2799 C CA . LEU B 1 78 ? 13.852 -14.609 -15.797 1 88.44 78 LEU B CA 1
ATOM 2800 C C . LEU B 1 78 ? 14.914 -13.82 -16.562 1 88.44 78 LEU B C 1
ATOM 2802 O O . LEU B 1 78 ? 15.992 -13.555 -16.031 1 88.44 78 LEU B O 1
ATOM 2806 N N . GLY B 1 79 ? 14.641 -13.227 -17.625 1 84.69 79 GLY B N 1
ATOM 2807 C CA . GLY B 1 79 ? 15.625 -12.477 -18.391 1 84.69 79 GLY B CA 1
ATOM 2808 C C . GLY B 1 79 ? 15.289 -11 -18.516 1 84.69 79 GLY B C 1
ATOM 2809 O O . GLY B 1 79 ? 16 -10.25 -19.188 1 84.69 79 GLY B O 1
ATOM 2810 N N . LYS B 1 80 ? 14.328 -10.625 -17.812 1 92.19 80 LYS B N 1
ATOM 2811 C CA . LYS B 1 80 ? 13.883 -9.242 -17.938 1 92.19 80 LYS B CA 1
ATOM 2812 C C . LYS B 1 80 ? 14.578 -8.352 -16.922 1 92.19 80 LYS B C 1
ATOM 2814 O O . LYS B 1 80 ? 14.75 -8.742 -15.758 1 92.19 80 LYS B O 1
ATOM 2819 N N . SER B 1 81 ? 14.961 -7.16 -17.375 1 93.75 81 SER B N 1
ATOM 2820 C CA . SER B 1 81 ? 15.578 -6.195 -16.469 1 93.75 81 SER B CA 1
ATOM 2821 C C . SER B 1 81 ? 14.523 -5.484 -15.633 1 93.75 81 SER B C 1
ATOM 2823 O O . SER B 1 81 ? 13.43 -5.191 -16.109 1 93.75 81 SER B O 1
ATOM 2825 N N . TRP B 1 82 ? 14.93 -5.199 -14.469 1 93.94 82 TRP B N 1
ATOM 2826 C CA . TRP B 1 82 ? 14.047 -4.52 -13.531 1 93.94 82 TRP B CA 1
ATOM 2827 C C . TRP B 1 82 ? 14.219 -3.006 -13.609 1 93.94 82 TRP B C 1
ATOM 2829 O O . TRP B 1 82 ? 15.344 -2.51 -13.703 1 93.94 82 TRP B O 1
ATOM 2839 N N . ASP B 1 83 ? 13.172 -2.225 -13.602 1 93.94 83 ASP B N 1
ATOM 2840 C CA . ASP B 1 83 ? 13.234 -0.77 -13.711 1 93.94 83 ASP B CA 1
ATOM 2841 C C . ASP B 1 83 ? 13.281 -0.121 -12.328 1 93.94 83 ASP B C 1
ATOM 2843 O O . ASP B 1 83 ? 13.227 1.105 -12.211 1 93.94 83 ASP B O 1
ATOM 2847 N N . GLY B 1 84 ? 13.336 -0.885 -11.289 1 91.62 84 GLY B N 1
ATOM 2848 C CA . GLY B 1 84 ? 13.445 -0.363 -9.938 1 91.62 84 GLY B CA 1
ATOM 2849 C C . GLY B 1 84 ? 12.102 -0.027 -9.32 1 91.62 84 GLY B C 1
ATOM 2850 O O . GLY B 1 84 ? 12.031 0.415 -8.172 1 91.62 84 GLY B O 1
ATOM 2851 N N . GLN B 1 85 ? 11 -0.306 -10.094 1 94 85 GLN B N 1
ATOM 2852 C CA . GLN B 1 85 ? 9.672 0.045 -9.609 1 94 85 GLN B CA 1
ATOM 2853 C C . GLN B 1 85 ? 8.977 -1.165 -8.992 1 94 85 GLN B C 1
ATOM 2855 O O . GLN B 1 85 ? 9.148 -2.293 -9.461 1 94 85 GLN B O 1
ATOM 2860 N N . TRP B 1 86 ? 8.242 -0.848 -7.984 1 95.19 86 TRP B N 1
ATOM 2861 C CA . TRP B 1 86 ? 7.453 -1.881 -7.316 1 95.19 86 TRP B CA 1
ATOM 2862 C C . TRP B 1 86 ? 5.961 -1.669 -7.555 1 95.19 86 TRP B C 1
ATOM 2864 O O . TRP B 1 86 ? 5.48 -0.534 -7.539 1 95.19 86 TRP B O 1
ATOM 2874 N N . LEU B 1 87 ? 5.25 -2.729 -7.855 1 96.81 87 LEU B N 1
ATOM 2875 C CA . LEU B 1 87 ? 3.795 -2.703 -7.766 1 96.81 87 LEU B CA 1
ATOM 2876 C C . LEU B 1 87 ? 3.33 -3.066 -6.359 1 96.81 87 LEU B C 1
ATOM 2878 O O . LEU B 1 87 ? 3.662 -4.137 -5.848 1 96.81 87 LEU B O 1
ATOM 2882 N N . THR B 1 88 ? 2.656 -2.158 -5.727 1 95.81 88 THR B N 1
ATOM 2883 C CA . THR B 1 88 ? 2.127 -2.363 -4.383 1 95.81 88 THR B CA 1
ATOM 2884 C C . THR B 1 88 ? 0.609 -2.518 -4.418 1 95.81 88 THR B C 1
ATOM 2886 O O . THR B 1 88 ? -0.091 -1.69 -5.008 1 95.81 88 THR B O 1
ATOM 2889 N N . VAL B 1 89 ? 0.129 -3.619 -3.875 1 96.25 89 VAL B N 1
ATOM 2890 C CA . VAL B 1 89 ? -1.3 -3.879 -3.738 1 96.25 89 VAL B CA 1
ATOM 2891 C C . VAL B 1 89 ? -1.714 -3.738 -2.275 1 96.25 89 VAL B C 1
ATOM 2893 O O . VAL B 1 89 ? -1.131 -4.375 -1.394 1 96.25 89 VAL B O 1
ATOM 2896 N N . MET B 1 90 ? -2.648 -2.869 -2.053 1 94.75 90 MET B N 1
ATOM 2897 C CA . MET B 1 90 ? -3.189 -2.627 -0.718 1 94.75 90 MET B CA 1
ATOM 2898 C C . MET B 1 90 ? -4.699 -2.846 -0.693 1 94.75 90 MET B C 1
ATOM 2900 O O . MET B 1 90 ? -5.398 -2.473 -1.637 1 94.75 90 MET B O 1
ATOM 2904 N N . PHE B 1 91 ? -5.207 -3.443 0.405 1 92.94 91 PHE B N 1
ATOM 2905 C CA . PHE B 1 91 ? -6.645 -3.676 0.438 1 92.94 91 PHE B CA 1
ATOM 2906 C C . PHE B 1 91 ? -7.133 -3.863 1.87 1 92.94 91 PHE B C 1
ATOM 2908 O O . PHE B 1 91 ? -6.336 -4.156 2.766 1 92.94 91 PHE B O 1
ATOM 2915 N N . GLU B 1 92 ? -8.328 -3.592 2.033 1 89.75 92 GLU B N 1
ATOM 2916 C CA . GLU B 1 92 ? -9.094 -3.92 3.234 1 89.75 92 GLU B CA 1
ATOM 2917 C C . GLU B 1 92 ? -10.406 -4.609 2.885 1 89.75 92 GLU B C 1
ATOM 2919 O O . GLU B 1 92 ? -11.273 -4.012 2.25 1 89.75 92 GLU B O 1
ATOM 2924 N N . VAL B 1 93 ? -10.523 -5.812 3.281 1 91.44 93 VAL B N 1
ATOM 2925 C CA . VAL B 1 93 ? -11.734 -6.602 3.047 1 91.44 93 VAL B CA 1
ATOM 2926 C C . VAL B 1 93 ? -12.383 -6.961 4.383 1 91.44 93 VAL B C 1
ATOM 2928 O O . VAL B 1 93 ? -11.719 -7.492 5.277 1 91.44 93 VAL B O 1
ATOM 2931 N N . PRO B 1 94 ? -13.625 -6.625 4.516 1 92.62 94 PRO B N 1
ATOM 2932 C CA . PRO B 1 94 ? -14.32 -6.918 5.773 1 92.62 94 PRO B CA 1
ATOM 2933 C C . PRO B 1 94 ? -14.289 -8.406 6.133 1 92.62 94 PRO B C 1
ATOM 2935 O O . PRO B 1 94 ? -14.148 -9.25 5.25 1 92.62 94 PRO B O 1
ATOM 2938 N N . GLU B 1 95 ? -14.469 -8.641 7.422 1 92.38 95 GLU B N 1
ATOM 2939 C CA . GLU B 1 95 ? -14.414 -10.008 7.93 1 92.38 95 GLU B CA 1
ATOM 2940 C C . GLU B 1 95 ? -15.508 -10.875 7.301 1 92.38 95 GLU B C 1
ATOM 2942 O O . GLU B 1 95 ? -15.305 -12.062 7.07 1 92.38 95 GLU B O 1
ATOM 2947 N N . ALA B 1 96 ? -16.578 -10.281 6.965 1 94.25 96 ALA B N 1
ATOM 2948 C CA . ALA B 1 96 ? -17.688 -11 6.344 1 94.25 96 ALA B CA 1
ATOM 2949 C C . ALA B 1 96 ? -17.281 -11.562 4.984 1 94.25 96 ALA B C 1
ATOM 2951 O O . ALA B 1 96 ? -17.906 -12.516 4.492 1 94.25 96 ALA B O 1
ATOM 2952 N N . GLU B 1 97 ? -16.25 -11.039 4.418 1 95.19 97 GLU B N 1
ATOM 2953 C CA . GLU B 1 97 ? -15.789 -11.469 3.102 1 95.19 97 GLU B CA 1
ATOM 2954 C C . GLU B 1 97 ? -14.398 -12.086 3.18 1 95.19 97 GLU B C 1
ATOM 2956 O O . GLU B 1 97 ? -13.617 -11.984 2.234 1 95.19 97 GLU B O 1
ATOM 2961 N N . ARG B 1 98 ? -14.117 -12.719 4.223 1 94.62 98 ARG B N 1
ATOM 2962 C CA . ARG B 1 98 ? -12.789 -13.258 4.5 1 94.62 98 ARG B CA 1
ATOM 2963 C C . ARG B 1 98 ? -12.375 -14.266 3.439 1 94.62 98 ARG B C 1
ATOM 2965 O O . ARG B 1 98 ? -11.195 -14.375 3.107 1 94.62 98 ARG B O 1
ATOM 2972 N N . LYS B 1 99 ? -13.297 -15.039 2.896 1 94.75 99 LYS B N 1
ATOM 2973 C CA . LYS B 1 99 ? -12.961 -16.031 1.871 1 94.75 99 LYS B CA 1
ATOM 2974 C C . LYS B 1 99 ? -12.391 -15.352 0.626 1 94.75 99 LYS B C 1
ATOM 2976 O O . LYS B 1 99 ? -11.438 -15.859 0.024 1 94.75 99 LYS B O 1
ATOM 2981 N N . LYS B 1 100 ? -12.992 -14.219 0.281 1 95.38 100 LYS B N 1
ATOM 2982 C CA . LYS B 1 100 ? -12.508 -13.461 -0.87 1 95.38 100 LYS B CA 1
ATOM 2983 C C . LYS B 1 100 ? -11.125 -12.867 -0.599 1 95.38 100 LYS B C 1
ATOM 2985 O O . LYS B 1 100 ? -10.266 -12.859 -1.479 1 95.38 100 LYS B O 1
ATOM 2990 N N . ARG B 1 101 ? -10.984 -12.383 0.631 1 95.38 101 ARG B N 1
ATOM 2991 C CA . ARG B 1 101 ? -9.68 -11.867 1.041 1 95.38 101 ARG B CA 1
ATOM 2992 C C . ARG B 1 101 ? -8.602 -12.945 0.93 1 95.38 101 ARG B C 1
ATOM 2994 O O . ARG B 1 101 ? -7.531 -12.695 0.375 1 95.38 101 ARG B O 1
ATOM 3001 N N . ASP B 1 102 ? -8.906 -14.125 1.403 1 95.5 102 ASP B N 1
ATOM 3002 C CA . ASP B 1 102 ? -7.945 -15.227 1.396 1 95.5 102 ASP B CA 1
ATOM 3003 C C . ASP B 1 102 ? -7.633 -15.672 -0.03 1 95.5 102 ASP B C 1
ATOM 3005 O O . ASP B 1 102 ? -6.496 -16.031 -0.34 1 95.5 102 ASP B O 1
ATOM 3009 N N . ALA B 1 103 ? -8.594 -15.641 -0.862 1 94.81 103 ALA B N 1
ATOM 3010 C CA . ALA B 1 103 ? -8.391 -15.977 -2.27 1 94.81 103 ALA B CA 1
ATOM 3011 C C . ALA B 1 103 ? -7.445 -14.984 -2.938 1 94.81 103 ALA B C 1
ATOM 3013 O O . ALA B 1 103 ? -6.535 -15.383 -3.668 1 94.81 103 ALA B O 1
ATOM 3014 N N . LEU B 1 104 ? -7.691 -13.719 -2.67 1 95.81 104 LEU B N 1
ATOM 3015 C CA . LEU B 1 104 ? -6.82 -12.688 -3.23 1 95.81 104 LEU B CA 1
ATOM 3016 C C . LEU B 1 104 ? -5.391 -12.852 -2.732 1 95.81 104 LEU B C 1
ATOM 3018 O O . LEU B 1 104 ? -4.445 -12.805 -3.523 1 95.81 104 LEU B O 1
ATOM 3022 N N . ARG B 1 105 ? -5.297 -13.078 -1.445 1 96.56 105 ARG B N 1
ATOM 3023 C CA . ARG B 1 105 ? -3.979 -13.297 -0.862 1 96.56 105 ARG B CA 1
ATOM 3024 C C . ARG B 1 105 ? -3.264 -14.461 -1.535 1 96.56 105 ARG B C 1
ATOM 3026 O O . ARG B 1 105 ? -2.1 -14.344 -1.922 1 96.56 105 ARG B O 1
ATOM 3033 N N . GLY B 1 106 ? -3.934 -15.523 -1.676 1 95.75 106 GLY B N 1
ATOM 3034 C CA . GLY B 1 106 ? -3.355 -16.688 -2.332 1 95.75 106 GLY B CA 1
ATOM 3035 C C . GLY B 1 106 ? -2.906 -16.406 -3.754 1 95.75 106 GLY B C 1
ATOM 3036 O O . GLY B 1 106 ? -1.812 -16.812 -4.156 1 95.75 106 GLY B O 1
ATOM 3037 N N . TYR B 1 107 ? -3.773 -15.688 -4.434 1 96.5 107 TYR B N 1
ATOM 3038 C CA . TYR B 1 107 ? -3.467 -15.352 -5.82 1 96.5 107 TYR B CA 1
ATOM 3039 C C . TYR B 1 107 ? -2.225 -14.469 -5.906 1 96.5 107 TYR B C 1
ATOM 3041 O O . TYR B 1 107 ? -1.342 -14.711 -6.734 1 96.5 107 TYR B O 1
ATOM 3049 N N . LEU B 1 108 ? -2.107 -13.516 -5.039 1 97.75 108 LEU B N 1
ATOM 3050 C CA . LEU B 1 108 ? -0.962 -12.609 -5.02 1 97.75 108 LEU B CA 1
ATOM 3051 C C . LEU B 1 108 ? 0.327 -13.375 -4.73 1 97.75 108 LEU B C 1
ATOM 3053 O O . LEU B 1 108 ? 1.35 -13.141 -5.379 1 97.75 108 LEU B O 1
ATOM 3057 N N . LEU B 1 109 ? 0.249 -14.242 -3.814 1 96.75 109 LEU B N 1
ATOM 3058 C CA . LEU B 1 109 ? 1.43 -15.023 -3.463 1 96.75 109 LEU B CA 1
ATOM 3059 C C . LEU B 1 109 ? 1.862 -15.906 -4.625 1 96.75 109 LEU B C 1
ATOM 3061 O O . LEU B 1 109 ? 3.059 -16.047 -4.895 1 96.75 109 LEU B O 1
ATOM 3065 N N . GLN B 1 110 ? 0.951 -16.438 -5.344 1 96.25 110 GLN B N 1
ATOM 3066 C CA . GLN B 1 110 ? 1.261 -17.281 -6.488 1 96.25 110 GLN B CA 1
ATOM 3067 C C . GLN B 1 110 ? 1.867 -16.469 -7.629 1 96.25 110 GLN B C 1
ATOM 3069 O O . GLN B 1 110 ? 2.697 -16.969 -8.383 1 96.25 110 GLN B O 1
ATOM 3074 N N . LEU B 1 111 ? 1.445 -15.188 -7.715 1 97 111 LEU B N 1
ATOM 3075 C CA . LEU B 1 111 ? 2.035 -14.305 -8.711 1 97 111 LEU B CA 1
ATOM 3076 C C . LEU B 1 111 ? 3.463 -13.93 -8.328 1 97 111 LEU B C 1
ATOM 3078 O O . LEU B 1 111 ? 4.254 -13.523 -9.18 1 97 111 LEU B O 1
ATOM 3082 N N . GLY B 1 112 ? 3.707 -14.062 -7.047 1 96.88 112 GLY B N 1
ATOM 3083 C CA . GLY B 1 112 ? 5.062 -13.766 -6.613 1 96.88 112 GLY B CA 1
ATOM 3084 C C . GLY B 1 112 ? 5.152 -12.523 -5.75 1 96.88 112 GLY B C 1
ATOM 3085 O O . GLY B 1 112 ? 6.246 -12.008 -5.508 1 96.88 112 GLY B O 1
ATOM 3086 N N . PHE B 1 113 ? 4.043 -12.047 -5.27 1 97.5 113 PHE B N 1
ATOM 3087 C CA . PHE B 1 113 ? 4.066 -10.906 -4.367 1 97.5 113 PHE B CA 1
ATOM 3088 C C . PHE B 1 113 ? 4.617 -11.305 -3.004 1 97.5 113 PHE B C 1
ATOM 3090 O O . PHE B 1 113 ? 4.375 -12.422 -2.531 1 97.5 113 PHE B O 1
ATOM 3097 N N . GLY B 1 114 ? 5.391 -10.359 -2.439 1 95.75 114 GLY B N 1
ATOM 3098 C CA . GLY B 1 114 ? 5.785 -10.5 -1.047 1 95.75 114 GLY B CA 1
ATOM 3099 C C . GLY B 1 114 ? 4.863 -9.773 -0.087 1 95.75 114 GLY B C 1
ATOM 3100 O O . GLY B 1 114 ? 4.391 -8.672 -0.385 1 95.75 114 GLY B O 1
ATOM 3101 N N . ALA B 1 115 ? 4.602 -10.375 1.013 1 94.69 115 ALA B N 1
ATOM 3102 C CA . ALA B 1 115 ? 3.766 -9.758 2.039 1 94.69 115 ALA B CA 1
ATOM 3103 C C . ALA B 1 115 ? 4.566 -8.766 2.879 1 94.69 115 ALA B C 1
ATOM 3105 O O . ALA B 1 115 ? 5.281 -9.164 3.805 1 94.69 115 ALA B O 1
ATOM 3106 N N . LEU B 1 116 ? 4.48 -7.508 2.613 1 92.44 116 LEU B N 1
ATOM 3107 C CA . LEU B 1 116 ? 5.219 -6.477 3.334 1 92.44 116 LEU B CA 1
ATOM 3108 C C . LEU B 1 116 ? 4.582 -6.195 4.691 1 92.44 116 LEU B C 1
ATOM 3110 O O . LEU B 1 116 ? 5.277 -6.145 5.707 1 92.44 116 LEU B O 1
ATOM 3114 N N . TYR B 1 117 ? 3.297 -5.898 4.75 1 91.12 117 TYR B N 1
ATOM 3115 C CA . TYR B 1 117 ? 2.461 -5.738 5.938 1 91.12 117 TYR B CA 1
ATOM 3116 C C . TYR B 1 117 ? 1.155 -6.512 5.793 1 91.12 117 TYR B C 1
ATOM 3118 O O . TYR B 1 117 ? 0.926 -7.168 4.773 1 91.12 117 TYR B O 1
ATOM 3126 N N . LYS B 1 118 ? 0.349 -6.367 6.898 1 87.62 118 LYS B N 1
ATOM 3127 C CA . LYS B 1 118 ? -0.971 -6.98 6.789 1 87.62 118 LYS B CA 1
ATOM 3128 C C . LYS B 1 118 ? -1.781 -6.344 5.664 1 87.62 118 LYS B C 1
ATOM 3130 O O . LYS B 1 118 ? -2.006 -5.133 5.664 1 87.62 118 LYS B O 1
ATOM 3135 N N . SER B 1 119 ? -2.068 -6.957 4.57 1 89.94 119 SER B N 1
ATOM 3136 C CA . SER B 1 119 ? -2.9 -6.527 3.449 1 89.94 119 SER B CA 1
ATOM 3137 C C . SER B 1 119 ? -2.113 -5.645 2.484 1 89.94 119 SER B C 1
ATOM 3139 O O . SER B 1 119 ? -2.697 -4.848 1.747 1 89.94 119 SER B O 1
ATOM 3141 N N . VAL B 1 120 ? -0.794 -5.566 2.664 1 94.81 120 VAL B N 1
ATOM 3142 C CA . VAL B 1 120 ? 0.084 -4.875 1.728 1 94.81 120 VAL B CA 1
ATOM 3143 C C . VAL B 1 120 ? 1.04 -5.871 1.079 1 94.81 120 VAL B C 1
ATOM 3145 O O . VAL B 1 120 ? 1.841 -6.512 1.766 1 94.81 120 VAL B O 1
ATOM 3148 N N . TYR B 1 121 ? 0.967 -5.938 -0.204 1 96.12 121 TYR B N 1
ATOM 3149 C CA . TYR B 1 121 ? 1.796 -6.863 -0.966 1 96.12 121 TYR B CA 1
ATOM 3150 C C . TYR B 1 121 ? 2.561 -6.137 -2.064 1 96.12 121 TYR B C 1
ATOM 3152 O O . TYR B 1 121 ? 2.025 -5.23 -2.707 1 96.12 121 TYR B O 1
ATOM 3160 N N . ILE B 1 122 ? 3.828 -6.566 -2.312 1 96.25 122 ILE B N 1
ATOM 3161 C CA . ILE B 1 122 ? 4.637 -5.859 -3.299 1 96.25 122 ILE B CA 1
ATOM 3162 C C . ILE B 1 122 ? 5.262 -6.859 -4.27 1 96.25 122 ILE B C 1
ATOM 3164 O O . ILE B 1 122 ? 5.551 -8 -3.895 1 96.25 122 ILE B O 1
ATOM 3168 N N . ALA B 1 123 ? 5.441 -6.492 -5.488 1 96.62 123 ALA B N 1
ATOM 3169 C CA . ALA B 1 123 ? 6.137 -7.254 -6.523 1 96.62 123 ALA B CA 1
ATOM 3170 C C . ALA B 1 123 ? 6.961 -6.34 -7.418 1 96.62 123 ALA B C 1
ATOM 3172 O O . ALA B 1 123 ? 6.594 -5.184 -7.641 1 96.62 123 ALA B O 1
ATOM 3173 N N . PRO B 1 124 ? 8.094 -6.824 -7.898 1 95.69 124 PRO B N 1
ATOM 3174 C CA . PRO B 1 124 ? 8.93 -6 -8.781 1 95.69 124 PRO B CA 1
ATOM 3175 C C . PRO B 1 124 ? 8.414 -5.965 -10.219 1 95.69 124 PRO B C 1
ATOM 3177 O O . PRO B 1 124 ? 8.961 -5.234 -11.047 1 95.69 124 PRO B O 1
ATOM 3180 N N . TRP B 1 125 ? 7.359 -6.766 -10.516 1 96.44 125 TRP B N 1
ATOM 3181 C CA . TRP B 1 125 ? 6.824 -6.832 -11.867 1 96.44 125 TRP B CA 1
ATOM 3182 C C . TRP B 1 125 ? 5.441 -6.191 -11.945 1 96.44 125 TRP B C 1
ATOM 3184 O O . TRP B 1 125 ? 4.762 -6.051 -10.922 1 96.44 125 TRP B O 1
ATOM 3194 N N . ASP B 1 126 ? 5.082 -5.801 -13.148 1 94.75 126 ASP B N 1
ATOM 3195 C CA . ASP B 1 126 ? 3.805 -5.121 -13.344 1 94.75 126 ASP B CA 1
ATOM 3196 C C . ASP B 1 126 ? 2.682 -6.125 -13.594 1 94.75 126 ASP B C 1
ATOM 3198 O O . ASP B 1 126 ? 2.379 -6.457 -14.742 1 94.75 126 ASP B O 1
ATOM 3202 N N . TYR B 1 127 ? 2.01 -6.523 -12.523 1 96.44 127 TYR B N 1
ATOM 3203 C CA . TYR B 1 127 ? 0.892 -7.461 -12.57 1 96.44 127 TYR B CA 1
ATOM 3204 C C . TYR B 1 127 ? -0.435 -6.734 -12.391 1 96.44 127 TYR B C 1
ATOM 3206 O O . TYR B 1 127 ? -1.413 -7.32 -11.922 1 96.44 127 TYR B O 1
ATOM 3214 N N . ALA B 1 128 ? -0.471 -5.434 -12.664 1 95.81 128 ALA B N 1
ATOM 3215 C CA . ALA B 1 128 ? -1.654 -4.629 -12.367 1 95.81 128 ALA B CA 1
ATOM 3216 C C . ALA B 1 128 ? -2.893 -5.203 -13.047 1 95.81 128 ALA B C 1
ATOM 3218 O O . ALA B 1 128 ? -3.934 -5.379 -12.414 1 95.81 128 ALA B O 1
ATOM 3219 N N . GLU B 1 129 ? -2.793 -5.523 -14.328 1 94.62 129 GLU B N 1
ATOM 3220 C CA . GLU B 1 129 ? -3.938 -6.035 -15.07 1 94.62 129 GLU B CA 1
ATOM 3221 C C . GLU B 1 129 ? -4.418 -7.367 -14.508 1 94.62 129 GLU B C 1
ATOM 3223 O O . GLU B 1 129 ? -5.625 -7.586 -14.359 1 94.62 129 GLU B O 1
ATOM 3228 N N . GLU B 1 130 ? -3.496 -8.242 -14.219 1 95.88 130 GLU B N 1
ATOM 3229 C CA . GLU B 1 130 ? -3.828 -9.555 -13.672 1 95.88 130 GLU B CA 1
ATOM 3230 C C . GLU B 1 130 ? -4.527 -9.43 -12.32 1 95.88 130 GLU B C 1
ATOM 3232 O O . GLU B 1 130 ? -5.52 -10.117 -12.062 1 95.88 130 GLU B O 1
ATOM 3237 N N . VAL B 1 131 ? -4.055 -8.547 -11.469 1 96.25 131 VAL B N 1
ATOM 3238 C CA . VAL B 1 131 ? -4.609 -8.359 -10.133 1 96.25 131 VAL B CA 1
ATOM 3239 C C . VAL B 1 131 ? -6.027 -7.797 -10.242 1 96.25 131 VAL B C 1
ATOM 3241 O O . VAL B 1 131 ? -6.945 -8.281 -9.578 1 96.25 131 VAL B O 1
ATOM 3244 N N . VAL B 1 132 ? -6.199 -6.805 -11.078 1 94.19 132 VAL B N 1
ATOM 3245 C CA . VAL B 1 132 ? -7.508 -6.184 -11.242 1 94.19 132 VAL B CA 1
ATOM 3246 C C . VAL B 1 132 ? -8.508 -7.207 -11.781 1 94.19 132 VAL B C 1
ATOM 3248 O O . VAL B 1 132 ? -9.641 -7.285 -11.312 1 94.19 132 VAL B O 1
ATOM 3251 N N . ARG B 1 133 ? -8.102 -7.953 -12.773 1 93.88 133 ARG B N 1
ATOM 3252 C CA . ARG B 1 133 ? -8.961 -8.977 -13.352 1 93.88 133 ARG B CA 1
ATOM 3253 C C . ARG B 1 133 ? -9.398 -9.984 -12.289 1 93.88 133 ARG B C 1
ATOM 3255 O O . ARG B 1 133 ? -10.57 -10.352 -12.219 1 93.88 133 ARG B O 1
ATOM 3262 N N . PHE B 1 134 ? -8.523 -10.383 -11.477 1 95.19 134 PHE B N 1
ATOM 3263 C CA . PHE B 1 134 ? -8.852 -11.344 -10.43 1 95.19 134 PHE B CA 1
ATOM 3264 C C . PHE B 1 134 ? -9.789 -10.727 -9.406 1 95.19 134 PHE B C 1
ATOM 3266 O O . PHE B 1 134 ? -10.75 -11.367 -8.969 1 95.19 134 PHE B O 1
ATOM 3273 N N . ALA B 1 135 ? -9.453 -9.539 -9.023 1 94.31 135 ALA B N 1
ATOM 3274 C CA . ALA B 1 135 ? -10.297 -8.844 -8.047 1 94.31 135 ALA B CA 1
ATOM 3275 C C . ALA B 1 135 ? -11.727 -8.711 -8.562 1 94.31 135 ALA B C 1
ATOM 3277 O O . ALA B 1 135 ? -12.68 -8.828 -7.793 1 94.31 135 ALA B O 1
ATOM 3278 N N . LYS B 1 136 ? -11.82 -8.383 -9.844 1 93.12 136 LYS B N 1
ATOM 3279 C CA . LYS B 1 136 ? -13.148 -8.312 -10.453 1 93.12 136 LYS B CA 1
ATOM 3280 C C . LYS B 1 136 ? -13.859 -9.656 -10.383 1 93.12 136 LYS B C 1
ATOM 3282 O O . LYS B 1 136 ? -15.055 -9.719 -10.078 1 93.12 136 LYS B O 1
ATOM 3287 N N . HIS B 1 137 ? -13.141 -10.703 -10.672 1 93.31 137 HIS B N 1
ATOM 3288 C CA . HIS B 1 137 ? -13.703 -12.047 -10.594 1 93.31 137 HIS B CA 1
ATOM 3289 C C . HIS B 1 137 ? -14.234 -12.344 -9.188 1 93.31 137 HIS B C 1
ATOM 3291 O O . HIS B 1 137 ? -15.297 -12.953 -9.039 1 93.31 137 HIS B O 1
ATOM 3297 N N . CYS B 1 138 ? -13.539 -11.82 -8.18 1 93.56 138 CYS B N 1
ATOM 3298 C CA . CYS B 1 138 ? -13.922 -12.055 -6.793 1 93.56 138 CYS B CA 1
ATOM 3299 C C . CYS B 1 138 ? -14.898 -10.992 -6.309 1 93.56 138 CYS B C 1
ATOM 3301 O O . CYS B 1 138 ? -15.375 -11.047 -5.172 1 93.56 138 CYS B O 1
ATOM 3303 N N . GLU B 1 139 ? -15.156 -10.016 -7.094 1 93.06 139 GLU B N 1
ATOM 3304 C CA . GLU B 1 139 ? -16.078 -8.93 -6.785 1 93.06 139 GLU B CA 1
ATOM 3305 C C . GLU B 1 139 ? -15.578 -8.094 -5.605 1 93.06 139 GLU B C 1
ATOM 3307 O O . GLU B 1 139 ? -16.344 -7.797 -4.684 1 93.06 139 GLU B O 1
ATOM 3312 N N . ILE B 1 140 ? -14.312 -7.758 -5.613 1 92.62 140 ILE B N 1
ATOM 3313 C CA . ILE B 1 140 ? -13.758 -6.93 -4.547 1 92.62 140 ILE B CA 1
ATOM 3314 C C . ILE B 1 140 ? -12.859 -5.852 -5.145 1 92.62 140 ILE B C 1
ATOM 3316 O O . ILE B 1 140 ? -11.93 -5.371 -4.484 1 92.62 140 ILE B O 1
ATOM 3320 N N . GLU B 1 141 ? -13.016 -5.559 -6.438 1 90.25 141 GLU B N 1
ATOM 3321 C CA . GLU B 1 141 ? -12.164 -4.602 -7.145 1 90.25 141 GLU B CA 1
ATOM 3322 C C . GLU B 1 141 ? -12.234 -3.221 -6.496 1 90.25 141 GLU B C 1
ATOM 3324 O O . GLU B 1 141 ? -11.289 -2.436 -6.594 1 90.25 141 GLU B O 1
ATOM 3329 N N . ASP B 1 142 ? -13.297 -2.986 -5.742 1 87.38 142 ASP B N 1
ATOM 3330 C CA . ASP B 1 142 ? -13.484 -1.679 -5.125 1 87.38 142 ASP B CA 1
ATOM 3331 C C . ASP B 1 142 ? -12.812 -1.62 -3.754 1 87.38 142 ASP B C 1
ATOM 3333 O O . ASP B 1 142 ? -12.82 -0.577 -3.096 1 87.38 142 ASP B O 1
ATOM 3337 N N . ARG B 1 143 ? -12.133 -2.744 -3.396 1 88.44 143 ARG B N 1
ATOM 3338 C CA . ARG B 1 143 ? -11.547 -2.834 -2.061 1 88.44 143 ARG B CA 1
ATOM 3339 C C . ARG B 1 143 ? -10.031 -2.775 -2.123 1 88.44 143 ARG B C 1
ATOM 3341 O O . ARG B 1 143 ? -9.352 -2.883 -1.097 1 88.44 143 ARG B O 1
ATOM 3348 N N . LEU B 1 144 ? -9.5 -2.66 -3.303 1 90.94 144 LEU B N 1
ATOM 3349 C CA . LEU B 1 144 ? -8.047 -2.697 -3.348 1 90.94 144 LEU B CA 1
ATOM 3350 C C . LEU B 1 144 ? -7.492 -1.486 -4.094 1 90.94 144 LEU B C 1
ATOM 3352 O O . LEU B 1 144 ? -8.195 -0.88 -4.906 1 90.94 144 LEU B O 1
ATOM 3356 N N . THR B 1 145 ? -6.332 -1.083 -3.791 1 92.12 145 THR B N 1
ATOM 3357 C CA . THR B 1 145 ? -5.566 -0.004 -4.41 1 92.12 145 THR B CA 1
ATOM 3358 C C . THR B 1 145 ? -4.215 -0.511 -4.898 1 92.12 145 THR B C 1
ATOM 3360 O O . THR B 1 145 ? -3.549 -1.286 -4.211 1 92.12 145 THR B O 1
ATOM 3363 N N . LEU B 1 146 ? -3.891 -0.123 -6.117 1 95.38 146 LEU B N 1
ATOM 3364 C CA . LEU B 1 146 ? -2.598 -0.477 -6.688 1 95.38 146 LEU B CA 1
ATOM 3365 C C . LEU B 1 146 ? -1.738 0.765 -6.902 1 95.38 146 LEU B C 1
ATOM 3367 O O . LEU B 1 146 ? -2.217 1.772 -7.43 1 95.38 146 LEU B O 1
ATOM 3371 N N . LEU B 1 147 ? -0.535 0.705 -6.449 1 95.12 147 LEU B N 1
ATOM 3372 C CA . LEU B 1 147 ? 0.423 1.799 -6.566 1 95.12 147 LEU B CA 1
ATOM 3373 C C . LEU B 1 147 ? 1.735 1.309 -7.168 1 95.12 147 LEU B C 1
ATOM 3375 O O . LEU B 1 147 ? 2.262 0.271 -6.762 1 95.12 147 LEU B O 1
ATOM 3379 N N . ARG B 1 148 ? 2.176 1.976 -8.18 1 96.19 148 ARG B N 1
ATOM 3380 C CA . ARG B 1 148 ? 3.488 1.707 -8.766 1 96.19 148 ARG B CA 1
ATOM 3381 C C . ARG B 1 148 ? 4.488 2.789 -8.375 1 96.19 148 ARG B C 1
ATOM 3383 O O . ARG B 1 148 ? 4.219 3.98 -8.539 1 96.19 148 ARG B O 1
ATOM 3390 N N . GLY B 1 149 ? 5.574 2.32 -7.727 1 95.19 149 GLY B N 1
ATOM 3391 C CA . GLY B 1 149 ? 6.562 3.299 -7.301 1 95.19 149 GLY B CA 1
ATOM 3392 C C . GLY B 1 149 ? 7.82 2.67 -6.73 1 95.19 149 GLY B C 1
ATOM 3393 O O . GLY B 1 149 ? 8.023 1.462 -6.855 1 95.19 149 GLY B O 1
ATOM 3394 N N . ALA B 1 150 ? 8.688 3.537 -6.219 1 94 150 ALA B N 1
ATOM 3395 C CA . ALA B 1 150 ? 9.961 3.1 -5.641 1 94 150 ALA B CA 1
ATOM 3396 C C . ALA B 1 150 ? 10.047 3.479 -4.164 1 94 150 ALA B C 1
ATOM 3398 O O . ALA B 1 150 ? 9.523 4.52 -3.752 1 94 150 ALA B O 1
ATOM 3399 N N . PHE B 1 151 ? 10.633 2.619 -3.457 1 91.94 151 PHE B N 1
ATOM 3400 C CA . PHE B 1 151 ? 10.859 2.92 -2.049 1 91.94 151 PHE B CA 1
ATOM 3401 C C . PHE B 1 151 ? 11.812 4.102 -1.894 1 91.94 151 PHE B C 1
ATOM 3403 O O . PHE B 1 151 ? 12.781 4.23 -2.645 1 91.94 151 PHE B O 1
ATOM 3410 N N . VAL B 1 152 ? 11.43 4.941 -0.941 1 89.56 152 VAL B N 1
ATOM 3411 C CA . VAL B 1 152 ? 12.273 6.109 -0.677 1 89.56 152 VAL B CA 1
ATOM 3412 C C . VAL B 1 152 ? 13.578 5.668 -0.03 1 89.56 152 VAL B C 1
ATOM 3414 O O . VAL B 1 152 ? 13.594 4.781 0.828 1 89.56 152 VAL B O 1
ATOM 3417 N N . SER B 1 153 ? 14.695 6.18 -0.574 1 69.56 153 SER B N 1
ATOM 3418 C CA . SER B 1 153 ? 16.047 5.832 -0.149 1 69.56 153 SER B CA 1
ATOM 3419 C C . SER B 1 153 ? 16.281 6.195 1.314 1 69.56 153 SER B C 1
ATOM 3421 O O . SER B 1 153 ? 15.586 7.055 1.862 1 69.56 153 SER B O 1
ATOM 3423 N N . GLY B 1 154 ? 17.297 5.52 2.006 1 59.97 154 GLY B N 1
ATOM 3424 C CA . GLY B 1 154 ? 17.75 5.836 3.354 1 59.97 154 GLY B CA 1
ATOM 3425 C C . GLY B 1 154 ? 16.922 5.164 4.43 1 59.97 154 GLY B C 1
ATOM 3426 O O . GLY B 1 154 ? 17.109 5.43 5.621 1 59.97 154 GLY B O 1
ATOM 3427 N N . GLN B 1 155 ? 15.906 4.555 3.896 1 55.59 155 GLN B N 1
ATOM 3428 C CA . GLN B 1 155 ? 15.125 3.889 4.93 1 55.59 155 GLN B CA 1
ATOM 3429 C C . GLN B 1 155 ? 15.844 2.654 5.457 1 55.59 155 GLN B C 1
ATOM 3431 O O . GLN B 1 155 ? 16.609 2.018 4.73 1 55.59 155 GLN B O 1
ATOM 3436 N N . PRO B 1 156 ? 15.984 2.738 6.762 1 45.81 156 PRO B N 1
ATOM 3437 C CA . PRO B 1 156 ? 16.672 1.603 7.375 1 45.81 156 PRO B CA 1
ATOM 3438 C C . PRO B 1 156 ? 16.25 0.261 6.781 1 45.81 156 PRO B C 1
ATOM 3440 O O . PRO B 1 156 ? 17 -0.718 6.859 1 45.81 156 PRO B O 1
ATOM 3443 N N . GLN B 1 157 ? 14.945 0.002 6.652 1 50.53 157 GLN B N 1
ATOM 3444 C CA . GLN B 1 157 ? 14.742 -1.424 6.418 1 50.53 157 GLN B CA 1
ATOM 3445 C C . GLN B 1 157 ? 15.055 -1.792 4.969 1 50.53 157 GLN B C 1
ATOM 3447 O O . GLN B 1 157 ? 14.484 -1.21 4.039 1 50.53 157 GLN B O 1
ATOM 3452 N N . PRO B 1 158 ? 16.25 -2.191 4.805 1 46.78 158 PRO B N 1
ATOM 3453 C CA . PRO B 1 158 ? 16.453 -2.906 3.543 1 46.78 158 PRO B CA 1
ATOM 3454 C C . PRO B 1 158 ? 15.25 -3.752 3.141 1 46.78 158 PRO B C 1
ATOM 3456 O O . PRO B 1 158 ? 14.68 -4.449 3.979 1 46.78 158 PRO B O 1
ATOM 3459 N N . LEU B 1 159 ? 14.359 -3.311 2.236 1 57.88 159 LEU B N 1
ATOM 3460 C CA . LEU B 1 159 ? 13.625 -4.426 1.648 1 57.88 159 LEU B CA 1
ATOM 3461 C C . LEU B 1 159 ? 14.484 -5.684 1.613 1 57.88 159 LEU B C 1
ATOM 3463 O O . LEU B 1 159 ? 15.438 -5.77 0.832 1 57.88 159 LEU B O 1
ATOM 3467 N N . THR B 1 160 ? 14.602 -6.289 2.82 1 69.75 160 THR B N 1
ATOM 3468 C CA . THR B 1 160 ? 15.344 -7.543 2.814 1 69.75 160 THR B CA 1
ATOM 3469 C C . THR B 1 160 ? 14.57 -8.633 2.082 1 69.75 160 THR B C 1
ATOM 3471 O O . THR B 1 160 ? 13.523 -9.086 2.559 1 69.75 160 THR B O 1
ATOM 3474 N N . VAL B 1 161 ? 14.953 -8.797 0.862 1 81.44 161 VAL B N 1
ATOM 3475 C CA . VAL B 1 161 ? 14.359 -9.797 -0.019 1 81.44 161 VAL B CA 1
ATOM 3476 C C . VAL B 1 161 ? 14.047 -11.062 0.774 1 81.44 161 VAL B C 1
ATOM 3478 O O . VAL B 1 161 ? 12.953 -11.617 0.663 1 81.44 161 VAL B O 1
ATOM 3481 N N . ASN B 1 162 ? 14.898 -11.422 1.709 1 83.88 162 ASN B N 1
ATOM 3482 C CA . ASN B 1 162 ? 14.734 -12.68 2.43 1 83.88 162 ASN B CA 1
ATOM 3483 C C . ASN B 1 162 ? 13.594 -12.609 3.438 1 83.88 162 ASN B C 1
ATOM 3485 O O . ASN B 1 162 ? 13.078 -13.641 3.877 1 83.88 162 ASN B O 1
ATOM 3489 N N . ARG B 1 163 ? 13.281 -11.414 3.742 1 86.38 163 ARG B N 1
ATOM 3490 C CA . ARG B 1 163 ? 12.156 -11.25 4.664 1 86.38 163 ARG B CA 1
ATOM 3491 C C . ARG B 1 163 ? 10.828 -11.375 3.93 1 86.38 163 ARG B C 1
ATOM 3493 O O . ARG B 1 163 ? 9.836 -11.812 4.508 1 86.38 163 ARG B O 1
ATOM 3500 N N . LEU B 1 164 ? 10.852 -11.062 2.691 1 91.5 164 LEU B N 1
ATOM 3501 C CA . LEU B 1 164 ? 9.609 -11 1.935 1 91.5 164 LEU B CA 1
ATOM 3502 C C . LEU B 1 164 ? 9.406 -12.281 1.123 1 91.5 164 LEU B C 1
ATOM 3504 O O . LEU B 1 164 ? 8.266 -12.672 0.857 1 91.5 164 LEU B O 1
ATOM 3508 N N . TRP B 1 165 ? 10.539 -12.867 0.69 1 94.31 165 TRP B N 1
ATOM 3509 C CA . TRP B 1 165 ? 10.508 -14.094 -0.101 1 94.31 165 TRP B CA 1
ATOM 3510 C C . TRP B 1 165 ? 11.477 -15.133 0.461 1 94.31 165 TRP B C 1
ATOM 3512 O O . TRP B 1 165 ? 12.578 -14.789 0.888 1 94.31 165 TRP B O 1
ATOM 3522 N N . PRO B 1 166 ? 11.047 -16.391 0.525 1 92.56 166 PRO B N 1
ATOM 3523 C CA . PRO B 1 166 ? 11.93 -17.438 1.044 1 92.56 166 PRO B CA 1
ATOM 3524 C C . PRO B 1 166 ? 12.961 -17.906 0.02 1 92.56 166 PRO B C 1
ATOM 3526 O O . PRO B 1 166 ? 12.984 -19.078 -0.353 1 92.56 166 PRO B O 1
ATOM 3529 N N . THR B 1 167 ? 13.883 -17.047 -0.31 1 93.31 167 THR B N 1
ATOM 3530 C CA . THR B 1 167 ? 14.805 -17.297 -1.414 1 93.31 167 THR B CA 1
ATOM 3531 C C . THR B 1 167 ? 15.805 -18.391 -1.051 1 93.31 167 THR B C 1
ATOM 3533 O O . THR B 1 167 ? 16.172 -19.203 -1.898 1 93.31 167 THR B O 1
ATOM 3536 N N . ASP B 1 168 ? 16.266 -18.438 0.221 1 93.62 168 ASP B N 1
ATOM 3537 C CA . ASP B 1 168 ? 17.203 -19.469 0.635 1 93.62 168 ASP B CA 1
ATOM 3538 C C . ASP B 1 168 ? 16.594 -20.859 0.535 1 93.62 168 ASP B C 1
ATOM 3540 O O . ASP B 1 168 ? 17.203 -21.781 -0.002 1 93.62 168 ASP B O 1
ATOM 3544 N N . GLU B 1 169 ? 15.43 -20.953 1.081 1 95.56 169 GLU B N 1
ATOM 3545 C CA . GLU B 1 169 ? 14.719 -22.234 1.015 1 95.56 169 GLU B CA 1
ATOM 3546 C C . GLU B 1 169 ? 14.453 -22.641 -0.431 1 95.56 169 GLU B C 1
ATOM 3548 O O . GLU B 1 169 ? 14.625 -23.812 -0.794 1 95.56 169 GLU B O 1
ATOM 3553 N N . LEU B 1 170 ? 14.039 -21.703 -1.216 1 96 170 LEU B N 1
ATOM 3554 C CA . LEU B 1 170 ? 13.758 -21.969 -2.621 1 96 170 LEU B CA 1
ATOM 3555 C C . LEU B 1 170 ? 15.016 -22.422 -3.357 1 96 170 LEU B C 1
ATOM 3557 O O . LEU B 1 170 ? 14.969 -23.312 -4.203 1 96 170 LEU B O 1
ATOM 3561 N N . ASN B 1 171 ? 16.094 -21.812 -3.037 1 96.12 171 ASN B N 1
ATOM 3562 C CA . ASN B 1 171 ? 17.359 -22.156 -3.674 1 96.12 171 ASN B CA 1
ATOM 3563 C C . ASN B 1 171 ? 17.766 -23.594 -3.35 1 96.12 171 ASN B C 1
ATOM 3565 O O . ASN B 1 171 ? 18.328 -24.281 -4.199 1 96.12 171 ASN B O 1
ATOM 3569 N N . GLU B 1 172 ? 17.5 -23.984 -2.168 1 97 172 GLU B N 1
ATOM 3570 C CA . GLU B 1 172 ? 17.75 -25.375 -1.798 1 97 172 GLU B CA 1
ATOM 3571 C C . GLU B 1 172 ? 16.859 -26.328 -2.592 1 97 172 GLU B C 1
ATOM 3573 O O . GLU B 1 172 ? 17.297 -27.406 -3.004 1 97 172 GLU B O 1
ATOM 3578 N N . VAL B 1 173 ? 15.656 -25.953 -2.736 1 97.5 173 VAL B N 1
ATOM 3579 C CA . VAL B 1 173 ? 14.75 -26.75 -3.547 1 97.5 173 VAL B CA 1
ATOM 3580 C C . VAL B 1 173 ? 15.281 -26.859 -4.973 1 97.5 173 VAL B C 1
ATOM 3582 O O . VAL B 1 173 ? 15.32 -27.953 -5.547 1 97.5 173 VAL B O 1
ATOM 3585 N N . TYR B 1 174 ? 15.703 -25.766 -5.543 1 97.69 174 TYR B N 1
ATOM 3586 C CA . TYR B 1 174 ? 16.281 -25.766 -6.887 1 97.69 174 TYR B CA 1
ATOM 3587 C C . TYR B 1 174 ? 17.469 -26.703 -6.965 1 97.69 174 TYR B C 1
ATOM 3589 O O . TYR B 1 174 ? 17.609 -27.453 -7.93 1 97.69 174 TYR B O 1
ATOM 3597 N N . ARG B 1 175 ? 18.344 -26.609 -6.02 1 97.31 175 ARG B N 1
ATOM 3598 C CA . ARG B 1 175 ? 19.516 -27.469 -5.988 1 97.31 175 ARG B CA 1
ATOM 3599 C C . ARG B 1 175 ? 19.125 -28.938 -6.027 1 97.31 175 ARG B C 1
ATOM 3601 O O . ARG B 1 175 ? 19.625 -29.703 -6.859 1 97.31 175 ARG B O 1
ATOM 3608 N N . ALA B 1 176 ? 18.25 -29.328 -5.184 1 97.81 176 ALA B N 1
ATOM 3609 C CA . ALA B 1 176 ? 17.812 -30.719 -5.098 1 97.81 176 ALA B CA 1
ATOM 3610 C C . ALA B 1 176 ? 17.141 -31.156 -6.391 1 97.81 176 ALA B C 1
ATOM 3612 O O . ALA B 1 176 ? 17.375 -32.25 -6.879 1 97.81 176 ALA B O 1
ATOM 3613 N N . LYS B 1 177 ? 16.266 -30.281 -6.93 1 97.5 177 LYS B N 1
ATOM 3614 C CA . LYS B 1 177 ? 15.516 -30.641 -8.133 1 97.5 177 LYS B CA 1
ATOM 3615 C C . LYS B 1 177 ? 16.438 -30.703 -9.352 1 97.5 177 LYS B C 1
ATOM 3617 O O . LYS B 1 177 ? 16.234 -31.516 -10.25 1 97.5 177 LYS B O 1
ATOM 3622 N N . MET B 1 178 ? 17.406 -29.906 -9.359 1 96.12 178 MET B N 1
ATOM 3623 C CA . MET B 1 178 ? 18.375 -29.938 -10.445 1 96.12 178 MET B CA 1
ATOM 3624 C C . MET B 1 178 ? 19.219 -31.203 -10.398 1 96.12 178 MET B C 1
ATOM 3626 O O . MET B 1 178 ? 19.5 -31.812 -11.43 1 96.12 178 MET B O 1
ATOM 3630 N N . GLU B 1 179 ? 19.609 -31.516 -9.242 1 96.62 179 GLU B N 1
ATOM 3631 C CA . GLU B 1 179 ? 20.344 -32.781 -9.078 1 96.62 179 GLU B CA 1
ATOM 3632 C C . GLU B 1 179 ? 19.531 -33.969 -9.562 1 96.62 179 GLU B C 1
ATOM 3634 O O . GLU B 1 179 ? 20.016 -34.812 -10.305 1 96.62 179 GLU B O 1
ATOM 3639 N N . TRP B 1 180 ? 18.328 -34.031 -9.117 1 96.88 180 TRP B N 1
ATOM 3640 C CA . TRP B 1 180 ? 17.422 -35.062 -9.562 1 96.88 180 TRP B CA 1
ATOM 3641 C C . TRP B 1 180 ? 17.281 -35.062 -11.086 1 96.88 180 TRP B C 1
ATOM 3643 O O . TRP B 1 180 ? 17.359 -36.125 -11.727 1 96.88 180 TRP B O 1
ATOM 3653 N N . PHE B 1 181 ? 17.094 -33.938 -11.711 1 96.88 181 PHE B N 1
ATOM 3654 C CA . PHE B 1 181 ? 16.875 -33.781 -13.148 1 96.88 181 PHE B CA 1
ATOM 3655 C C . PHE B 1 181 ? 18.094 -34.312 -13.922 1 96.88 181 PHE B C 1
ATOM 3657 O O . PHE B 1 181 ? 17.938 -35.062 -14.867 1 96.88 181 PHE B O 1
ATOM 3664 N N . ARG B 1 182 ? 19.25 -33.938 -13.461 1 94 182 ARG B N 1
ATOM 3665 C CA . ARG B 1 182 ? 20.469 -34.281 -14.172 1 94 182 ARG B CA 1
ATOM 3666 C C . ARG B 1 182 ? 20.875 -35.719 -13.914 1 94 182 ARG B C 1
ATOM 3668 O O . ARG B 1 182 ? 21.297 -36.438 -14.836 1 94 182 ARG B O 1
ATOM 3675 N N . ALA B 1 183 ? 20.703 -36.156 -12.719 1 93.81 183 ALA B N 1
ATOM 3676 C CA . ALA B 1 183 ? 21.234 -37.469 -12.312 1 93.81 183 ALA B CA 1
ATOM 3677 C C . ALA B 1 183 ? 20.25 -38.594 -12.648 1 93.81 183 ALA B C 1
ATOM 3679 O O . ALA B 1 183 ? 20.672 -39.719 -12.945 1 93.81 183 ALA B O 1
ATOM 3680 N N . ALA B 1 184 ? 19 -38.281 -12.609 1 93.38 184 ALA B N 1
ATOM 3681 C CA . ALA B 1 184 ? 18.016 -39.344 -12.711 1 93.38 184 ALA B CA 1
ATOM 3682 C C . ALA B 1 184 ? 17.094 -39.156 -13.914 1 93.38 184 ALA B C 1
ATOM 3684 O O . ALA B 1 184 ? 17.016 -40 -14.797 1 93.38 184 ALA B O 1
ATOM 3685 N N . PHE B 1 185 ? 16.547 -38.062 -14.031 1 95.25 185 PHE B N 1
ATOM 3686 C CA . PHE B 1 185 ? 15.508 -37.844 -15.031 1 95.25 185 PHE B CA 1
ATOM 3687 C C . PHE B 1 185 ? 16.094 -37.875 -16.438 1 95.25 185 PHE B C 1
ATOM 3689 O O . PHE B 1 185 ? 15.578 -38.594 -17.297 1 95.25 185 PHE B O 1
ATOM 3696 N N . ALA B 1 186 ? 17.172 -37.188 -16.656 1 91.62 186 ALA B N 1
ATOM 3697 C CA . ALA B 1 186 ? 17.797 -37.094 -17.969 1 91.62 186 ALA B CA 1
ATOM 3698 C C . ALA B 1 186 ? 18.281 -38.469 -18.453 1 91.62 186 ALA B C 1
ATOM 3700 O O . ALA B 1 186 ? 18.141 -38.781 -19.625 1 91.62 186 ALA B O 1
ATOM 3701 N N . THR B 1 187 ? 18.766 -39.219 -17.531 1 91.69 187 THR B N 1
ATOM 3702 C CA . THR B 1 187 ? 19.219 -40.562 -17.859 1 91.69 187 THR B CA 1
ATOM 3703 C C . THR B 1 187 ? 18.047 -41.5 -18.172 1 91.69 187 THR B C 1
ATOM 3705 O O . THR B 1 187 ? 18.125 -42.281 -19.109 1 91.69 187 THR B O 1
ATOM 3708 N N . ALA B 1 188 ? 17.031 -41.25 -17.484 1 92.88 188 ALA B N 1
ATOM 3709 C CA . ALA B 1 188 ? 15.867 -42.156 -17.609 1 92.88 188 ALA B CA 1
ATOM 3710 C C . ALA B 1 188 ? 15.141 -41.906 -18.922 1 92.88 188 ALA B C 1
ATOM 3712 O O . ALA B 1 188 ? 14.523 -42.812 -19.469 1 92.88 188 ALA B O 1
ATOM 3713 N N . ILE B 1 189 ? 15.266 -40.781 -19.453 1 94.38 189 ILE B N 1
ATOM 3714 C CA . ILE B 1 189 ? 14.453 -40.469 -20.641 1 94.38 189 ILE B CA 1
ATOM 3715 C C . ILE B 1 189 ? 15.258 -40.781 -21.906 1 94.38 189 ILE B C 1
ATOM 3717 O O . ILE B 1 189 ? 14.695 -40.812 -23 1 94.38 189 ILE B O 1
ATOM 3721 N N . ALA B 1 190 ? 16.531 -41.031 -21.844 1 93.19 190 ALA B N 1
ATOM 3722 C CA . ALA B 1 190 ? 17.406 -41.188 -23 1 93.19 190 ALA B CA 1
ATOM 3723 C C . ALA B 1 190 ? 16.922 -42.312 -23.906 1 93.19 190 ALA B C 1
ATOM 3725 O O . ALA B 1 190 ? 16.766 -42.156 -25.109 1 93.19 190 ALA B O 1
ATOM 3726 N N . PRO B 1 191 ? 16.562 -43.469 -23.375 1 94.5 191 PRO B N 1
ATOM 3727 C CA . PRO B 1 191 ? 16.062 -44.562 -24.219 1 94.5 191 PRO B CA 1
ATOM 3728 C C . PRO B 1 191 ? 14.727 -44.219 -24.891 1 94.5 191 PRO B C 1
ATOM 3730 O O . PRO B 1 191 ? 14.469 -44.688 -26 1 94.5 191 PRO B O 1
ATOM 3733 N N . LEU B 1 192 ? 13.922 -43.469 -24.188 1 94.81 192 LEU B N 1
ATOM 3734 C CA . LEU B 1 192 ? 12.609 -43.094 -24.719 1 94.81 192 LEU B CA 1
ATOM 3735 C C . LEU B 1 192 ? 12.742 -42.156 -25.906 1 94.81 192 LEU B C 1
ATOM 3737 O O . LEU B 1 192 ? 11.93 -42.219 -26.828 1 94.81 192 LEU B O 1
ATOM 3741 N N . LEU B 1 193 ? 13.734 -41.344 -25.859 1 93.75 193 LEU B N 1
ATOM 3742 C CA . LEU B 1 193 ? 13.977 -40.375 -26.938 1 93.75 193 LEU B CA 1
ATOM 3743 C C . LEU B 1 193 ? 14.43 -41.094 -28.203 1 93.75 193 LEU B C 1
ATOM 3745 O O . LEU B 1 193 ? 14.109 -40.688 -29.312 1 93.75 193 LEU B O 1
ATOM 3749 N N . ARG B 1 194 ? 15.078 -42.25 -28.062 1 93.75 194 ARG B N 1
ATOM 3750 C CA . ARG B 1 194 ? 15.57 -43.031 -29.188 1 93.75 194 ARG B CA 1
ATOM 3751 C C . ARG B 1 194 ? 14.461 -43.906 -29.766 1 93.75 194 ARG B C 1
ATOM 3753 O O . ARG B 1 194 ? 14.383 -44.062 -30.984 1 93.75 194 ARG B O 1
ATOM 3760 N N . GLU B 1 195 ? 13.641 -44.406 -28.859 1 94.5 195 GLU B N 1
ATOM 3761 C CA . GLU B 1 195 ? 12.516 -45.25 -29.234 1 94.5 195 GLU B CA 1
ATOM 3762 C C . GLU B 1 195 ? 11.219 -44.781 -28.594 1 94.5 195 GLU B C 1
ATOM 3764 O O . GLU B 1 195 ? 10.789 -45.312 -27.578 1 94.5 195 GLU B O 1
ATOM 3769 N N . PRO B 1 196 ? 10.562 -43.844 -29.203 1 93.69 196 PRO B N 1
ATOM 3770 C CA . PRO B 1 196 ? 9.422 -43.156 -28.609 1 93.69 196 PRO B CA 1
ATOM 3771 C C . PRO B 1 196 ? 8.18 -44.031 -28.516 1 93.69 196 PRO B C 1
ATOM 3773 O O . PRO B 1 196 ? 7.25 -43.719 -27.781 1 93.69 196 PRO B O 1
ATOM 3776 N N . GLY B 1 197 ? 8.188 -45.156 -29.281 1 93.06 197 GLY B N 1
ATOM 3777 C CA . GLY B 1 197 ? 6.984 -45.969 -29.297 1 93.06 197 GLY B CA 1
ATOM 3778 C C . GLY B 1 197 ? 5.742 -45.219 -29.703 1 93.06 197 GLY B C 1
ATOM 3779 O O . GLY B 1 197 ? 5.746 -44.469 -30.688 1 93.06 197 GLY B O 1
ATOM 3780 N N . ASP B 1 198 ? 4.645 -45.375 -28.859 1 92.5 198 ASP B N 1
ATOM 3781 C CA . ASP B 1 198 ? 3.406 -44.656 -29.172 1 92.5 198 ASP B CA 1
ATOM 3782 C C . ASP B 1 198 ? 3.381 -43.281 -28.531 1 92.5 198 ASP B C 1
ATOM 3784 O O . ASP B 1 198 ? 2.412 -42.531 -28.672 1 92.5 198 ASP B O 1
ATOM 3788 N N . GLY B 1 199 ? 4.383 -43 -27.75 1 93.88 199 GLY B N 1
ATOM 3789 C CA . GLY B 1 199 ? 4.508 -41.688 -27.188 1 93.88 199 GLY B CA 1
ATOM 3790 C C . GLY B 1 199 ? 4.027 -41.594 -25.75 1 93.88 199 GLY B C 1
ATOM 3791 O O . GLY B 1 199 ? 4.219 -40.562 -25.078 1 93.88 199 GLY B O 1
ATOM 3792 N N . LEU B 1 200 ? 3.424 -42.625 -25.25 1 91.88 200 LEU B N 1
ATOM 3793 C CA . LEU B 1 200 ? 2.855 -42.594 -23.906 1 91.88 200 LEU B CA 1
ATOM 3794 C C . LEU B 1 200 ? 3.947 -42.375 -22.859 1 91.88 200 LEU B C 1
ATOM 3796 O O . LEU B 1 200 ? 3.82 -41.531 -21.984 1 91.88 200 LEU B O 1
ATOM 3800 N N . ALA B 1 201 ? 5.012 -43.188 -22.938 1 93.44 201 ALA B N 1
ATOM 3801 C CA . ALA B 1 201 ? 6.086 -43.094 -21.938 1 93.44 201 ALA B CA 1
ATOM 3802 C C . ALA B 1 201 ? 6.723 -41.719 -21.953 1 93.44 201 ALA B C 1
ATOM 3804 O O . ALA B 1 201 ? 7.039 -41.156 -20.891 1 93.44 201 ALA B O 1
ATOM 3805 N N . LEU B 1 202 ? 6.891 -41.156 -23.156 1 95.62 202 LEU B N 1
ATOM 3806 C CA . LEU B 1 202 ? 7.41 -39.812 -23.281 1 95.62 202 LEU B CA 1
ATOM 3807 C C . LEU B 1 202 ? 6.457 -38.781 -22.656 1 95.62 202 LEU B C 1
ATOM 3809 O O . LEU B 1 202 ? 6.891 -37.875 -21.938 1 95.62 202 LEU B O 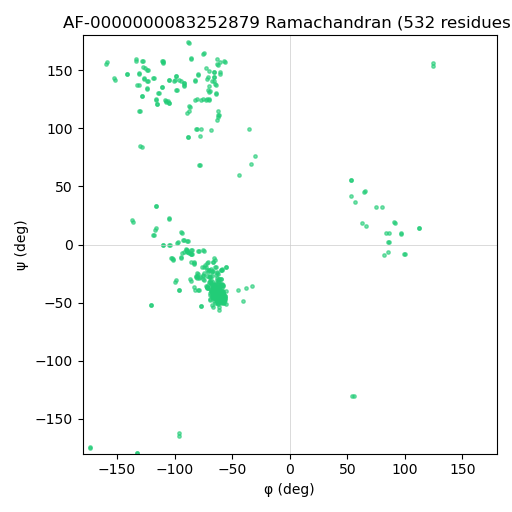1
ATOM 3813 N N . PHE B 1 203 ? 5.195 -38.969 -22.891 1 94.94 203 PHE B N 1
ATOM 3814 C CA . PHE B 1 203 ? 4.184 -38.031 -22.375 1 94.94 203 PHE B CA 1
ATOM 3815 C C . PHE B 1 203 ? 4.133 -38.094 -20.859 1 94.94 203 PHE B C 1
ATOM 3817 O O . PHE B 1 203 ? 3.971 -37.062 -20.188 1 94.94 203 PHE B O 1
ATOM 3824 N N . VAL B 1 204 ? 4.277 -39.281 -20.328 1 93.62 204 VAL B N 1
ATOM 3825 C CA . VAL B 1 204 ? 4.293 -39.438 -18.891 1 93.62 204 VAL B CA 1
ATOM 3826 C C . VAL B 1 204 ? 5.465 -38.688 -18.281 1 93.62 204 VAL B C 1
ATOM 3828 O O . VAL B 1 204 ? 5.309 -37.969 -17.281 1 93.62 204 VAL B O 1
ATOM 3831 N N . ARG B 1 205 ? 6.645 -38.781 -18.906 1 95.81 205 ARG B N 1
ATOM 3832 C CA . ARG B 1 205 ? 7.816 -38.062 -18.422 1 95.81 205 ARG B CA 1
ATOM 3833 C C . ARG B 1 205 ? 7.641 -36.562 -18.609 1 95.81 205 ARG B C 1
ATOM 3835 O O . ARG B 1 205 ? 8.117 -35.75 -17.797 1 95.81 205 ARG B O 1
ATOM 3842 N N . PHE B 1 206 ? 6.965 -36.156 -19.688 1 95.88 206 PHE B N 1
ATOM 3843 C CA . PHE B 1 206 ? 6.609 -34.781 -19.922 1 95.88 206 PHE B CA 1
ATOM 3844 C C . PHE B 1 206 ? 5.754 -34.219 -18.781 1 95.88 206 PHE B C 1
ATOM 3846 O O . PHE B 1 206 ? 6.02 -33.156 -18.266 1 95.88 206 PHE B O 1
ATOM 3853 N N . LEU B 1 207 ? 4.789 -34.969 -18.422 1 95 207 LEU B N 1
ATOM 3854 C CA . LEU B 1 207 ? 3.9 -34.562 -17.344 1 95 207 LEU B CA 1
ATOM 3855 C C . LEU B 1 207 ? 4.652 -34.469 -16.016 1 95 207 LEU B C 1
ATOM 3857 O O . LEU B 1 207 ? 4.406 -33.594 -15.203 1 95 207 LEU B O 1
ATOM 3861 N N . GLU B 1 208 ? 5.531 -35.469 -15.805 1 95.19 208 GLU B N 1
ATOM 3862 C CA . GLU B 1 208 ? 6.328 -35.469 -14.578 1 95.19 208 GLU B CA 1
ATOM 3863 C C . GLU B 1 208 ? 7.188 -34.219 -14.461 1 95.19 208 GLU B C 1
ATOM 3865 O O . GLU B 1 208 ? 7.137 -33.5 -13.445 1 95.19 208 GLU B O 1
ATOM 3870 N N . LEU B 1 209 ? 7.918 -33.875 -15.508 1 96.38 209 LEU B N 1
ATOM 3871 C CA . LEU B 1 209 ? 8.75 -32.688 -15.523 1 96.38 209 LEU B CA 1
ATOM 3872 C C . LEU B 1 209 ? 7.898 -31.422 -15.508 1 96.38 209 LEU B C 1
ATOM 3874 O O . LEU B 1 209 ? 8.242 -30.438 -14.852 1 96.38 209 LEU B O 1
ATOM 3878 N N . GLY B 1 210 ? 6.816 -31.469 -16.25 1 95.31 210 GLY B N 1
ATOM 3879 C CA . GLY B 1 210 ? 5.879 -30.359 -16.266 1 95.31 210 GLY B CA 1
ATOM 3880 C C . GLY B 1 210 ? 5.316 -30.031 -14.906 1 95.31 210 GLY B C 1
ATOM 3881 O O . GLY B 1 210 ? 5.137 -28.859 -14.57 1 95.31 210 GLY B O 1
ATOM 3882 N N . GLU B 1 211 ? 5.004 -31.016 -14.172 1 94.56 211 GLU B N 1
ATOM 3883 C CA . GLU B 1 211 ? 4.48 -30.781 -12.828 1 94.56 211 GLU B CA 1
ATOM 3884 C C . GLU B 1 211 ? 5.527 -30.141 -11.938 1 94.56 211 GLU B C 1
ATOM 3886 O O . GLU B 1 211 ? 5.203 -29.266 -11.125 1 94.56 211 GLU B O 1
ATOM 3891 N N . LEU B 1 212 ? 6.738 -30.656 -12.031 1 95.38 212 LEU B N 1
ATOM 3892 C CA . LEU B 1 212 ? 7.828 -30.031 -11.281 1 95.38 212 LEU B CA 1
ATOM 3893 C C . LEU B 1 212 ? 7.957 -28.562 -11.633 1 95.38 212 LEU B C 1
ATOM 3895 O O . LEU B 1 212 ? 8.078 -27.719 -10.742 1 95.38 212 LEU B O 1
ATOM 3899 N N . LEU B 1 213 ? 7.879 -28.266 -12.898 1 95.56 213 LEU B N 1
ATOM 3900 C CA . LEU B 1 213 ? 7.98 -26.875 -13.352 1 95.56 213 LEU B CA 1
ATOM 3901 C C . LEU B 1 213 ? 6.777 -26.062 -12.883 1 95.56 213 LEU B C 1
ATOM 3903 O O . LEU B 1 213 ? 6.906 -24.891 -12.555 1 95.56 213 LEU B O 1
ATOM 3907 N N . ALA B 1 214 ? 5.648 -26.703 -12.898 1 95.19 214 ALA B N 1
ATOM 3908 C CA . ALA B 1 214 ? 4.449 -26.047 -12.375 1 95.19 214 ALA B CA 1
ATOM 3909 C C . ALA B 1 214 ? 4.629 -25.688 -10.898 1 95.19 214 ALA B C 1
ATOM 3911 O O . ALA B 1 214 ? 4.289 -24.578 -10.484 1 95.19 214 ALA B O 1
ATOM 3912 N N . ASP B 1 215 ? 5.129 -26.578 -10.156 1 95.75 215 ASP B N 1
ATOM 3913 C CA . ASP B 1 215 ? 5.383 -26.344 -8.734 1 95.75 215 ASP B CA 1
ATOM 3914 C C . ASP B 1 215 ? 6.336 -25.172 -8.547 1 95.75 215 ASP B C 1
ATOM 3916 O O . ASP B 1 215 ? 6.062 -24.266 -7.75 1 95.75 215 ASP B O 1
ATOM 3920 N N . LEU B 1 216 ? 7.414 -25.188 -9.242 1 95.94 216 LEU B N 1
ATOM 3921 C CA . LEU B 1 216 ? 8.414 -24.125 -9.141 1 95.94 216 LEU B CA 1
ATOM 3922 C C . LEU B 1 216 ? 7.832 -22.797 -9.586 1 95.94 216 LEU B C 1
ATOM 3924 O O . LEU B 1 216 ? 8.102 -21.75 -8.969 1 95.94 216 LEU B O 1
ATOM 3928 N N . SER B 1 217 ? 6.984 -22.797 -10.656 1 95.62 217 SER B N 1
ATOM 3929 C CA . SER B 1 217 ? 6.371 -21.562 -11.164 1 95.62 217 SER B CA 1
ATOM 3930 C C . SER B 1 217 ? 5.418 -20.969 -10.141 1 95.62 217 SER B C 1
ATOM 3932 O O . SER B 1 217 ? 5.305 -19.734 -10.039 1 95.62 217 SER B O 1
ATOM 3934 N N . LEU B 1 218 ? 4.742 -21.812 -9.414 1 95.75 218 LEU B N 1
ATOM 3935 C CA . LEU B 1 218 ? 3.783 -21.344 -8.422 1 95.75 218 LEU B CA 1
ATOM 3936 C C . LEU B 1 218 ? 4.5 -20.797 -7.188 1 95.75 218 LEU B C 1
ATOM 3938 O O . LEU B 1 218 ? 4.016 -19.875 -6.535 1 95.75 218 LEU B O 1
ATOM 3942 N N . ARG B 1 219 ? 5.703 -21.297 -6.945 1 95.38 219 ARG B N 1
ATOM 3943 C CA . ARG B 1 219 ? 6.41 -20.953 -5.715 1 95.38 219 ARG B CA 1
ATOM 3944 C C . ARG B 1 219 ? 7.383 -19.812 -5.949 1 95.38 219 ARG B C 1
ATOM 3946 O O . ARG B 1 219 ? 7.598 -18.984 -5.059 1 95.38 219 ARG B O 1
ATOM 3953 N N . ASP B 1 220 ? 8.031 -19.844 -7.09 1 96.44 220 ASP B N 1
ATOM 3954 C CA . ASP B 1 220 ? 9.086 -18.875 -7.355 1 96.44 220 ASP B CA 1
ATOM 3955 C C . ASP B 1 220 ? 8.5 -17.547 -7.84 1 96.44 220 ASP B C 1
ATOM 3957 O O . ASP B 1 220 ? 7.801 -17.5 -8.852 1 96.44 220 ASP B O 1
ATOM 3961 N N . PRO B 1 221 ? 8.812 -16.469 -7.195 1 96.31 221 PRO B N 1
ATOM 3962 C CA . PRO B 1 221 ? 8.336 -15.148 -7.633 1 96.31 221 PRO B CA 1
ATOM 3963 C C . PRO B 1 221 ? 9.062 -14.641 -8.875 1 96.31 221 PRO B C 1
ATOM 3965 O O . PRO B 1 221 ? 8.656 -13.641 -9.461 1 96.31 221 PRO B O 1
ATOM 3968 N N . MET B 1 222 ? 10.078 -15.344 -9.352 1 96.25 222 MET B N 1
ATOM 3969 C CA . MET B 1 222 ? 10.875 -14.945 -10.5 1 96.25 222 MET B CA 1
ATOM 3970 C C . MET B 1 222 ? 11.414 -13.523 -10.328 1 96.25 222 MET B C 1
ATOM 3972 O O . MET B 1 222 ? 11.25 -12.688 -11.219 1 96.25 222 MET B O 1
ATOM 3976 N N . LEU B 1 223 ? 12.102 -13.32 -9.227 1 95.44 223 LEU B N 1
ATOM 3977 C CA . LEU B 1 223 ? 12.641 -12 -8.914 1 95.44 223 LEU B CA 1
ATOM 3978 C C . LEU B 1 223 ? 13.719 -11.594 -9.914 1 95.44 223 LEU B C 1
ATOM 3980 O O . LEU B 1 223 ? 14.414 -12.453 -10.453 1 95.44 223 LEU B O 1
ATOM 3984 N N . PRO B 1 224 ? 13.805 -10.312 -10.148 1 94.5 224 PRO B N 1
ATOM 3985 C CA . PRO B 1 224 ? 14.898 -9.859 -11.008 1 94.5 224 PRO B CA 1
ATOM 3986 C C . PRO B 1 224 ? 16.281 -10.156 -10.414 1 94.5 224 PRO B C 1
ATOM 3988 O O . PRO B 1 224 ? 16.438 -10.18 -9.195 1 94.5 224 PRO B O 1
ATOM 3991 N N . GLU B 1 225 ? 17.219 -10.266 -11.289 1 91.25 225 GLU B N 1
ATOM 3992 C CA . GLU B 1 225 ? 18.578 -10.602 -10.875 1 91.25 225 GLU B CA 1
ATOM 3993 C C . GLU B 1 225 ? 19.125 -9.578 -9.883 1 91.25 225 GLU B C 1
ATOM 3995 O O . GLU B 1 225 ? 19.891 -9.93 -8.984 1 91.25 225 GLU B O 1
ATOM 4000 N N . GLU B 1 226 ? 18.766 -8.32 -10.023 1 90.31 226 GLU B N 1
ATOM 4001 C CA . GLU B 1 226 ? 19.219 -7.227 -9.172 1 90.31 226 GLU B CA 1
ATOM 4002 C C . GLU B 1 226 ? 18.859 -7.465 -7.711 1 90.31 226 GLU B C 1
ATOM 4004 O O . GLU B 1 226 ? 19.484 -6.898 -6.809 1 90.31 226 GLU B O 1
ATOM 4009 N N . LEU B 1 227 ? 17.859 -8.32 -7.477 1 91.31 227 LEU B N 1
ATOM 4010 C CA . LEU B 1 227 ? 17.375 -8.539 -6.117 1 91.31 227 LEU B CA 1
ATOM 4011 C C . LEU B 1 227 ? 17.859 -9.875 -5.578 1 91.31 227 LEU B C 1
ATOM 4013 O O . LEU B 1 227 ? 17.594 -10.227 -4.426 1 91.31 227 LEU B O 1
ATOM 4017 N N . LEU B 1 228 ? 18.609 -10.594 -6.398 1 91.75 228 LEU B N 1
ATOM 4018 C CA . LEU B 1 228 ? 19.016 -11.945 -6.027 1 91.75 228 LEU B CA 1
ATOM 4019 C C . LEU B 1 228 ? 20.5 -12 -5.746 1 91.75 228 LEU B C 1
ATOM 4021 O O . LEU B 1 228 ? 21.266 -11.141 -6.203 1 91.75 228 LEU B O 1
ATOM 4025 N N . ASP B 1 229 ? 20.844 -13.031 -4.961 1 89.5 229 ASP B N 1
ATOM 4026 C CA . ASP B 1 229 ? 22.266 -13.273 -4.699 1 89.5 229 ASP B CA 1
ATOM 4027 C C . ASP B 1 229 ? 22.938 -13.906 -5.91 1 89.5 229 ASP B C 1
ATOM 4029 O O . ASP B 1 229 ? 22.281 -14.523 -6.75 1 89.5 229 ASP B O 1
ATOM 4033 N N . ASP B 1 230 ? 24.219 -13.859 -5.895 1 90.94 230 ASP B N 1
ATOM 4034 C CA . ASP B 1 230 ? 25 -14.383 -7.012 1 90.94 230 ASP B CA 1
ATOM 4035 C C . ASP B 1 230 ? 24.875 -15.898 -7.109 1 90.94 230 ASP B C 1
ATOM 4037 O O . ASP B 1 230 ? 25.062 -16.469 -8.188 1 90.94 230 ASP B O 1
ATOM 4041 N N . ASN B 1 231 ? 24.547 -16.531 -6.105 1 92.94 231 ASN B N 1
ATOM 4042 C CA . ASN B 1 231 ? 24.5 -17.984 -6.074 1 92.94 231 ASN B CA 1
ATOM 4043 C C . ASN B 1 231 ? 23.094 -18.516 -6.406 1 92.94 231 ASN B C 1
ATOM 4045 O O . ASN B 1 231 ? 22.812 -19.703 -6.215 1 92.94 231 ASN B O 1
ATOM 4049 N N . TRP B 1 232 ? 22.266 -17.609 -6.848 1 94.38 232 TRP B N 1
ATOM 4050 C CA . TRP B 1 232 ? 20.906 -18.016 -7.168 1 94.38 232 TRP B CA 1
ATOM 4051 C C . TRP B 1 232 ? 20.891 -19.016 -8.32 1 94.38 232 TRP B C 1
ATOM 4053 O O . TRP B 1 232 ? 21.469 -18.766 -9.375 1 94.38 232 TRP B O 1
ATOM 4063 N N . LEU B 1 233 ? 20.172 -20.188 -8.148 1 95.94 233 LEU B N 1
ATOM 4064 C CA . LEU B 1 233 ? 20.203 -21.281 -9.102 1 95.94 233 LEU B CA 1
ATOM 4065 C C . LEU B 1 233 ? 18.953 -21.281 -9.969 1 95.94 233 LEU B C 1
ATOM 4067 O O . LEU B 1 233 ? 18.906 -21.984 -10.992 1 95.94 233 LEU B O 1
ATOM 4071 N N . GLY B 1 234 ? 17.969 -20.516 -9.617 1 95.12 234 GLY B N 1
ATOM 4072 C CA . GLY B 1 234 ? 16.625 -20.625 -10.18 1 95.12 234 GLY B CA 1
ATOM 4073 C C . GLY B 1 234 ? 16.594 -20.453 -11.688 1 95.12 234 GLY B C 1
ATOM 4074 O O . GLY B 1 234 ? 15.984 -21.25 -12.398 1 95.12 234 GLY B O 1
ATOM 4075 N N . ARG B 1 235 ? 17.266 -19.484 -12.141 1 93.12 235 ARG B N 1
ATOM 4076 C CA . ARG B 1 235 ? 17.234 -19.188 -13.57 1 93.12 235 ARG B CA 1
ATOM 4077 C C . ARG B 1 235 ? 17.766 -20.344 -14.391 1 93.12 235 ARG B C 1
ATOM 4079 O O . ARG B 1 235 ? 17.078 -20.844 -15.289 1 93.12 235 ARG B O 1
ATOM 4086 N N . THR B 1 236 ? 18.953 -20.781 -14.133 1 93.75 236 THR B N 1
ATOM 4087 C CA . THR B 1 236 ? 19.594 -21.859 -14.891 1 93.75 236 THR B CA 1
ATOM 4088 C C . THR B 1 236 ? 18.797 -23.156 -14.773 1 93.75 236 THR B C 1
ATOM 4090 O O . THR B 1 236 ? 18.562 -23.844 -15.766 1 93.75 236 THR B O 1
ATOM 4093 N N . CYS B 1 237 ? 18.312 -23.438 -13.594 1 95.75 237 CYS B N 1
ATOM 4094 C CA . CYS B 1 237 ? 17.562 -24.656 -13.359 1 95.75 237 CYS B CA 1
ATOM 4095 C C . CYS B 1 237 ? 16.266 -24.656 -14.164 1 95.75 237 CYS B C 1
ATOM 4097 O O . CYS B 1 237 ? 15.953 -25.641 -14.852 1 95.75 237 CYS B O 1
ATOM 4099 N N . PHE B 1 238 ? 15.602 -23.594 -14.109 1 95 238 PHE B N 1
ATOM 4100 C CA . PHE B 1 238 ? 14.328 -23.484 -14.805 1 95 238 PHE B CA 1
ATOM 4101 C C . PHE B 1 238 ? 14.523 -23.594 -16.312 1 95 238 PHE B C 1
ATOM 4103 O O . PHE B 1 238 ? 13.781 -24.312 -16.984 1 95 238 PHE B O 1
ATOM 4110 N N . GLN B 1 239 ? 15.508 -22.984 -16.797 1 93.19 239 GLN B N 1
ATOM 4111 C CA . GLN B 1 239 ? 15.789 -23 -18.234 1 93.19 239 GLN B CA 1
ATOM 4112 C C . GLN B 1 239 ? 16.172 -24.406 -18.703 1 93.19 239 GLN B C 1
ATOM 4114 O O . GLN B 1 239 ? 15.695 -24.875 -19.734 1 93.19 239 GLN B O 1
ATOM 4119 N N . ASP B 1 240 ? 17 -25.062 -17.938 1 95.06 240 ASP B N 1
ATOM 4120 C CA . ASP B 1 240 ? 17.406 -26.422 -18.281 1 95.06 240 ASP B CA 1
ATOM 4121 C C . ASP B 1 240 ? 16.203 -27.359 -18.312 1 95.06 240 ASP B C 1
ATOM 4123 O O . ASP B 1 240 ? 16.047 -28.141 -19.25 1 95.06 240 ASP B O 1
ATOM 4127 N N . MET B 1 241 ? 15.398 -27.219 -17.359 1 95.75 241 MET B N 1
ATOM 4128 C CA . MET B 1 241 ? 14.242 -28.109 -17.25 1 95.75 241 MET B CA 1
ATOM 4129 C C . MET B 1 241 ? 13.211 -27.781 -18.328 1 95.75 241 MET B C 1
ATOM 4131 O O . MET B 1 241 ? 12.547 -28.672 -18.844 1 95.75 241 MET B O 1
ATOM 4135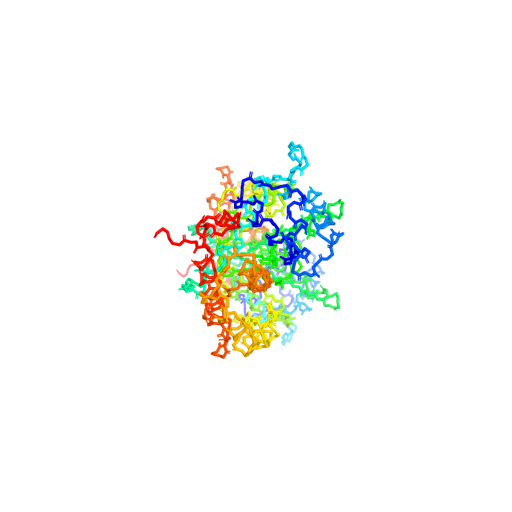 N N . GLN B 1 242 ? 13.07 -26.531 -18.625 1 94 242 GLN B N 1
ATOM 4136 C CA . GLN B 1 242 ? 12.195 -26.156 -19.719 1 94 242 GLN B CA 1
ATOM 4137 C C . GLN B 1 242 ? 12.68 -26.734 -21.047 1 94 242 GLN B C 1
ATOM 4139 O O . GLN B 1 242 ? 11.875 -27.172 -21.859 1 94 242 GLN B O 1
ATOM 4144 N N . GLN B 1 243 ? 13.984 -26.688 -21.219 1 93.44 243 GLN B N 1
ATOM 4145 C CA . GLN B 1 243 ? 14.555 -27.297 -22.406 1 93.44 243 GLN B CA 1
ATOM 4146 C C . GLN B 1 243 ? 14.289 -28.797 -22.438 1 93.44 243 GLN B C 1
ATOM 4148 O O . GLN B 1 243 ? 13.977 -29.359 -23.5 1 93.44 243 GLN B O 1
ATOM 4153 N N . GLY B 1 244 ? 14.422 -29.438 -21.297 1 94.5 244 GLY B N 1
ATOM 4154 C CA . GLY B 1 244 ? 14.07 -30.859 -21.203 1 94.5 244 GLY B CA 1
ATOM 4155 C C . GLY B 1 244 ? 12.625 -31.141 -21.562 1 94.5 244 GLY B C 1
ATOM 4156 O O . GLY B 1 244 ? 12.328 -32.125 -22.25 1 94.5 244 GLY B O 1
ATOM 4157 N N . LEU B 1 245 ? 11.805 -30.266 -21.125 1 95.12 245 LEU B N 1
ATOM 4158 C CA . LEU B 1 245 ? 10.383 -30.406 -21.422 1 95.12 245 LEU B CA 1
ATOM 4159 C C . LEU B 1 245 ? 10.133 -30.297 -22.922 1 95.12 245 LEU B C 1
ATOM 4161 O O . LEU B 1 245 ? 9.359 -31.094 -23.484 1 95.12 245 LEU B O 1
ATOM 4165 N N . ARG B 1 246 ? 10.75 -29.375 -23.562 1 94.38 246 ARG B N 1
ATOM 4166 C CA . ARG B 1 246 ? 10.617 -29.203 -25 1 94.38 246 ARG B CA 1
ATOM 4167 C C . ARG B 1 246 ? 11.141 -30.422 -25.75 1 94.38 246 ARG B C 1
ATOM 4169 O O . ARG B 1 246 ? 10.539 -30.859 -26.75 1 94.38 246 ARG B O 1
ATOM 4176 N N . GLN B 1 247 ? 12.227 -30.906 -25.312 1 94.25 247 GLN B N 1
ATOM 4177 C CA . GLN B 1 247 ? 12.797 -32.094 -25.938 1 94.25 247 GLN B CA 1
ATOM 4178 C C . GLN B 1 247 ? 11.828 -33.281 -25.875 1 94.25 247 GLN B C 1
ATOM 4180 O O . GLN B 1 247 ? 11.672 -34 -26.859 1 94.25 247 GLN B O 1
ATOM 4185 N N . LEU B 1 248 ? 11.211 -33.406 -24.75 1 96.06 248 LEU B N 1
ATOM 4186 C CA . LEU B 1 248 ? 10.242 -34.5 -24.578 1 96.06 248 LEU B CA 1
ATOM 4187 C C . LEU B 1 248 ? 9.047 -34.312 -25.516 1 96.06 248 LEU B C 1
ATOM 4189 O O . LEU B 1 248 ? 8.617 -35.25 -26.172 1 96.06 248 LEU B O 1
ATOM 4193 N N . ALA B 1 249 ? 8.555 -33.094 -25.516 1 94.88 249 ALA B N 1
ATOM 4194 C CA . ALA B 1 249 ? 7.414 -32.781 -26.375 1 94.88 249 ALA B CA 1
ATOM 4195 C C . ALA B 1 249 ? 7.734 -33.062 -27.844 1 94.88 249 ALA B C 1
ATOM 4197 O O . ALA B 1 249 ? 6.938 -33.688 -28.547 1 94.88 249 ALA B O 1
ATOM 4198 N N . ASP B 1 250 ? 8.914 -32.688 -28.281 1 94.44 250 ASP B N 1
ATOM 4199 C CA . ASP B 1 250 ? 9.344 -32.844 -29.672 1 94.44 250 ASP B CA 1
ATOM 4200 C C . ASP B 1 250 ? 9.508 -34.312 -30.062 1 94.44 250 ASP B C 1
ATOM 4202 O O . ASP B 1 250 ? 9.336 -34.656 -31.219 1 94.44 250 ASP B O 1
ATOM 4206 N N . ALA B 1 251 ? 9.789 -35.094 -29.109 1 95.38 251 ALA B N 1
ATOM 4207 C CA . ALA B 1 251 ? 10.07 -36.5 -29.375 1 95.38 251 ALA B CA 1
ATOM 4208 C C . ALA B 1 251 ? 8.781 -37.312 -29.484 1 95.38 251 ALA B C 1
ATOM 4210 O O . ALA B 1 251 ? 8.797 -38.438 -29.969 1 95.38 251 ALA B O 1
ATOM 4211 N N . ILE B 1 252 ? 7.68 -36.75 -29.031 1 95 252 ILE B N 1
ATOM 4212 C CA . ILE B 1 252 ? 6.406 -37.438 -29.156 1 95 252 ILE B CA 1
ATOM 4213 C C . ILE B 1 252 ? 5.98 -37.469 -30.609 1 95 252 ILE B C 1
ATOM 4215 O O . ILE B 1 252 ? 5.84 -36.438 -31.25 1 95 252 ILE B O 1
ATOM 4219 N N . PRO B 1 253 ? 5.711 -38.656 -31.125 1 94.81 253 PRO B N 1
ATOM 4220 C CA . PRO B 1 253 ? 5.379 -38.781 -32.531 1 94.81 253 PRO B CA 1
ATOM 4221 C C . PRO B 1 253 ? 4.141 -38 -32.938 1 94.81 253 PRO B C 1
ATOM 4223 O O . PRO B 1 253 ? 3.195 -37.875 -32.156 1 94.81 253 PRO B O 1
ATOM 4226 N N . ALA B 1 254 ? 4.105 -37.5 -34.125 1 91.62 254 ALA B N 1
ATOM 4227 C CA . ALA B 1 254 ? 3.02 -36.656 -34.625 1 91.62 254 ALA B CA 1
ATOM 4228 C C . ALA B 1 254 ? 1.69 -37.406 -34.625 1 91.62 254 ALA B C 1
ATOM 4230 O O . ALA B 1 254 ? 0.633 -36.812 -34.406 1 91.62 254 ALA B O 1
ATOM 4231 N N . GLN B 1 255 ? 1.76 -38.688 -34.844 1 92.56 255 GLN B N 1
ATOM 4232 C CA . GLN B 1 255 ? 0.54 -39.469 -34.906 1 92.56 255 GLN B CA 1
ATOM 4233 C C . GLN B 1 255 ? 0.073 -39.906 -33.531 1 92.56 255 GLN B C 1
ATOM 4235 O O . GLN B 1 255 ? -1.001 -40.5 -33.375 1 92.56 255 GLN B O 1
ATOM 4240 N N . SER B 1 256 ? 0.846 -39.625 -32.5 1 92.94 256 SER B N 1
ATOM 4241 C CA . SER B 1 256 ? 0.488 -40 -31.156 1 92.94 256 SER B CA 1
ATOM 4242 C C . SER B 1 256 ? -0.756 -39.25 -30.672 1 92.94 256 SER B C 1
ATOM 4244 O O . SER B 1 256 ? -0.912 -38.062 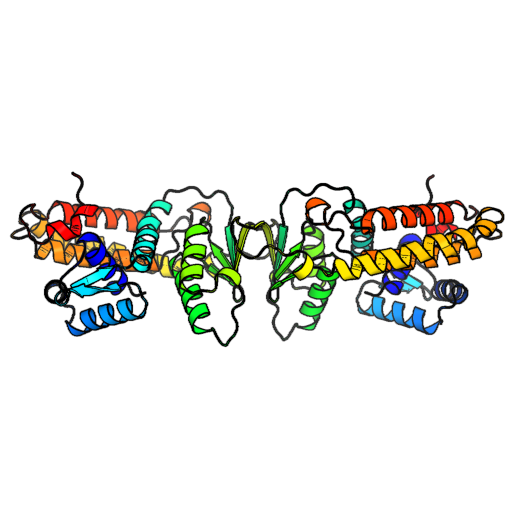-30.953 1 92.94 256 SER B O 1
ATOM 4246 N N . PRO B 1 257 ? -1.649 -39.906 -29.938 1 88.81 257 PRO B N 1
ATOM 4247 C CA . PRO B 1 257 ? -2.82 -39.219 -29.375 1 88.81 257 PRO B CA 1
ATOM 4248 C C . PRO B 1 257 ? -2.449 -38.188 -28.328 1 88.81 257 PRO B C 1
ATOM 4250 O O . PRO B 1 257 ? -3.287 -37.375 -27.953 1 88.81 257 PRO B O 1
ATOM 4253 N N . TYR B 1 258 ? -1.221 -38.219 -27.906 1 90.94 258 TYR B N 1
ATOM 4254 C CA . TYR B 1 258 ? -0.786 -37.312 -26.844 1 90.94 258 TYR B CA 1
ATOM 4255 C C . TYR B 1 258 ? -0.181 -36.031 -27.406 1 90.94 258 TYR B C 1
ATOM 4257 O O . TYR B 1 258 ? 0.11 -35.094 -26.672 1 90.94 258 TYR B O 1
ATOM 4265 N N . ARG B 1 259 ? 0.003 -35.969 -28.688 1 91.12 259 ARG B N 1
ATOM 4266 C CA . ARG B 1 259 ? 0.621 -34.812 -29.344 1 91.12 259 ARG B CA 1
ATOM 4267 C C . ARG B 1 259 ? -0.206 -33.562 -29.141 1 91.12 259 ARG B C 1
ATOM 4269 O O . ARG B 1 259 ? 0.345 -32.469 -29.031 1 91.12 259 ARG B O 1
ATOM 4276 N N . LYS B 1 260 ? -1.51 -33.625 -29.031 1 88.25 260 LYS B N 1
ATOM 4277 C CA . LYS B 1 260 ? -2.398 -32.469 -28.906 1 88.25 260 LYS B CA 1
ATOM 4278 C C . LYS B 1 260 ? -2.176 -31.75 -27.578 1 88.25 260 LYS B C 1
ATOM 4280 O O . LYS B 1 260 ? -2.432 -30.547 -27.469 1 88.25 260 LYS B O 1
ATOM 4285 N N . PHE B 1 261 ? -1.646 -32.469 -26.641 1 89.69 261 PHE B N 1
ATOM 4286 C CA . PHE B 1 261 ? -1.475 -31.906 -25.312 1 89.69 261 PHE B CA 1
ATOM 4287 C C . PHE B 1 261 ? -0.165 -31.141 -25.219 1 89.69 261 PHE B C 1
ATOM 4289 O O . PHE B 1 261 ? 0.041 -30.359 -24.281 1 89.69 261 PHE B O 1
ATOM 4296 N N . VAL B 1 262 ? 0.729 -31.359 -26.188 1 91.38 262 VAL B N 1
ATOM 4297 C CA . VAL B 1 262 ? 2.047 -30.734 -26.078 1 91.38 262 VAL B CA 1
ATOM 4298 C C . VAL B 1 262 ? 2.262 -29.766 -27.234 1 91.38 262 VAL B C 1
ATOM 4300 O O . VAL B 1 262 ? 3.383 -29.297 -27.469 1 91.38 262 VAL B O 1
ATOM 4303 N N . HIS B 1 263 ? 1.276 -29.438 -27.953 1 83.88 263 HIS B N 1
ATOM 4304 C CA . HIS B 1 263 ? 1.381 -28.656 -29.172 1 83.88 263 HIS B CA 1
ATOM 4305 C C . HIS B 1 263 ? 2.006 -27.297 -28.906 1 83.88 263 HIS B C 1
ATOM 4307 O O . HIS B 1 263 ? 2.705 -26.75 -29.766 1 83.88 263 HIS B O 1
ATOM 4313 N N . ARG B 1 264 ? 1.829 -26.766 -27.734 1 82.06 264 ARG B N 1
ATOM 4314 C CA . ARG B 1 264 ? 2.348 -25.453 -27.391 1 82.06 264 ARG B CA 1
ATOM 4315 C C . ARG B 1 264 ? 3.861 -25.484 -27.203 1 82.06 264 ARG B C 1
ATOM 4317 O O . ARG B 1 264 ? 4.516 -24.453 -27.172 1 82.06 264 ARG B O 1
ATOM 4324 N N . PHE B 1 265 ? 4.367 -26.656 -27.016 1 83.19 265 PHE B N 1
ATOM 4325 C CA . PHE B 1 265 ? 5.801 -26.797 -26.781 1 83.19 265 PHE B CA 1
ATOM 4326 C C . PHE B 1 265 ? 6.508 -27.25 -28.062 1 83.19 265 PHE B C 1
ATOM 4328 O O . PHE B 1 265 ? 7.742 -27.266 -28.109 1 83.19 265 PHE B O 1
ATOM 4335 N N . VAL B 1 266 ? 5.586 -27.688 -28.984 1 72.88 266 VAL B N 1
ATOM 4336 C CA . VAL B 1 266 ? 6.156 -28.25 -30.203 1 72.88 266 VAL B CA 1
ATOM 4337 C C . VAL B 1 266 ? 6.41 -27.141 -31.219 1 72.88 266 VAL B C 1
ATOM 4339 O O . VAL B 1 266 ? 5.551 -26.281 -31.438 1 72.88 266 VAL B O 1
ATOM 4342 N N . GLN B 1 267 ? 7.68 -26.844 -31.594 1 60.28 267 GLN B N 1
ATOM 4343 C CA . GLN B 1 267 ? 8.062 -25.938 -32.656 1 60.28 267 GLN B CA 1
ATOM 4344 C C . GLN B 1 267 ? 7.547 -26.422 -34 1 60.28 267 GLN B C 1
ATOM 4346 O O . GLN B 1 267 ? 7.555 -27.625 -34.281 1 60.28 267 GLN B O 1
ATOM 4351 N N . ASP B 1 268 ? 6.531 -25.75 -34.719 1 46.41 268 ASP B N 1
ATOM 4352 C CA . ASP B 1 268 ? 6.391 -26.109 -36.125 1 46.41 268 ASP B CA 1
ATOM 4353 C C . ASP B 1 268 ? 7.746 -26.094 -36.812 1 46.41 268 ASP B C 1
ATOM 4355 O O . ASP B 1 268 ? 8.633 -25.328 -36.469 1 46.41 268 ASP B O 1
#

pLDDT: mean 91.51, std 8.13, range [44.78, 97.81]

Organism: NCBI:txid582686